Protein AF-D8FDZ6-F1 (afdb_monomer)

pLDDT: mean 91.1, std 9.37, range [28.48, 98.56]

Radius of gyration: 30.11 Å; Cα contacts (8 Å, |Δi|>4): 661; chains: 1; bounding box: 80×62×78 Å

Sequence (519 aa):
MPRVKSLAPHRCTFGYDVIVYVGYALFVHCRSEKDIVSELARKNISISDREVSFLGKKFVTYLAVAHRESRQKIRSAMDQRGGYILHVDGTCEGDSPHLFTGLDGIAEVVLDNIKIPSEQSELLIPFFEKIKGQYGDPIALVHDMGKGILSAIAAVFPGTPDFICHFHFLRDIGKDLMEDEYKKIRNRLKKHKIRGSLRRMAKSLERTAVQDRKVMEQLNAGIKHGDVRTGAEMSIASAFALIQWVFDISAELNGYGFPFDLPHLAFYHRLKTVYTLVEAIWESPHKYEKTHKPLHKLFRLIKPVMADQTLKRSAKALDKKAEIFNALREALRIALPEGKNGLNDDGDDTDMKTIKEKVAAFQEKLKSEETLSKRDEYKKMIQQIDTYWDKLFADPISVHTATGEQLIQPQRTNNILERFFRDLKRKYRKKTGTISLNKTLKTILSDTPLVKNLENKEYLDIILDGCNTLEQRFARVDSKLVLQELDKKRKETGRLPQILKKMIREPAFPRKLGELFGC

Structure (mmCIF, N/CA/C/O backbone):
data_AF-D8FDZ6-F1
#
_entry.id   AF-D8FDZ6-F1
#
loop_
_atom_site.group_PDB
_atom_site.id
_atom_site.type_symbol
_atom_site.label_atom_id
_atom_site.label_alt_id
_atom_site.label_comp_id
_atom_site.label_asym_id
_atom_site.label_entity_id
_atom_site.label_seq_id
_atom_site.pdbx_PDB_ins_code
_atom_site.Cartn_x
_atom_site.Cartn_y
_atom_site.Cartn_z
_atom_site.occupancy
_atom_site.B_iso_or_equiv
_atom_site.auth_seq_id
_atom_site.auth_comp_id
_atom_site.auth_asym_id
_atom_site.auth_atom_id
_atom_site.pdbx_PDB_model_num
ATOM 1 N N . MET A 1 1 ? -41.928 -27.411 19.537 1.00 28.48 1 MET A N 1
ATOM 2 C CA . MET A 1 1 ? -41.815 -26.731 18.226 1.00 28.48 1 MET A CA 1
ATOM 3 C C . MET A 1 1 ? -41.198 -25.351 18.427 1.00 28.48 1 MET A C 1
ATOM 5 O O . MET A 1 1 ? -41.848 -24.521 19.058 1.00 28.48 1 MET A O 1
ATOM 9 N N . PRO A 1 2 ? -39.963 -25.079 17.971 1.00 35.62 2 PRO A N 1
ATOM 10 C CA . PRO A 1 2 ? -39.423 -23.722 17.997 1.00 35.62 2 PRO A CA 1
ATOM 11 C C . PRO A 1 2 ? -40.250 -22.855 17.040 1.00 35.62 2 PRO A C 1
ATOM 13 O O . PRO A 1 2 ? -40.488 -23.235 15.895 1.00 35.62 2 PRO A O 1
ATOM 16 N N . ARG A 1 3 ? -40.763 -21.721 17.526 1.00 41.28 3 ARG A N 1
ATOM 17 C CA . ARG A 1 3 ? -41.602 -20.802 16.743 1.00 41.28 3 ARG A CA 1
ATOM 18 C C . ARG A 1 3 ? -40.829 -20.314 15.510 1.00 41.28 3 ARG A C 1
ATOM 20 O O . ARG A 1 3 ? -39.749 -19.759 15.657 1.00 41.28 3 ARG A O 1
ATOM 27 N N . VAL A 1 4 ? -41.448 -20.389 14.329 1.00 49.19 4 VAL A N 1
ATOM 28 C CA . VAL A 1 4 ? -40.949 -19.916 13.011 1.00 49.19 4 VAL A CA 1
ATOM 29 C C . VAL A 1 4 ? -40.331 -18.498 13.038 1.00 49.19 4 VAL A C 1
ATOM 31 O O . VAL A 1 4 ? -39.484 -18.170 12.212 1.00 49.19 4 VAL A O 1
ATOM 34 N N . LYS A 1 5 ? -40.674 -17.669 14.036 1.00 47.75 5 LYS A N 1
ATOM 35 C CA . LYS A 1 5 ? -40.080 -16.343 14.283 1.00 47.75 5 LYS A CA 1
ATOM 36 C C . LYS A 1 5 ? -38.580 -16.342 14.639 1.00 47.75 5 LYS A C 1
ATOM 38 O O . LYS A 1 5 ? -38.001 -15.266 14.614 1.00 47.75 5 LYS A O 1
ATOM 43 N N . SER A 1 6 ? -37.956 -17.479 14.969 1.00 65.56 6 SER A N 1
ATOM 44 C CA . SER A 1 6 ? -36.516 -17.549 15.291 1.00 65.56 6 SER A CA 1
ATOM 45 C C . SER A 1 6 ? -35.616 -17.947 14.114 1.00 65.56 6 SER A C 1
ATOM 47 O O . SER A 1 6 ? -34.402 -17.982 14.277 1.00 65.56 6 SER A O 1
ATOM 49 N N . LEU A 1 7 ? -36.185 -18.287 12.951 1.00 79.25 7 LEU A N 1
ATOM 50 C CA . LEU A 1 7 ? -35.428 -18.813 11.804 1.00 79.25 7 LEU A CA 1
ATOM 51 C C . LEU A 1 7 ? -35.126 -17.751 10.740 1.00 79.25 7 LEU A C 1
ATOM 53 O O . LEU A 1 7 ? -34.133 -17.864 10.023 1.00 79.25 7 LEU A O 1
ATOM 57 N N . ALA A 1 8 ? -35.955 -16.709 10.654 1.00 83.94 8 ALA A N 1
ATOM 58 C CA . ALA A 1 8 ? -35.796 -15.620 9.700 1.00 83.94 8 ALA A CA 1
ATOM 59 C C . ALA A 1 8 ? -36.036 -14.256 10.365 1.00 83.94 8 ALA A C 1
ATOM 61 O O . ALA A 1 8 ? -36.903 -14.147 11.239 1.00 83.94 8 ALA A O 1
ATOM 62 N N . PRO A 1 9 ? -35.321 -13.199 9.940 1.00 84.31 9 PRO A N 1
ATOM 63 C CA . PRO A 1 9 ? -35.561 -11.859 10.453 1.00 84.31 9 PRO A CA 1
ATOM 64 C C . PRO A 1 9 ? -36.971 -11.336 10.165 1.00 84.31 9 PRO A C 1
ATOM 66 O O . PRO A 1 9 ? -37.651 -11.771 9.231 1.00 84.31 9 PRO A O 1
ATOM 69 N N . HIS A 1 10 ? -37.387 -10.304 10.903 1.00 80.94 10 HIS A N 1
ATOM 70 C CA . HIS A 1 10 ? -38.658 -9.628 10.656 1.00 80.94 10 HIS A CA 1
ATOM 71 C C . HIS A 1 10 ? -38.795 -9.175 9.187 1.00 80.94 10 HIS A C 1
ATOM 73 O O . HIS A 1 10 ? -37.905 -8.520 8.641 1.00 80.94 10 HIS A O 1
ATOM 79 N N . ARG A 1 11 ? -39.932 -9.515 8.555 1.00 80.38 11 ARG A N 1
ATOM 80 C CA . ARG A 1 11 ? -40.265 -9.191 7.150 1.00 80.38 11 ARG A CA 1
ATOM 81 C C . ARG A 1 11 ? -39.213 -9.663 6.132 1.00 80.38 11 ARG A C 1
ATOM 83 O O . ARG A 1 11 ? -38.934 -8.964 5.159 1.00 80.38 11 ARG A O 1
ATOM 90 N N . CYS A 1 12 ? -38.619 -10.833 6.357 1.00 82.56 12 CYS A N 1
ATOM 91 C CA . CYS A 1 12 ? -37.651 -11.433 5.442 1.00 82.56 12 CYS A CA 1
ATOM 92 C C . CYS A 1 12 ? -38.134 -12.782 4.913 1.00 82.56 12 CYS A C 1
ATOM 94 O O . CYS A 1 12 ? -38.680 -13.584 5.662 1.00 82.56 12 CYS A O 1
ATOM 96 N N . THR A 1 13 ? -37.887 -13.025 3.626 1.00 86.25 13 THR A N 1
ATOM 97 C CA . THR A 1 13 ? -38.173 -14.306 2.961 1.00 86.25 13 THR A CA 1
ATOM 98 C C . THR A 1 13 ? -37.101 -15.357 3.251 1.00 86.25 13 THR A C 1
ATOM 100 O O . THR A 1 13 ? -37.393 -16.546 3.264 1.00 86.25 13 THR A O 1
ATOM 103 N N . PHE A 1 14 ? -35.862 -14.921 3.488 1.00 92.62 14 PHE A N 1
ATOM 104 C CA . PHE A 1 14 ? -34.709 -15.794 3.703 1.00 92.62 14 PHE A CA 1
ATOM 105 C C . PHE A 1 14 ? -34.309 -15.841 5.178 1.00 92.62 14 PHE A C 1
ATOM 107 O O . PHE A 1 14 ? -34.330 -14.811 5.863 1.00 92.62 14 PHE A O 1
ATOM 114 N N . GLY A 1 15 ? -33.945 -17.040 5.635 1.00 94.44 15 GLY A N 1
ATOM 115 C CA . GLY A 1 15 ? -33.475 -17.309 6.989 1.00 94.44 15 GLY A CA 1
ATOM 116 C C . GLY A 1 15 ? -32.078 -16.759 7.277 1.00 94.44 15 GLY A C 1
ATOM 117 O O . GLY A 1 15 ? -31.369 -16.282 6.383 1.00 94.44 15 GLY A O 1
ATOM 118 N N . TYR A 1 16 ? -31.685 -16.808 8.549 1.00 95.44 16 TYR A N 1
ATOM 119 C CA . TYR A 1 16 ? -30.354 -16.375 8.989 1.00 95.44 16 TYR A CA 1
ATOM 120 C C . TYR A 1 16 ? -29.225 -17.217 8.382 1.00 95.44 16 TYR A C 1
ATOM 122 O O . TYR A 1 16 ? -28.179 -16.668 8.048 1.00 95.44 16 TYR A O 1
ATOM 130 N N . ASP A 1 17 ? -29.467 -18.507 8.166 1.00 95.12 17 ASP A N 1
ATOM 131 C CA . ASP A 1 17 ? -28.585 -19.444 7.463 1.00 95.12 17 ASP A CA 1
ATOM 132 C C . ASP A 1 17 ? -28.245 -18.971 6.046 1.00 95.12 17 ASP A C 1
ATOM 134 O O . ASP A 1 17 ? -27.076 -18.910 5.665 1.00 95.12 17 ASP A O 1
ATOM 138 N N . VAL A 1 18 ? -29.247 -18.530 5.283 1.00 96.62 18 VAL A N 1
ATOM 139 C CA . VAL A 1 18 ? -29.032 -18.005 3.930 1.00 96.62 18 VAL A CA 1
ATOM 140 C C . VAL A 1 18 ? -28.296 -16.664 3.977 1.00 96.62 18 VAL A C 1
ATOM 142 O O . VAL A 1 18 ? -27.426 -16.413 3.145 1.00 96.62 18 VAL A O 1
ATOM 145 N N . ILE A 1 19 ? -28.597 -15.800 4.955 1.00 97.19 19 ILE A N 1
ATOM 146 C CA . ILE A 1 19 ? -27.896 -14.516 5.132 1.00 97.19 19 ILE A CA 1
ATOM 147 C C . ILE A 1 19 ? -26.410 -14.743 5.427 1.00 97.19 19 ILE A C 1
ATOM 149 O O . ILE A 1 19 ? -25.564 -14.097 4.804 1.00 97.19 19 ILE A O 1
ATOM 153 N N . VAL A 1 20 ? -26.091 -15.651 6.353 1.00 97.56 20 VAL A N 1
ATOM 154 C CA . VAL A 1 20 ? -24.711 -15.990 6.722 1.00 97.56 20 VAL A CA 1
ATOM 155 C C . VAL A 1 20 ? -23.991 -16.651 5.550 1.00 97.56 20 VAL A C 1
ATOM 157 O O . VAL A 1 20 ? -22.898 -16.205 5.195 1.00 97.56 20 VAL A O 1
ATOM 160 N N . TYR A 1 21 ? -24.626 -17.614 4.871 1.00 97.62 21 TYR A N 1
ATOM 161 C CA . TYR A 1 21 ? -24.077 -18.247 3.667 1.00 97.62 21 TYR A CA 1
ATOM 162 C C . TYR A 1 21 ? -23.704 -17.212 2.600 1.00 97.62 21 TYR A C 1
ATOM 164 O O . TYR A 1 21 ? -22.572 -17.189 2.114 1.00 97.62 21 TYR A O 1
ATOM 172 N N . VAL A 1 22 ? -24.638 -16.316 2.259 1.00 97.44 22 VAL A N 1
ATOM 173 C CA . VAL A 1 22 ? -24.407 -15.252 1.273 1.00 97.44 22 VAL A CA 1
ATOM 174 C C . VAL A 1 22 ? -23.291 -14.312 1.733 1.00 97.44 22 VAL A C 1
ATOM 176 O O . VAL A 1 22 ? -22.451 -13.923 0.924 1.00 97.44 22 VAL A O 1
ATOM 179 N N . GLY A 1 23 ? -23.243 -13.970 3.021 1.00 96.75 23 GLY A N 1
ATOM 180 C CA . GLY A 1 23 ? -22.176 -13.163 3.610 1.00 96.75 23 GLY A CA 1
ATOM 181 C C . GLY A 1 23 ? -20.785 -13.755 3.394 1.00 96.75 23 GLY A C 1
ATOM 182 O O . GLY A 1 23 ? -19.930 -13.118 2.771 1.00 96.75 23 GLY A O 1
ATOM 183 N N . TYR A 1 24 ? -20.570 -14.995 3.841 1.00 96.50 24 TYR A N 1
ATOM 184 C CA . TYR A 1 24 ? -19.299 -15.697 3.639 1.00 96.50 24 TYR A CA 1
ATOM 185 C C . TYR A 1 24 ? -18.961 -15.841 2.154 1.00 96.50 24 TYR A C 1
ATOM 187 O O . TYR A 1 24 ? -17.837 -15.538 1.745 1.00 96.50 24 TYR A O 1
ATOM 195 N N . ALA A 1 25 ? -19.930 -16.229 1.321 1.00 95.62 25 ALA A N 1
ATOM 196 C CA . ALA A 1 25 ? -19.704 -16.397 -0.108 1.00 95.62 25 ALA A CA 1
ATOM 197 C C . ALA A 1 25 ? -19.249 -15.090 -0.784 1.00 95.62 25 ALA A C 1
ATOM 199 O O . ALA A 1 25 ? -18.271 -15.099 -1.535 1.00 95.62 25 ALA A O 1
ATOM 200 N N . LEU A 1 26 ? -19.895 -13.957 -0.483 1.00 94.19 26 LEU A N 1
ATOM 201 C CA . LEU A 1 26 ? -19.574 -12.661 -1.092 1.00 94.19 26 LEU A CA 1
ATOM 202 C C . LEU A 1 26 ? -18.235 -12.090 -0.613 1.00 94.19 26 LEU A C 1
ATOM 204 O O . 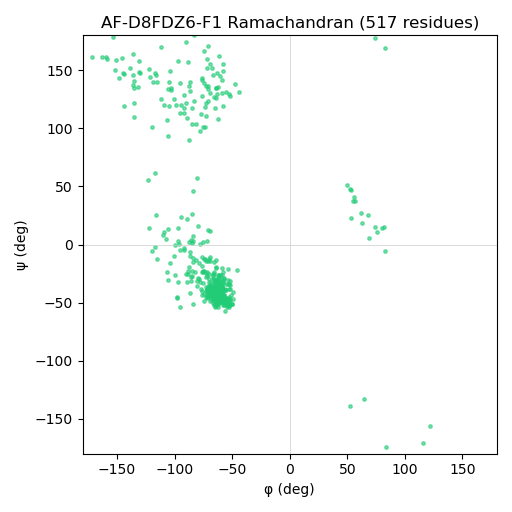LEU A 1 26 ? -17.478 -11.561 -1.428 1.00 94.19 26 LEU A O 1
ATOM 208 N N . PHE A 1 27 ? -17.973 -12.127 0.694 1.00 93.25 27 PHE A N 1
ATOM 209 C CA . PHE A 1 27 ? -16.911 -11.318 1.304 1.00 93.25 27 PHE A CA 1
ATOM 210 C C . PHE A 1 27 ? -15.674 -12.128 1.706 1.00 93.25 27 PHE A C 1
ATOM 212 O O . PHE A 1 27 ? -14.559 -11.607 1.643 1.00 93.25 27 PHE A O 1
ATOM 219 N N . VAL A 1 28 ? -15.845 -13.403 2.066 1.00 91.31 28 VAL A N 1
ATOM 220 C CA . VAL A 1 28 ? -14.738 -14.290 2.460 1.00 91.31 28 VAL A CA 1
ATOM 221 C C . VAL A 1 28 ? -14.273 -15.103 1.253 1.00 91.31 28 VAL A C 1
ATOM 223 O O . VAL A 1 28 ? -13.109 -15.026 0.860 1.00 91.31 28 VAL A O 1
ATOM 226 N N . HIS A 1 29 ? -15.192 -15.798 0.580 1.00 91.94 29 HIS A N 1
ATOM 227 C CA . HIS A 1 29 ? -14.878 -16.673 -0.558 1.00 91.94 29 HIS A CA 1
ATOM 228 C C . HIS A 1 29 ? -14.845 -15.955 -1.915 1.00 91.94 29 HIS A C 1
ATOM 230 O O . HIS A 1 29 ? -14.422 -16.539 -2.915 1.00 91.94 29 HIS A O 1
ATOM 236 N N . CYS A 1 30 ? -15.228 -14.675 -1.949 1.00 90.81 30 CYS A N 1
ATOM 237 C CA . CYS A 1 30 ? -15.154 -13.808 -3.129 1.00 90.81 30 CYS A CA 1
ATOM 238 C C . CYS A 1 30 ? -15.918 -14.356 -4.347 1.00 90.81 30 CYS A C 1
ATOM 240 O O . CYS A 1 30 ? -15.445 -14.239 -5.481 1.00 90.81 30 CYS A O 1
ATOM 242 N N . ARG A 1 31 ? -17.076 -14.982 -4.114 1.00 92.88 31 ARG A N 1
ATOM 243 C CA . ARG A 1 31 ? -17.991 -15.451 -5.160 1.00 92.88 31 ARG A CA 1
ATOM 244 C C . ARG A 1 31 ? -18.773 -14.279 -5.749 1.00 92.88 31 ARG A C 1
ATOM 246 O O . ARG A 1 31 ? -19.141 -13.343 -5.029 1.00 92.88 31 ARG A O 1
ATOM 253 N N . SER A 1 32 ? -19.024 -14.324 -7.057 1.00 92.25 32 SER A N 1
ATOM 254 C CA . SER A 1 32 ? -19.906 -13.351 -7.702 1.00 92.25 32 SER A CA 1
ATOM 255 C C . SER A 1 32 ? -21.364 -13.612 -7.320 1.00 92.25 32 SER A C 1
ATOM 257 O O . SER A 1 32 ? -21.729 -14.718 -6.917 1.00 92.25 32 SER A O 1
ATOM 259 N N . GLU A 1 33 ? -22.225 -12.607 -7.468 1.00 94.00 33 GLU A N 1
ATOM 260 C CA . GLU A 1 33 ? -23.661 -12.758 -7.221 1.00 94.00 33 GLU A CA 1
ATOM 261 C C . GLU A 1 33 ? -24.262 -13.908 -8.053 1.00 94.00 33 GLU A C 1
ATOM 263 O O . GLU A 1 33 ? -25.039 -14.699 -7.523 1.00 94.00 33 GLU A O 1
ATOM 268 N N . LYS A 1 34 ? -23.829 -14.064 -9.311 1.00 93.62 34 LYS A N 1
ATOM 269 C CA . LYS A 1 34 ? -24.286 -15.133 -10.215 1.00 93.62 34 LYS A CA 1
ATOM 270 C C . LYS A 1 34 ? -23.856 -16.528 -9.761 1.00 93.62 34 LYS A C 1
ATOM 272 O O . LYS A 1 34 ? -24.636 -17.477 -9.874 1.00 93.62 34 LYS A O 1
ATOM 277 N N . ASP A 1 35 ? -22.631 -16.653 -9.246 1.00 94.44 35 ASP A N 1
ATOM 278 C CA . ASP A 1 35 ? -22.139 -17.920 -8.693 1.00 94.44 35 ASP A CA 1
ATOM 279 C C . ASP A 1 35 ? -23.010 -18.338 -7.509 1.00 94.44 35 ASP A C 1
ATOM 281 O O . ASP A 1 35 ? -23.469 -19.474 -7.444 1.00 94.44 35 ASP A O 1
ATOM 285 N N . ILE A 1 36 ? -23.313 -17.388 -6.621 1.00 96.50 36 ILE A N 1
ATOM 286 C CA . ILE A 1 36 ? -24.114 -17.622 -5.416 1.00 96.50 36 ILE A CA 1
ATOM 287 C C . ILE A 1 36 ? -25.553 -17.996 -5.768 1.00 96.50 36 ILE A C 1
ATOM 289 O O . ILE A 1 36 ? -26.089 -18.933 -5.182 1.00 96.50 36 ILE A O 1
ATOM 293 N N . VAL A 1 37 ? -26.174 -17.316 -6.739 1.00 97.00 37 VAL A N 1
ATOM 294 C CA . VAL A 1 37 ? -27.501 -17.705 -7.250 1.00 97.00 37 VAL A CA 1
ATOM 295 C C . VAL A 1 37 ? -27.476 -19.151 -7.748 1.00 97.00 37 VAL A C 1
ATOM 297 O O . VAL A 1 37 ? -28.347 -19.941 -7.391 1.00 97.00 37 VAL A O 1
ATOM 300 N N . SER A 1 38 ? -26.453 -19.525 -8.520 1.00 96.50 38 SER A N 1
ATOM 301 C CA . SER A 1 38 ? -26.312 -20.884 -9.057 1.00 96.50 38 SER A CA 1
ATOM 302 C C . SER A 1 38 ? -26.074 -21.927 -7.959 1.00 96.50 38 SER A C 1
ATOM 304 O O . SER A 1 38 ? -26.603 -23.034 -8.020 1.00 96.50 38 SER A O 1
ATOM 306 N N . GLU A 1 39 ? -25.276 -21.601 -6.941 1.00 96.56 39 GLU A N 1
ATOM 307 C CA . GLU A 1 39 ? -25.035 -22.458 -5.776 1.00 96.56 39 GLU A CA 1
ATOM 308 C C . GLU A 1 39 ? -26.299 -22.662 -4.933 1.00 96.56 39 GLU A C 1
ATOM 310 O O . GLU A 1 39 ? -26.605 -23.794 -4.560 1.00 96.56 39 GLU A O 1
ATOM 315 N N . LEU A 1 40 ? -27.060 -21.596 -4.675 1.00 96.81 40 LEU A N 1
ATOM 316 C CA . LEU A 1 40 ? -28.311 -21.659 -3.919 1.00 96.81 40 LEU A CA 1
ATOM 317 C C . LEU A 1 40 ? -29.415 -22.389 -4.695 1.00 96.81 40 LEU A C 1
ATOM 319 O O . LEU A 1 40 ? -30.147 -23.180 -4.100 1.00 96.81 40 LEU A O 1
ATOM 323 N N . ALA A 1 41 ? -29.471 -22.242 -6.022 1.00 96.25 41 ALA A N 1
ATOM 324 C CA . ALA A 1 41 ? -30.397 -22.996 -6.865 1.00 96.25 41 ALA A CA 1
ATOM 325 C C . ALA A 1 41 ? -30.173 -24.517 -6.765 1.00 96.25 41 ALA A C 1
ATOM 327 O O . ALA A 1 41 ? -31.141 -25.267 -6.676 1.00 96.25 41 ALA A O 1
ATOM 328 N N . ARG A 1 42 ? -28.915 -24.984 -6.677 1.00 96.19 42 ARG A N 1
ATOM 329 C CA . ARG A 1 42 ? -28.593 -26.411 -6.435 1.00 96.19 42 ARG A CA 1
ATOM 330 C C . ARG A 1 42 ? -29.075 -26.917 -5.073 1.00 96.19 42 ARG A C 1
ATOM 332 O O . ARG A 1 42 ? -29.208 -28.120 -4.884 1.00 96.19 42 ARG A O 1
ATOM 339 N N . LYS A 1 43 ? -29.333 -26.007 -4.133 1.00 94.44 43 LYS A N 1
ATOM 340 C CA . LYS A 1 43 ? -29.939 -26.288 -2.825 1.00 94.44 43 LYS A CA 1
ATOM 341 C C . LYS A 1 43 ? -31.452 -26.035 -2.811 1.00 94.44 43 LYS A C 1
ATOM 343 O O . LYS A 1 43 ? -32.037 -25.965 -1.737 1.00 94.44 43 LYS A O 1
ATOM 348 N N . ASN A 1 44 ? -32.082 -25.889 -3.981 1.00 94.88 44 ASN A N 1
ATOM 349 C CA . ASN A 1 44 ? -33.503 -25.568 -4.159 1.00 94.88 44 ASN A CA 1
ATOM 350 C C . ASN A 1 44 ? -33.930 -24.207 -3.573 1.00 94.88 44 ASN A C 1
ATOM 352 O O . ASN A 1 44 ? -35.093 -24.009 -3.230 1.00 94.88 44 ASN A O 1
ATOM 356 N N . ILE A 1 45 ? -33.005 -23.247 -3.481 1.00 95.38 45 ILE A N 1
ATOM 357 C CA . ILE A 1 45 ? -33.277 -21.885 -3.009 1.00 95.38 45 ILE A CA 1
ATOM 358 C C . ILE A 1 45 ? -33.249 -20.935 -4.211 1.00 95.38 45 ILE A C 1
ATOM 360 O O . ILE A 1 45 ? -32.188 -20.622 -4.750 1.00 95.38 45 ILE A O 1
ATOM 364 N N . SER A 1 46 ? -34.425 -20.459 -4.628 1.00 95.19 46 SER A N 1
ATOM 365 C CA . SER A 1 46 ? -34.552 -19.484 -5.718 1.00 95.19 46 SER A CA 1
ATOM 366 C C . SER A 1 46 ? -34.330 -18.061 -5.207 1.00 95.19 46 SER A C 1
ATOM 368 O O . SER A 1 46 ? -35.010 -17.603 -4.287 1.00 95.19 46 SER A O 1
ATOM 370 N N . ILE A 1 47 ? -33.369 -17.352 -5.796 1.00 96.38 47 ILE A N 1
ATOM 371 C CA . ILE A 1 47 ? -32.978 -16.001 -5.390 1.00 96.38 47 ILE A CA 1
ATOM 372 C C . ILE A 1 47 ? -32.419 -15.224 -6.588 1.00 96.38 47 ILE A C 1
ATOM 374 O O . ILE A 1 47 ? -31.847 -15.803 -7.507 1.00 96.38 47 ILE A O 1
ATOM 378 N N . SER A 1 48 ? -32.588 -13.900 -6.592 1.00 95.94 48 SER A N 1
ATOM 379 C CA . SER A 1 48 ? -32.051 -13.022 -7.643 1.00 95.94 48 SER A CA 1
ATOM 380 C C . SER A 1 48 ? -30.719 -12.382 -7.241 1.00 95.94 48 SER A C 1
ATOM 382 O O . SER A 1 48 ? -30.474 -12.161 -6.055 1.00 95.94 48 SER A O 1
ATOM 384 N N . ASP A 1 49 ? -29.912 -11.946 -8.215 1.00 93.50 49 ASP A N 1
ATOM 385 C CA . ASP A 1 49 ? -28.665 -11.190 -7.983 1.00 93.50 49 ASP A CA 1
ATOM 386 C C . ASP A 1 49 ? -28.864 -9.970 -7.061 1.00 93.50 49 ASP A C 1
ATOM 388 O O . ASP A 1 49 ? -28.021 -9.638 -6.218 1.00 93.50 49 ASP A O 1
ATOM 392 N N . ARG A 1 50 ? -30.002 -9.276 -7.219 1.00 92.44 50 ARG A N 1
ATOM 393 C CA . ARG A 1 50 ? -30.353 -8.102 -6.404 1.00 92.44 50 ARG A CA 1
ATOM 394 C C . ARG A 1 50 ? -30.608 -8.486 -4.956 1.00 92.44 50 ARG A C 1
ATOM 396 O O . ARG A 1 50 ? -30.196 -7.751 -4.060 1.00 92.44 50 ARG A O 1
ATOM 403 N N . GLU A 1 51 ? -31.274 -9.614 -4.746 1.00 95.38 51 GLU A N 1
ATOM 404 C CA . GLU A 1 51 ? -31.559 -10.120 -3.413 1.00 95.38 51 GLU A CA 1
ATOM 405 C C . GLU A 1 51 ? -30.278 -10.637 -2.751 1.00 95.38 51 GLU A C 1
ATOM 407 O O . GLU A 1 51 ? -30.005 -10.247 -1.624 1.00 95.38 51 GLU A O 1
ATOM 412 N N . VAL A 1 52 ? -29.399 -11.348 -3.472 1.00 96.06 52 VAL A N 1
ATOM 413 C CA . VAL A 1 52 ? -28.050 -11.707 -2.983 1.00 96.06 52 VAL A CA 1
ATOM 414 C C . VAL A 1 52 ? -27.272 -10.461 -2.540 1.00 96.06 52 VAL A C 1
ATOM 416 O O . VAL A 1 52 ? -26.749 -10.404 -1.426 1.00 96.06 52 VAL A O 1
ATOM 419 N N . SER A 1 53 ? -27.257 -9.410 -3.365 1.00 92.50 53 SER A N 1
ATOM 420 C CA . SER A 1 53 ? -26.613 -8.134 -3.017 1.00 92.50 53 SER A CA 1
ATOM 421 C C . SER A 1 53 ? -27.215 -7.486 -1.762 1.00 92.50 53 SER A C 1
ATOM 423 O O . SER A 1 53 ? -26.513 -6.824 -0.992 1.00 92.50 53 SER A O 1
ATOM 425 N N . PHE A 1 54 ? -28.526 -7.627 -1.560 1.00 93.31 54 PHE A N 1
ATOM 426 C CA . PHE A 1 54 ? -29.226 -7.101 -0.393 1.00 93.31 54 PHE A CA 1
ATOM 427 C C . PHE A 1 54 ? -28.955 -7.929 0.868 1.00 93.31 54 PHE A C 1
ATOM 429 O O . PHE A 1 54 ? -28.671 -7.340 1.914 1.00 93.31 54 PHE A O 1
ATOM 436 N N . LEU A 1 55 ? -28.958 -9.260 0.768 1.00 95.75 55 LEU A N 1
ATOM 437 C CA . LEU A 1 55 ? -28.584 -10.162 1.857 1.00 95.75 55 LEU A CA 1
ATOM 438 C C . LEU A 1 55 ? -27.129 -9.940 2.289 1.00 95.75 55 LEU A C 1
ATOM 440 O O . LEU A 1 55 ? -26.863 -9.887 3.484 1.00 95.75 55 LEU A O 1
ATOM 444 N N . GLY A 1 56 ? -26.212 -9.664 1.356 1.00 95.50 56 GLY A N 1
ATOM 445 C CA . GLY A 1 56 ? -24.841 -9.265 1.692 1.00 95.50 56 GLY A CA 1
ATOM 446 C C . GLY A 1 56 ? -24.767 -7.982 2.532 1.00 95.50 56 GLY A C 1
ATOM 447 O O . GLY A 1 56 ? -24.018 -7.904 3.502 1.00 95.50 56 GLY A O 1
ATOM 448 N N . LYS A 1 57 ? -25.592 -6.972 2.225 1.00 94.50 57 LYS A N 1
ATOM 449 C CA . LYS A 1 57 ? -25.683 -5.752 3.052 1.00 94.50 57 LYS A CA 1
ATOM 450 C C . LYS A 1 57 ? -26.288 -6.031 4.424 1.00 94.50 57 LYS A C 1
ATOM 452 O O . LYS A 1 57 ? -25.839 -5.450 5.409 1.00 94.50 57 LYS A O 1
ATOM 457 N N . LYS A 1 58 ? -27.299 -6.902 4.492 1.00 95.12 58 LYS A N 1
ATOM 458 C CA . LYS A 1 58 ? -27.875 -7.366 5.760 1.00 95.12 58 LYS A CA 1
ATOM 459 C C . LYS A 1 58 ? -26.828 -8.061 6.613 1.00 95.12 58 LYS A C 1
ATOM 461 O O . LYS A 1 58 ? -26.696 -7.685 7.767 1.00 95.12 58 LYS A O 1
ATOM 466 N N . PHE A 1 59 ? -26.067 -8.988 6.041 1.00 97.50 59 PHE A N 1
ATOM 467 C CA . PHE A 1 59 ? -24.984 -9.692 6.722 1.00 97.50 59 PHE A CA 1
ATOM 468 C C . PHE A 1 59 ? -23.998 -8.720 7.379 1.00 97.50 59 PHE A C 1
ATOM 470 O O . PHE A 1 59 ? -23.780 -8.797 8.583 1.00 97.50 59 PHE A O 1
ATOM 477 N N . VAL A 1 60 ? -23.481 -7.744 6.623 1.00 97.19 60 VAL A N 1
ATOM 478 C CA . VAL A 1 60 ? -22.557 -6.731 7.166 1.00 97.19 60 VAL A CA 1
ATOM 479 C C . VAL A 1 60 ? -23.209 -5.907 8.279 1.00 97.19 60 VAL A C 1
ATOM 481 O O . VAL A 1 60 ? -22.560 -5.596 9.272 1.00 97.19 60 VAL A O 1
ATOM 484 N N . THR A 1 61 ? -24.489 -5.548 8.156 1.00 96.62 61 THR A N 1
ATOM 485 C CA . THR A 1 61 ? -25.174 -4.792 9.218 1.00 96.62 61 THR A CA 1
ATOM 486 C C . THR A 1 61 ? -25.433 -5.635 10.464 1.00 96.62 61 THR A C 1
ATOM 488 O O . THR A 1 61 ? -25.250 -5.123 11.563 1.00 96.62 61 THR A O 1
ATOM 491 N N . TYR A 1 62 ? -25.803 -6.909 10.319 1.00 97.56 62 TYR A N 1
ATOM 492 C CA . TYR A 1 62 ? -25.910 -7.837 11.446 1.00 97.56 62 TYR A CA 1
ATOM 493 C C . TYR A 1 62 ? -24.574 -7.994 12.162 1.00 97.56 62 TYR A C 1
ATOM 495 O O . TYR A 1 62 ? -24.524 -7.864 13.380 1.00 97.56 62 TYR A O 1
ATOM 503 N N . LEU A 1 63 ? -23.495 -8.196 11.403 1.00 97.75 63 LEU A N 1
ATOM 504 C CA . LEU A 1 63 ? -22.148 -8.290 11.950 1.00 97.75 63 LEU A CA 1
ATOM 505 C C . LEU A 1 63 ? -21.756 -7.012 12.697 1.00 97.75 63 LEU A C 1
ATOM 507 O O . LEU A 1 63 ? -21.265 -7.088 13.817 1.00 97.75 63 LEU A O 1
ATOM 511 N N . ALA A 1 64 ? -22.034 -5.841 12.119 1.00 97.19 64 ALA A N 1
ATOM 512 C CA . ALA A 1 64 ? -21.779 -4.565 12.773 1.00 97.19 64 ALA A CA 1
ATOM 513 C C . ALA A 1 64 ? -22.563 -4.427 14.085 1.00 97.19 64 ALA A C 1
ATOM 515 O O . ALA A 1 64 ? -21.997 -4.011 15.087 1.00 97.19 64 ALA A O 1
ATOM 516 N N . VAL A 1 65 ? -23.847 -4.797 14.121 1.00 97.06 65 VAL A N 1
ATOM 517 C CA . VAL A 1 65 ? -24.631 -4.764 15.367 1.00 97.06 65 VAL A CA 1
ATOM 518 C C . VAL A 1 65 ? -24.076 -5.754 16.393 1.00 97.06 65 VAL A C 1
ATOM 520 O O . VAL A 1 65 ? -23.848 -5.353 17.530 1.00 97.06 65 VAL A O 1
ATOM 523 N N . ALA A 1 66 ? -23.780 -6.993 15.993 1.00 97.69 66 ALA A N 1
ATOM 524 C CA . ALA A 1 66 ? -23.213 -8.003 16.883 1.00 97.69 66 ALA A CA 1
ATOM 525 C C . ALA A 1 66 ? -21.869 -7.554 17.477 1.00 97.69 66 ALA A C 1
ATOM 527 O O . ALA A 1 66 ? -21.671 -7.663 18.683 1.00 97.69 66 ALA A O 1
ATOM 528 N N . HIS A 1 67 ? -20.989 -6.976 16.655 1.00 97.75 67 HIS A N 1
ATOM 529 C CA . HIS A 1 67 ? -19.737 -6.363 17.091 1.00 97.75 67 HIS A CA 1
ATOM 530 C C . HIS A 1 67 ? -19.976 -5.239 18.110 1.00 97.75 67 HIS A C 1
ATOM 532 O O . HIS A 1 67 ? -19.333 -5.208 19.156 1.00 97.75 67 HIS A O 1
ATOM 538 N N . ARG A 1 68 ? -20.941 -4.347 17.843 1.00 96.44 68 ARG A N 1
ATOM 539 C CA . ARG A 1 68 ? -21.283 -3.236 18.742 1.00 96.44 68 ARG A CA 1
ATOM 540 C C . ARG A 1 68 ? -21.838 -3.692 20.089 1.00 96.44 68 ARG A C 1
ATOM 542 O O . ARG A 1 68 ? -21.534 -3.069 21.102 1.00 96.44 68 ARG A O 1
ATOM 549 N N . GLU A 1 69 ? -22.642 -4.748 20.102 1.00 97.12 69 GLU A N 1
ATOM 550 C CA . GLU A 1 69 ? -23.162 -5.361 21.329 1.00 97.12 69 GLU A CA 1
ATOM 551 C C . GLU A 1 69 ? -22.059 -6.083 22.121 1.00 97.12 69 GLU A C 1
ATOM 553 O O . GLU A 1 69 ? -22.072 -6.060 23.348 1.00 97.12 69 GLU A O 1
ATOM 558 N N . SER A 1 70 ? -21.062 -6.653 21.437 1.00 97.31 70 SER A N 1
ATOM 559 C CA . SER A 1 70 ? -19.923 -7.338 22.064 1.00 97.31 70 SER A CA 1
ATOM 560 C C . SER A 1 70 ? -18.760 -6.412 22.450 1.00 97.31 70 SER A C 1
ATOM 562 O O . SER A 1 70 ? -17.748 -6.898 22.950 1.00 97.31 70 SER A O 1
ATOM 564 N N . ARG A 1 71 ? -18.877 -5.087 22.275 1.00 95.81 71 ARG A N 1
ATOM 565 C CA . ARG A 1 71 ? -17.791 -4.115 22.534 1.00 95.81 71 ARG A CA 1
ATOM 566 C C . ARG A 1 71 ? -17.140 -4.245 23.899 1.00 95.81 71 ARG A C 1
ATOM 568 O O . ARG A 1 71 ? -15.923 -4.187 23.980 1.00 95.81 71 ARG A O 1
ATOM 575 N N . GLN A 1 72 ? -17.932 -4.429 24.953 1.00 96.69 72 GLN A N 1
ATOM 576 C CA . GLN A 1 72 ? -17.379 -4.562 26.302 1.00 96.69 72 GLN A CA 1
ATOM 577 C C . GLN A 1 72 ? -16.491 -5.804 26.418 1.00 96.69 72 GLN A C 1
ATOM 579 O O . GLN A 1 72 ? -15.412 -5.723 26.983 1.00 96.69 72 GLN A O 1
ATOM 584 N N . LYS A 1 73 ? -16.882 -6.926 25.799 1.00 97.62 73 LYS A N 1
ATOM 585 C CA . LYS A 1 73 ? -16.059 -8.144 25.760 1.00 97.62 73 LYS A CA 1
ATOM 586 C C . LYS A 1 73 ? -14.805 -7.967 24.906 1.00 97.62 73 LYS A C 1
ATOM 588 O O . LYS A 1 73 ? -13.751 -8.456 25.287 1.00 97.62 73 LYS A O 1
ATOM 593 N N . ILE A 1 74 ? -14.914 -7.247 23.785 1.00 97.56 74 ILE A N 1
ATOM 594 C CA . ILE A 1 74 ? -13.761 -6.882 22.947 1.00 97.56 74 ILE A CA 1
ATOM 595 C C . ILE A 1 74 ? -12.773 -6.043 23.765 1.00 97.56 74 ILE A C 1
ATOM 597 O O . ILE A 1 74 ? -11.595 -6.379 23.816 1.00 97.56 74 ILE A O 1
ATOM 601 N N . ARG A 1 75 ? -13.261 -5.011 24.464 1.00 96.69 75 ARG A N 1
ATOM 602 C CA . ARG A 1 75 ? -12.452 -4.172 25.352 1.00 96.69 75 ARG A CA 1
ATOM 603 C C . ARG A 1 75 ? -11.814 -4.986 26.475 1.00 96.69 75 ARG A C 1
ATOM 605 O O . ARG A 1 75 ? -10.613 -4.893 26.664 1.00 96.69 75 ARG A O 1
ATOM 612 N N . SER A 1 76 ? -12.565 -5.852 27.156 1.00 95.56 76 SER A N 1
ATOM 613 C CA . SER A 1 76 ? -11.993 -6.725 28.190 1.00 95.56 76 SER A CA 1
ATOM 614 C C . SER A 1 76 ? -10.891 -7.637 27.644 1.00 95.56 76 SER A C 1
ATOM 616 O O . SER A 1 76 ? -9.900 -7.869 28.329 1.00 95.56 76 SER A O 1
ATOM 618 N N . ALA A 1 77 ? -11.030 -8.138 26.413 1.00 95.56 77 ALA A N 1
ATOM 619 C CA . ALA A 1 77 ? -9.988 -8.932 25.768 1.00 95.56 77 ALA A CA 1
ATOM 620 C C . ALA A 1 77 ? -8.755 -8.088 25.379 1.00 95.56 77 ALA A C 1
ATOM 622 O O . ALA A 1 77 ? -7.644 -8.610 25.357 1.00 95.56 77 ALA A O 1
ATOM 623 N N . MET A 1 78 ? -8.918 -6.796 25.074 1.00 95.25 78 MET A N 1
ATOM 624 C CA . MET A 1 78 ? -7.794 -5.859 24.909 1.00 95.25 78 MET A CA 1
ATOM 625 C C . MET A 1 78 ? -7.099 -5.593 26.245 1.00 95.25 78 MET A C 1
ATOM 627 O O . MET A 1 78 ? -5.882 -5.708 26.334 1.00 95.25 78 MET A O 1
ATOM 631 N N . ASP A 1 79 ? -7.861 -5.321 27.306 1.00 93.81 79 ASP A N 1
ATOM 632 C CA . ASP A 1 79 ? -7.314 -5.065 28.643 1.00 93.81 79 ASP A CA 1
ATOM 633 C C . ASP A 1 79 ? -6.485 -6.266 29.141 1.00 93.81 79 ASP A C 1
ATOM 635 O O . ASP A 1 79 ? -5.409 -6.096 29.707 1.00 93.81 79 ASP A O 1
ATOM 639 N N . GLN A 1 80 ? -6.922 -7.498 28.851 1.00 93.25 80 GLN A N 1
ATOM 640 C CA . GLN A 1 80 ? -6.167 -8.721 29.165 1.00 93.25 80 GLN A CA 1
ATOM 641 C C . GLN A 1 80 ? -4.813 -8.817 28.440 1.00 93.25 80 GLN A C 1
ATOM 643 O O . GLN A 1 80 ? -3.887 -9.434 28.972 1.00 93.25 80 GLN A O 1
ATOM 648 N N . ARG A 1 81 ? -4.688 -8.194 27.261 1.00 93.25 81 ARG A N 1
ATOM 649 C CA . ARG A 1 81 ? -3.439 -8.057 26.492 1.00 93.25 81 ARG A CA 1
ATOM 650 C C . ARG A 1 81 ? -2.590 -6.857 26.924 1.00 93.25 81 ARG A C 1
ATOM 652 O O . ARG A 1 81 ? -1.537 -6.627 26.340 1.00 93.25 81 ARG A O 1
ATOM 659 N N . GLY A 1 82 ? -3.029 -6.096 27.927 1.00 93.56 82 GLY A N 1
ATOM 660 C CA . GLY A 1 82 ? -2.359 -4.869 28.352 1.00 93.56 82 GLY A CA 1
ATOM 661 C C . GLY A 1 82 ? -2.706 -3.643 27.500 1.00 93.56 82 GLY A C 1
ATOM 662 O O . GLY A 1 82 ? -2.013 -2.634 27.587 1.00 93.56 82 GLY A O 1
ATOM 663 N N . GLY A 1 83 ? -3.770 -3.713 26.690 1.00 95.25 83 GLY A N 1
ATOM 664 C CA . GLY A 1 83 ? -4.274 -2.615 25.864 1.00 95.25 83 GLY A CA 1
ATOM 665 C C . GLY A 1 83 ? -4.314 -2.949 24.372 1.00 95.25 83 GLY A C 1
ATOM 666 O O . GLY A 1 83 ? -4.405 -4.111 23.980 1.00 95.25 83 GLY A O 1
ATOM 667 N N . TYR A 1 84 ? -4.282 -1.910 23.535 1.00 97.19 84 TYR A N 1
ATOM 668 C CA . TYR A 1 84 ? -4.290 -2.024 22.074 1.00 97.19 84 TYR A CA 1
ATOM 669 C C . TYR A 1 84 ? -3.432 -0.937 21.422 1.00 97.19 84 TYR A C 1
ATOM 671 O O . TYR A 1 84 ? -3.352 0.187 21.924 1.00 97.19 84 TYR A O 1
ATOM 679 N N . ILE A 1 85 ? -2.815 -1.264 20.284 1.00 97.69 85 ILE A N 1
ATOM 680 C CA . ILE A 1 85 ? -2.109 -0.293 19.435 1.00 97.69 85 ILE A CA 1
ATOM 681 C C . ILE A 1 85 ? -3.044 0.102 18.299 1.00 97.69 85 ILE A C 1
ATOM 683 O O . ILE A 1 85 ? -3.469 -0.752 17.523 1.00 97.69 85 ILE A O 1
ATOM 687 N N . LEU A 1 86 ? -3.378 1.386 18.195 1.00 98.31 86 LEU A N 1
ATOM 688 C CA . LEU A 1 86 ? -4.317 1.876 17.197 1.00 98.31 86 LEU A CA 1
ATOM 689 C C . LEU A 1 86 ? -3.610 2.140 15.865 1.00 98.31 86 LEU A C 1
ATOM 691 O O . LEU A 1 86 ? -2.958 3.166 15.676 1.00 98.31 86 LEU A O 1
ATOM 695 N N . HIS A 1 87 ? -3.803 1.229 14.919 1.00 98.19 87 HIS A N 1
ATOM 696 C CA . HIS A 1 87 ? -3.438 1.428 13.523 1.00 98.19 87 HIS A CA 1
ATOM 697 C C . HIS A 1 87 ? -4.569 2.126 12.774 1.00 98.19 87 HIS A C 1
ATOM 699 O O . HIS A 1 87 ? -5.725 1.702 12.877 1.00 98.19 87 HIS A O 1
ATOM 705 N N . VAL A 1 88 ? -4.257 3.173 12.003 1.00 97.25 88 VAL A N 1
ATOM 706 C CA . VAL A 1 88 ? -5.261 3.905 11.204 1.00 97.25 88 VAL A CA 1
ATOM 707 C C . VAL A 1 88 ? -4.765 4.211 9.796 1.00 97.25 88 VAL A C 1
ATOM 709 O O . VAL A 1 88 ? -3.610 4.580 9.607 1.00 97.25 88 VAL A O 1
ATOM 712 N N . ASP A 1 89 ? -5.630 4.025 8.800 1.00 95.69 89 ASP A N 1
ATOM 713 C CA . ASP A 1 89 ? -5.332 4.289 7.386 1.00 95.69 89 ASP A CA 1
ATOM 714 C C . ASP A 1 89 ? -6.628 4.388 6.564 1.00 95.69 89 ASP A C 1
ATOM 716 O O . ASP A 1 89 ? -7.697 3.906 6.970 1.00 95.69 89 ASP A O 1
ATOM 720 N N . GLY A 1 90 ? -6.524 4.996 5.384 1.00 93.44 90 GLY A N 1
ATOM 721 C CA . GLY A 1 90 ? -7.610 5.223 4.444 1.00 93.44 90 GLY A CA 1
ATOM 722 C C . GLY A 1 90 ? -7.363 4.609 3.070 1.00 93.44 90 GLY A C 1
ATOM 723 O O . GLY A 1 90 ? -6.246 4.497 2.570 1.00 93.44 90 GLY A O 1
ATOM 724 N N . THR A 1 91 ? -8.440 4.232 2.376 1.00 93.69 91 THR A N 1
ATOM 725 C CA . THR A 1 91 ? -8.336 3.885 0.955 1.00 93.69 91 THR A CA 1
ATOM 726 C C . THR A 1 91 ? -9.440 4.505 0.107 1.00 93.69 91 THR A C 1
ATOM 728 O O . THR A 1 91 ? -10.624 4.452 0.443 1.00 93.69 91 THR A O 1
ATOM 731 N N . CYS A 1 92 ? -9.050 5.069 -1.036 1.00 92.75 92 CYS A N 1
ATOM 732 C CA . CYS A 1 92 ? -9.946 5.642 -2.036 1.00 92.75 92 CYS A CA 1
ATOM 733 C C . CYS A 1 92 ? -9.516 5.231 -3.457 1.00 92.75 92 CYS A C 1
ATOM 735 O O . CYS A 1 92 ? -8.408 4.735 -3.687 1.00 92.75 92 CYS A O 1
ATOM 737 N N . GLU A 1 93 ? -10.409 5.399 -4.432 1.00 91.19 93 GLU A N 1
ATOM 738 C CA . GLU A 1 93 ? -10.080 5.262 -5.849 1.00 91.19 93 GLU A CA 1
ATOM 739 C C . GLU A 1 93 ? -10.873 6.287 -6.667 1.00 91.19 93 GLU A C 1
ATOM 741 O O . GLU A 1 93 ? -12.103 6.244 -6.690 1.00 91.19 93 GLU A O 1
ATOM 746 N N . GLY A 1 94 ? -10.185 7.190 -7.372 1.00 88.38 94 GLY A N 1
ATOM 747 C CA . GLY A 1 94 ? -10.827 8.295 -8.091 1.00 88.38 94 GLY A CA 1
ATOM 748 C C . GLY A 1 94 ? -11.520 9.268 -7.131 1.00 88.38 94 GLY A C 1
ATOM 749 O O . GLY A 1 94 ? -10.950 9.644 -6.119 1.00 88.38 94 GLY A O 1
ATOM 750 N N . ASP A 1 95 ? -12.761 9.643 -7.431 1.00 86.81 95 ASP A N 1
ATOM 751 C CA . ASP A 1 95 ? -13.618 10.511 -6.604 1.00 86.81 95 ASP A CA 1
ATOM 752 C C . ASP A 1 95 ? -14.474 9.731 -5.577 1.00 86.81 95 ASP A C 1
ATOM 754 O O . ASP A 1 95 ? -15.552 10.176 -5.179 1.00 86.81 95 ASP A O 1
ATOM 758 N N . SER A 1 96 ? -14.079 8.510 -5.200 1.00 88.62 96 SER A N 1
ATOM 759 C CA . SER A 1 96 ? -14.773 7.792 -4.126 1.00 88.62 96 SER A CA 1
ATOM 760 C C . SER A 1 96 ? -14.452 8.427 -2.769 1.00 88.62 96 SER A C 1
ATOM 762 O O . SER A 1 96 ? -13.341 8.924 -2.599 1.00 88.62 96 SER A O 1
ATOM 764 N N . PRO A 1 97 ? -15.350 8.340 -1.770 1.00 90.38 97 PRO A N 1
ATOM 765 C CA . PRO A 1 97 ? -14.957 8.659 -0.401 1.00 90.38 97 PRO A CA 1
ATOM 766 C C . PRO A 1 97 ? -13.795 7.759 0.046 1.00 90.38 97 PRO A C 1
ATOM 768 O O . PRO A 1 97 ? -13.636 6.641 -0.462 1.00 90.38 97 PRO A O 1
ATOM 771 N N . HIS A 1 98 ? -13.017 8.246 1.006 1.00 92.38 98 HIS A N 1
ATOM 772 C CA . HIS A 1 98 ? -12.009 7.478 1.720 1.00 92.38 98 HIS A CA 1
ATOM 773 C C . HIS A 1 98 ? -12.730 6.536 2.678 1.00 92.38 98 HIS A C 1
ATOM 775 O O . HIS A 1 98 ? -13.481 6.983 3.545 1.00 92.38 98 HIS A O 1
ATOM 781 N N . LEU A 1 99 ? -12.547 5.231 2.487 1.00 95.38 99 LEU A N 1
ATOM 782 C CA . LEU A 1 99 ? -12.902 4.236 3.489 1.00 95.38 99 LEU A CA 1
ATOM 783 C C . LEU A 1 99 ? -11.752 4.189 4.494 1.00 95.38 99 LEU A C 1
ATOM 785 O O . LEU A 1 99 ? -10.692 3.660 4.168 1.00 95.38 99 LEU A O 1
ATOM 789 N N . PHE A 1 100 ? -11.968 4.794 5.656 1.00 96.62 100 PHE A N 1
ATOM 790 C CA . PHE A 1 100 ? -10.989 4.942 6.725 1.00 96.62 100 PHE A CA 1
ATOM 791 C C . PHE A 1 100 ? -11.279 3.931 7.835 1.00 96.62 100 PHE A C 1
ATOM 793 O O . PHE A 1 100 ? -12.440 3.751 8.221 1.00 96.62 100 PHE A O 1
ATOM 800 N N . THR A 1 101 ? -10.241 3.258 8.323 1.00 97.94 101 THR A N 1
ATOM 801 C CA . THR A 1 101 ? -10.355 2.124 9.246 1.00 97.94 101 THR A CA 1
ATOM 802 C C . THR A 1 101 ? -9.408 2.309 10.423 1.00 97.94 101 THR A C 1
ATOM 804 O O . THR A 1 101 ? -8.248 2.653 10.227 1.00 97.94 101 THR A O 1
ATOM 807 N N . GLY A 1 102 ? -9.912 2.043 11.631 1.00 97.94 102 GLY A N 1
ATOM 808 C CA . GLY A 1 102 ? -9.117 1.868 12.844 1.00 97.94 102 GLY A CA 1
ATOM 809 C C . GLY A 1 102 ? -9.051 0.391 13.223 1.00 97.94 102 GLY A C 1
ATOM 810 O O . GLY A 1 102 ? -10.075 -0.302 13.204 1.00 97.94 102 GLY A O 1
ATOM 811 N N . LEU A 1 103 ? -7.859 -0.096 13.546 1.00 97.81 103 LEU A N 1
ATOM 812 C CA . LEU A 1 103 ? -7.572 -1.499 13.836 1.00 97.81 103 LEU A CA 1
ATOM 813 C C . LEU A 1 103 ? -6.690 -1.611 15.084 1.00 97.81 103 LEU A C 1
ATOM 815 O O . LEU A 1 103 ? -5.778 -0.812 15.272 1.00 97.81 103 LEU A O 1
ATOM 819 N N . ASP A 1 104 ? -6.965 -2.609 15.921 1.00 97.56 104 ASP A N 1
ATOM 820 C CA . ASP A 1 104 ? -6.068 -3.041 16.992 1.00 97.56 104 ASP A CA 1
ATOM 821 C C . ASP A 1 104 ? -4.930 -3.870 16.391 1.00 97.56 104 ASP A C 1
ATOM 823 O O . ASP A 1 104 ? -5.163 -4.965 15.876 1.00 97.56 104 ASP A O 1
ATOM 827 N N . GLY A 1 105 ? -3.711 -3.335 16.446 1.00 95.75 105 GLY A N 1
ATOM 828 C CA . GLY A 1 105 ? -2.503 -3.954 15.907 1.00 95.75 105 GLY A CA 1
ATOM 829 C C . GLY A 1 105 ? -1.981 -5.149 16.704 1.00 95.75 105 GLY A C 1
ATOM 830 O O . GLY A 1 105 ? -1.157 -5.886 16.174 1.00 95.75 105 GLY A O 1
ATOM 831 N N . ILE A 1 106 ? -2.447 -5.363 17.942 1.00 95.19 106 ILE A N 1
ATOM 832 C CA . ILE A 1 106 ? -2.059 -6.525 18.754 1.00 95.19 106 ILE A CA 1
ATOM 833 C C . ILE A 1 106 ? -2.929 -7.728 18.381 1.00 95.19 106 ILE A C 1
ATOM 835 O O . ILE A 1 106 ? -2.413 -8.803 18.090 1.00 95.19 106 ILE A O 1
ATOM 839 N N . ALA A 1 107 ? -4.254 -7.557 18.381 1.00 95.12 107 ALA A N 1
ATOM 840 C CA . ALA A 1 107 ? -5.188 -8.633 18.035 1.00 95.12 107 ALA A CA 1
ATOM 841 C C . ALA A 1 107 ? -5.413 -8.790 16.518 1.00 95.12 107 ALA A C 1
ATOM 843 O O . ALA A 1 107 ? -6.047 -9.755 16.084 1.00 95.12 107 ALA A O 1
ATOM 844 N N . GLU A 1 108 ? -4.948 -7.827 15.719 1.00 95.81 108 GLU A N 1
ATOM 845 C CA . GLU A 1 108 ? -5.242 -7.683 14.289 1.00 95.81 108 GLU A CA 1
ATOM 846 C C . GLU A 1 108 ? -6.751 -7.603 13.985 1.00 95.81 108 GLU A C 1
ATOM 848 O O . GLU A 1 108 ? -7.264 -8.186 13.025 1.00 95.81 108 GLU A O 1
ATOM 853 N N . VAL A 1 109 ? -7.491 -6.874 14.827 1.00 97.00 109 VAL A N 1
ATOM 854 C CA . VAL A 1 109 ? -8.956 -6.763 14.764 1.00 97.00 109 VAL A CA 1
ATOM 855 C C . VAL A 1 109 ? -9.368 -5.350 14.363 1.00 97.00 109 VAL A C 1
ATOM 857 O O . VAL A 1 109 ? -9.037 -4.370 15.023 1.00 97.00 109 VAL A O 1
ATOM 860 N N . VAL A 1 110 ? -10.172 -5.231 13.306 1.00 98.06 110 VAL A N 1
ATOM 861 C CA . VAL A 1 110 ? -10.818 -3.969 12.922 1.00 98.06 110 VAL A CA 1
ATOM 862 C C . VAL A 1 110 ? -11.788 -3.523 14.020 1.00 98.06 110 VAL A C 1
ATOM 864 O O . VAL A 1 110 ? -12.696 -4.276 14.381 1.00 98.06 110 VAL A O 1
ATOM 867 N N . LEU A 1 111 ? -11.635 -2.288 14.500 1.00 98.00 111 LEU A N 1
ATOM 868 C CA . LEU A 1 111 ? -12.413 -1.725 15.607 1.00 98.00 111 LEU A CA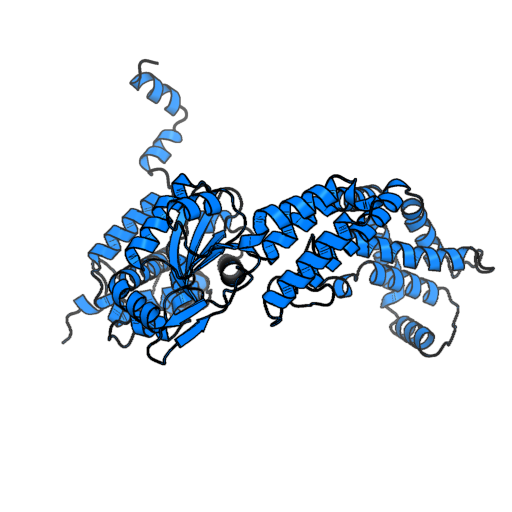 1
ATOM 869 C C . LEU A 1 111 ? -13.577 -0.864 15.138 1.00 98.00 111 LEU A C 1
ATOM 871 O O . LEU A 1 111 ? -14.687 -0.978 15.651 1.00 98.00 111 LEU A O 1
ATOM 875 N N . ASP A 1 112 ? -13.328 0.023 14.179 1.00 97.44 112 ASP A N 1
ATOM 876 C CA . ASP A 1 112 ? -14.351 0.918 13.650 1.00 97.44 112 ASP A CA 1
ATOM 877 C C . ASP A 1 112 ? -13.954 1.420 12.257 1.00 97.44 112 ASP A C 1
ATOM 879 O O . ASP A 1 112 ? -12.790 1.362 11.854 1.00 97.44 112 ASP A O 1
ATOM 883 N N . ASN A 1 113 ? -14.944 1.886 11.496 1.00 96.75 113 ASN A N 1
ATOM 884 C CA . ASN A 1 113 ? -14.759 2.327 10.118 1.00 96.75 113 ASN A CA 1
ATOM 885 C C . ASN A 1 113 ? -15.649 3.523 9.798 1.00 96.75 113 ASN A C 1
ATOM 887 O O . ASN A 1 113 ? -16.804 3.595 10.223 1.00 96.75 113 ASN A O 1
ATOM 891 N N . ILE A 1 114 ? -15.159 4.416 8.947 1.00 94.75 114 ILE A N 1
ATOM 892 C CA . ILE A 1 114 ? -15.925 5.558 8.457 1.00 94.75 114 ILE A CA 1
ATOM 893 C C . ILE A 1 114 ? -15.673 5.779 6.966 1.00 94.75 114 ILE A C 1
ATOM 895 O O . ILE A 1 114 ? -14.628 5.428 6.425 1.00 94.75 114 ILE A O 1
ATOM 899 N N . LYS A 1 115 ? -16.665 6.342 6.270 1.00 92.88 115 LYS A N 1
ATOM 900 C CA . LYS A 1 115 ? -16.463 6.902 4.933 1.00 92.88 115 LYS A CA 1
ATOM 901 C C . LYS A 1 115 ? -16.442 8.415 5.035 1.00 92.88 115 LYS A C 1
ATOM 903 O O . LYS A 1 115 ? -17.458 9.000 5.403 1.00 92.88 115 LYS A O 1
ATOM 908 N N . ILE A 1 116 ? -15.328 9.025 4.657 1.00 90.81 116 ILE A N 1
ATOM 909 C CA . ILE A 1 116 ? -15.145 10.479 4.669 1.00 90.81 116 ILE A CA 1
ATOM 910 C C . ILE A 1 116 ? -14.815 10.985 3.259 1.00 90.81 116 ILE A C 1
ATOM 912 O O . ILE A 1 116 ? -14.152 10.287 2.491 1.00 90.81 116 ILE A O 1
ATOM 916 N N . PRO A 1 117 ? -15.297 12.172 2.855 1.00 87.62 117 PRO A N 1
ATOM 917 C CA . PRO A 1 117 ? -14.963 12.744 1.550 1.00 87.62 117 PRO A CA 1
ATOM 918 C C . PRO A 1 117 ? -13.466 13.064 1.426 1.00 87.62 117 PRO A C 1
ATOM 920 O O . PRO A 1 117 ? -12.896 12.923 0.346 1.00 87.62 117 PRO A O 1
ATOM 923 N N . SER A 1 118 ? -12.824 13.436 2.531 1.00 87.00 118 SER A N 1
ATOM 924 C CA . SER A 1 118 ? -11.408 13.782 2.628 1.00 87.00 118 SER A CA 1
ATOM 925 C C . SER A 1 118 ? -10.880 13.453 4.024 1.00 87.00 118 SER A C 1
ATOM 927 O O . SER A 1 118 ? -11.647 13.377 4.980 1.00 87.00 118 SER A O 1
ATOM 929 N N . GLU A 1 119 ? -9.565 13.298 4.147 1.00 90.12 119 GLU A N 1
ATOM 930 C CA . GLU A 1 119 ? -8.865 13.073 5.421 1.00 90.12 119 GLU A CA 1
ATOM 931 C C . GLU A 1 119 ? -8.580 14.399 6.143 1.00 90.12 119 GLU A C 1
ATOM 933 O O . GLU A 1 119 ? -7.467 14.671 6.580 1.00 90.12 119 GLU A O 1
ATOM 938 N N . GLN A 1 120 ? -9.577 15.284 6.214 1.00 90.56 120 GLN A N 1
ATOM 939 C CA . GLN A 1 120 ? -9.473 16.518 6.992 1.00 90.56 120 GLN A CA 1
ATOM 940 C C . GLN A 1 120 ? -9.631 16.218 8.483 1.00 90.56 120 GLN A C 1
ATOM 942 O O . GLN A 1 120 ? -10.469 15.406 8.870 1.00 90.56 120 GLN A O 1
ATOM 947 N N . SER A 1 121 ? -8.853 16.917 9.314 1.00 93.62 121 SER A N 1
ATOM 948 C CA . SER A 1 121 ? -8.824 16.717 10.771 1.00 93.62 121 SER A CA 1
ATOM 949 C C . SER A 1 121 ? -10.222 16.793 11.401 1.00 93.62 121 SER A C 1
ATOM 951 O O . SER A 1 121 ? -10.625 15.886 12.122 1.00 93.62 121 SER A O 1
ATOM 953 N N . GLU A 1 122 ? -11.027 17.787 11.015 1.00 92.56 122 GLU A N 1
ATOM 954 C CA . GLU A 1 122 ? -12.406 17.989 11.497 1.00 92.56 122 GLU A CA 1
ATOM 955 C C . GLU A 1 122 ? -13.334 16.786 11.256 1.00 92.56 122 GLU A C 1
ATOM 957 O O . GLU A 1 122 ? -14.276 16.559 12.012 1.00 92.56 122 GLU A O 1
ATOM 962 N N . LEU A 1 123 ? -13.069 15.996 10.211 1.00 91.31 123 LEU A N 1
ATOM 963 C CA . LEU A 1 123 ? -13.841 14.797 9.880 1.00 91.31 123 LEU A CA 1
ATOM 964 C C . LEU A 1 123 ? -13.309 13.545 10.592 1.00 91.31 123 LEU A C 1
ATOM 966 O O . LEU A 1 123 ? -14.054 12.579 10.765 1.00 91.31 123 LEU A O 1
ATOM 970 N N . LEU A 1 124 ? -12.035 13.555 10.994 1.00 95.81 124 LEU A N 1
ATOM 971 C CA . LEU A 1 124 ? -11.363 12.451 11.682 1.00 95.81 124 LEU A CA 1
ATOM 972 C C . LEU A 1 124 ? -11.507 12.529 13.206 1.00 95.81 124 LEU A C 1
ATOM 974 O O . LEU A 1 124 ? -11.617 11.486 13.847 1.00 95.81 124 LEU A O 1
ATOM 978 N N . ILE A 1 125 ? -11.574 13.731 13.788 1.00 97.75 125 ILE A N 1
ATOM 979 C CA . ILE A 1 125 ? -11.736 13.927 15.238 1.00 97.75 125 ILE A CA 1
ATOM 980 C C . ILE A 1 125 ? -12.942 13.139 15.788 1.00 97.75 125 ILE A C 1
ATOM 982 O O . ILE A 1 125 ? -12.726 12.309 16.672 1.00 97.75 125 ILE A O 1
ATOM 986 N N . PRO A 1 126 ? -14.170 13.247 15.230 1.00 96.88 126 PRO A N 1
ATOM 987 C CA . PRO A 1 126 ? -15.313 12.492 15.748 1.00 96.88 126 PRO A CA 1
ATOM 988 C C . PRO A 1 126 ? -15.136 10.972 15.642 1.00 96.88 126 PRO A C 1
ATOM 990 O O . PRO A 1 126 ? -15.686 10.212 16.440 1.00 96.88 126 PRO A O 1
ATOM 993 N N . PHE A 1 127 ? -14.382 10.503 14.643 1.00 97.19 127 PHE A N 1
ATOM 994 C CA . PHE A 1 127 ? -14.075 9.085 14.482 1.00 97.19 127 PHE A CA 1
ATOM 995 C C . PHE A 1 127 ? -13.129 8.590 15.583 1.00 97.19 127 PHE A C 1
ATOM 997 O O . PHE A 1 127 ? -13.380 7.543 16.182 1.00 97.19 127 PHE A O 1
ATOM 1004 N N . PHE A 1 128 ? -12.090 9.359 15.902 1.00 98.44 128 PHE A N 1
ATOM 1005 C CA . PHE A 1 128 ? -11.165 9.033 16.984 1.00 98.44 128 PHE A CA 1
ATOM 1006 C C . PHE A 1 128 ? -11.804 9.155 18.367 1.00 98.44 128 PHE A C 1
ATOM 1008 O O . PHE A 1 128 ? -11.637 8.249 19.180 1.00 98.44 128 PHE A O 1
ATOM 1015 N N . GLU A 1 129 ? -12.613 10.188 18.621 1.00 98.44 129 GLU A N 1
ATOM 1016 C CA . GLU A 1 129 ? -13.388 10.316 19.865 1.00 98.44 129 GLU A CA 1
ATOM 1017 C C . GLU A 1 129 ? -14.323 9.120 20.062 1.00 98.44 129 GLU A C 1
ATOM 1019 O O . GLU A 1 129 ? -14.453 8.582 21.162 1.00 98.44 129 GLU A O 1
ATOM 1024 N N . LYS A 1 130 ? -14.943 8.652 18.973 1.00 97.31 130 LYS A N 1
ATOM 1025 C CA . LYS A 1 130 ? -15.792 7.462 18.977 1.00 97.31 130 LYS A CA 1
ATOM 1026 C C . LYS A 1 130 ? -15.007 6.192 19.322 1.00 97.31 130 LYS A C 1
ATOM 1028 O O . LYS A 1 130 ? -15.543 5.366 20.061 1.00 97.31 130 LYS A O 1
ATOM 1033 N N . ILE A 1 131 ? -13.788 6.012 18.806 1.00 97.69 131 ILE A N 1
ATOM 1034 C CA . ILE A 1 131 ? -12.916 4.879 19.170 1.00 97.69 131 ILE A CA 1
ATOM 1035 C C . ILE A 1 131 ? -12.519 4.979 20.645 1.00 97.69 131 ILE A C 1
ATOM 1037 O O . ILE A 1 131 ? -12.757 4.035 21.398 1.00 97.69 131 ILE A O 1
ATOM 1041 N N . LYS A 1 132 ? -12.020 6.143 21.073 1.00 97.75 132 LYS A N 1
ATOM 1042 C CA . LYS A 1 132 ? -11.628 6.426 22.460 1.00 97.75 132 LYS A CA 1
ATOM 1043 C C . LYS A 1 132 ? -12.763 6.151 23.445 1.00 97.75 132 LYS A C 1
ATOM 1045 O O . LYS A 1 132 ? -12.574 5.463 24.441 1.00 97.75 132 LYS A O 1
ATOM 1050 N N . GLY A 1 133 ? -13.974 6.615 23.140 1.00 97.50 133 GLY A N 1
ATOM 1051 C CA . GLY A 1 133 ? -15.151 6.381 23.978 1.00 97.50 133 GLY A CA 1
ATOM 1052 C C . GLY A 1 133 ? -15.594 4.914 24.041 1.00 97.50 133 GLY A C 1
ATOM 1053 O O . GLY A 1 133 ? -16.197 4.502 25.030 1.00 97.50 133 GLY A O 1
ATOM 1054 N N . GLN A 1 134 ? -15.310 4.111 23.010 1.00 96.06 134 GLN A N 1
ATOM 1055 C CA . GLN A 1 134 ? -15.680 2.691 22.969 1.00 96.06 134 GLN A CA 1
ATOM 1056 C C . GLN A 1 134 ? -14.643 1.782 23.635 1.00 96.06 134 GLN A C 1
ATOM 1058 O O . GLN A 1 134 ? -15.029 0.844 24.334 1.00 96.06 134 GLN A O 1
ATOM 1063 N N . TYR A 1 135 ? -13.357 2.049 23.411 1.00 96.94 135 TYR A N 1
ATOM 1064 C CA . TYR A 1 135 ? -12.267 1.126 23.737 1.00 96.94 135 TYR A CA 1
ATOM 1065 C C . TYR A 1 135 ? -11.253 1.695 24.739 1.00 96.94 135 TYR A C 1
ATOM 1067 O O . TYR A 1 135 ? -10.409 0.953 25.222 1.00 96.94 135 TYR A O 1
ATOM 1075 N N . GLY A 1 136 ? -11.370 2.970 25.120 1.00 95.69 136 GLY A N 1
ATOM 1076 C CA . GLY A 1 136 ? -10.387 3.660 25.955 1.00 95.69 136 GLY A CA 1
ATOM 1077 C C . GLY A 1 136 ? -9.213 4.207 25.143 1.00 95.69 136 GLY A C 1
ATOM 1078 O O . GLY A 1 136 ? -9.216 4.162 23.909 1.00 95.69 136 GLY A O 1
ATOM 1079 N N . ASP A 1 137 ? -8.218 4.751 25.839 1.00 96.75 137 ASP A N 1
ATOM 1080 C CA . ASP A 1 137 ? -6.997 5.248 25.207 1.00 96.75 137 ASP A CA 1
ATOM 1081 C C . ASP A 1 137 ? -6.132 4.077 24.701 1.00 96.75 137 ASP A C 1
ATOM 1083 O O . ASP A 1 137 ? -5.942 3.101 25.432 1.00 96.75 137 ASP A O 1
ATOM 1087 N N . PRO A 1 138 ? -5.618 4.140 23.459 1.00 97.56 138 PRO A N 1
ATOM 1088 C CA . PRO A 1 138 ? -4.642 3.170 22.987 1.00 97.56 138 PRO A CA 1
ATOM 1089 C C . PRO A 1 138 ? -3.309 3.352 23.717 1.00 97.56 138 PRO A C 1
ATOM 1091 O O . PRO A 1 138 ? -2.979 4.451 24.164 1.00 97.56 138 PRO A O 1
ATOM 1094 N N . ILE A 1 139 ? -2.507 2.288 23.781 1.00 97.00 139 ILE A N 1
ATOM 1095 C CA . ILE A 1 139 ? -1.150 2.369 24.349 1.00 97.00 139 ILE A CA 1
ATOM 1096 C C . ILE A 1 139 ? -0.163 3.029 23.378 1.00 97.00 139 ILE A C 1
ATOM 1098 O O . ILE A 1 139 ? 0.849 3.576 23.805 1.00 97.00 139 ILE A O 1
ATOM 1102 N N . ALA A 1 140 ? -0.461 2.983 22.076 1.00 97.44 140 ALA A N 1
ATOM 1103 C CA . ALA A 1 140 ? 0.262 3.684 21.021 1.00 97.44 140 ALA A CA 1
ATOM 1104 C C . ALA A 1 140 ? -0.598 3.824 19.759 1.00 97.44 140 ALA A C 1
ATOM 1106 O O . ALA A 1 140 ? -1.552 3.066 19.565 1.00 97.44 140 ALA A O 1
ATOM 1107 N N . LEU A 1 141 ? -0.226 4.747 18.874 1.00 97.62 141 LEU A N 1
ATOM 1108 C CA . LEU A 1 141 ? -0.797 4.902 17.538 1.00 97.62 141 LEU A CA 1
ATOM 1109 C C . LEU A 1 141 ? 0.255 4.635 16.458 1.00 97.62 141 LEU A C 1
ATOM 1111 O O . LEU A 1 141 ? 1.430 4.955 16.636 1.00 97.62 141 LEU A O 1
ATOM 1115 N N . VAL A 1 142 ? -0.175 4.059 15.332 1.00 97.06 142 VAL A N 1
ATOM 1116 C CA . VAL A 1 142 ? 0.662 3.850 14.140 1.00 97.06 142 VAL A CA 1
ATOM 1117 C C . VAL A 1 142 ? -0.117 4.242 12.889 1.00 97.06 142 VAL A C 1
ATOM 1119 O O . VAL A 1 142 ? -1.187 3.698 12.603 1.00 97.06 142 VAL A O 1
ATOM 1122 N N . HIS A 1 143 ? 0.411 5.184 12.113 1.00 96.12 143 HIS A N 1
ATOM 1123 C CA . HIS A 1 143 ? -0.298 5.718 10.947 1.00 96.12 143 HIS A CA 1
ATOM 1124 C C . HIS A 1 143 ? 0.654 6.263 9.864 1.00 96.12 143 HIS A C 1
ATOM 1126 O O . HIS A 1 143 ? 1.875 6.178 9.986 1.00 96.12 143 HIS A O 1
ATOM 1132 N N . ASP A 1 144 ? 0.129 6.757 8.739 1.00 94.38 144 ASP A N 1
ATOM 1133 C CA . ASP A 1 144 ? 0.942 7.439 7.718 1.00 94.38 144 ASP A CA 1
ATOM 1134 C C . ASP A 1 144 ? 1.181 8.926 8.057 1.00 94.38 144 ASP A C 1
ATOM 1136 O O . ASP A 1 144 ? 0.705 9.427 9.061 1.00 94.38 144 ASP A O 1
ATOM 1140 N N . MET A 1 145 ? 1.899 9.700 7.245 1.00 94.38 145 MET A N 1
ATOM 1141 C CA . MET A 1 145 ? 2.161 11.116 7.578 1.00 94.38 145 MET A CA 1
ATOM 1142 C C . MET A 1 145 ? 1.034 12.074 7.138 1.00 94.38 145 MET A C 1
ATOM 1144 O O . MET A 1 145 ? 1.283 13.255 6.871 1.00 94.38 145 MET A O 1
ATOM 1148 N N . GLY A 1 146 ? -0.208 11.596 7.017 1.00 93.69 146 GLY A N 1
ATOM 1149 C CA . GLY A 1 146 ? -1.356 12.414 6.644 1.00 93.69 146 GLY A CA 1
ATOM 1150 C C . GLY A 1 146 ? -1.558 13.584 7.611 1.00 93.69 146 GLY A C 1
ATOM 1151 O O . GLY A 1 146 ? -1.818 13.394 8.797 1.00 93.69 146 GLY A O 1
ATOM 1152 N N . LYS A 1 147 ? -1.484 14.827 7.111 1.00 94.19 147 LYS A N 1
ATOM 1153 C CA . LYS A 1 147 ? -1.589 16.042 7.949 1.00 94.19 147 LYS A CA 1
ATOM 1154 C C . LYS A 1 147 ? -2.872 16.099 8.780 1.00 94.19 147 LYS A C 1
ATOM 1156 O O . LYS A 1 147 ? -2.845 16.555 9.920 1.00 94.19 147 LYS A O 1
ATOM 1161 N N . GLY A 1 148 ? -3.994 15.658 8.209 1.00 94.75 148 GLY A N 1
ATOM 1162 C CA . GLY A 1 148 ? -5.262 15.613 8.932 1.00 94.75 148 GLY A CA 1
ATOM 1163 C C . GLY A 1 148 ? -5.286 14.545 10.022 1.00 94.75 148 GLY A C 1
ATOM 1164 O O . GLY A 1 148 ? -5.843 14.805 11.082 1.00 94.75 148 GLY A O 1
ATOM 1165 N N . ILE A 1 149 ? -4.624 13.404 9.802 1.00 95.94 149 ILE A N 1
ATOM 1166 C CA . ILE A 1 149 ? -4.469 12.346 10.807 1.00 95.94 149 ILE A CA 1
ATOM 1167 C C . ILE A 1 149 ? -3.608 12.854 11.964 1.00 95.94 149 ILE A C 1
ATOM 1169 O O . ILE A 1 149 ? -4.074 12.840 13.098 1.00 95.94 149 ILE A O 1
ATOM 1173 N N . LEU A 1 150 ? -2.420 13.403 11.675 1.00 95.88 150 LEU A N 1
ATOM 1174 C CA . LEU A 1 150 ? -1.522 13.993 12.680 1.00 95.88 150 LEU A CA 1
ATOM 1175 C C . LEU A 1 150 ? -2.243 15.033 13.552 1.00 95.88 150 LEU A C 1
ATOM 1177 O O . LEU A 1 150 ? -2.149 15.006 14.776 1.00 95.88 150 LEU A O 1
ATOM 1181 N N . SER A 1 151 ? -2.997 15.942 12.923 1.00 97.00 151 SER A N 1
ATOM 1182 C CA . SER A 1 151 ? -3.752 16.973 13.641 1.00 97.00 151 SER A CA 1
ATOM 1183 C C . SER A 1 151 ? -4.878 16.393 14.501 1.00 97.00 151 SER A C 1
ATOM 1185 O O . SER A 1 151 ? -5.072 16.856 15.624 1.00 97.00 151 SER A O 1
ATOM 1187 N N . ALA A 1 152 ? -5.616 15.403 14.000 1.00 97.38 152 ALA A N 1
ATOM 1188 C CA . ALA A 1 152 ? -6.729 14.806 14.729 1.00 97.38 152 ALA A CA 1
ATOM 1189 C C . ALA A 1 152 ? -6.250 13.918 15.891 1.00 97.38 152 ALA A C 1
ATOM 1191 O O . ALA A 1 152 ? -6.854 13.945 16.961 1.00 97.38 152 ALA A O 1
ATOM 1192 N N . ILE A 1 153 ? -5.139 13.192 15.724 1.00 96.94 153 ILE A N 1
ATOM 1193 C CA . ILE A 1 153 ? -4.504 12.422 16.804 1.00 96.94 153 ILE A CA 1
ATOM 1194 C C . ILE A 1 153 ? -4.034 13.359 17.915 1.00 96.94 153 ILE A C 1
ATOM 1196 O O . ILE A 1 153 ? -4.385 13.138 19.071 1.00 96.94 153 ILE A O 1
ATOM 1200 N N . ALA A 1 154 ? -3.330 14.444 17.575 1.00 96.12 154 ALA A N 1
ATOM 1201 C CA . ALA A 1 154 ? -2.874 15.424 18.562 1.00 96.12 154 ALA A CA 1
ATOM 1202 C C . ALA A 1 154 ? -4.032 16.045 19.369 1.00 96.12 154 ALA A C 1
ATOM 1204 O O . ALA A 1 154 ? -3.856 16.372 20.541 1.00 96.12 154 ALA A O 1
ATOM 1205 N N . ALA A 1 155 ? -5.214 16.189 18.758 1.00 97.69 155 ALA A N 1
ATOM 1206 C CA . ALA A 1 155 ? -6.405 16.708 19.425 1.00 97.69 155 ALA A CA 1
ATOM 1207 C C . ALA A 1 155 ? -7.079 15.683 20.360 1.00 97.69 155 ALA A C 1
ATOM 1209 O O . ALA A 1 155 ? -7.546 16.057 21.433 1.00 97.69 155 ALA A O 1
ATOM 1210 N N . VAL A 1 156 ? -7.151 14.405 19.967 1.00 98.31 156 VAL A N 1
ATOM 1211 C CA . VAL A 1 156 ? -7.956 13.385 20.674 1.00 98.31 156 VAL A CA 1
ATOM 1212 C C . VAL A 1 156 ? -7.137 12.530 21.651 1.00 98.31 156 VAL A C 1
ATOM 1214 O O . VAL A 1 156 ? -7.645 12.126 22.707 1.00 98.31 156 VAL A O 1
ATOM 1217 N N . PHE A 1 157 ? -5.868 12.278 21.332 1.00 97.56 157 PHE A N 1
ATOM 1218 C CA . PHE A 1 157 ? -4.948 11.428 22.094 1.00 97.56 157 PHE A CA 1
ATOM 1219 C C . PHE A 1 157 ? -3.677 12.190 22.519 1.00 97.56 157 PHE A C 1
ATOM 1221 O O . PHE A 1 157 ? -2.562 11.776 22.193 1.00 97.56 157 PHE A O 1
ATOM 1228 N N . PRO A 1 158 ? -3.802 13.332 23.227 1.00 95.56 158 PRO A N 1
ATOM 1229 C CA . PRO A 1 158 ? -2.633 14.077 23.671 1.00 95.56 158 PRO A CA 1
ATOM 1230 C C . PRO A 1 158 ? -1.796 13.235 24.642 1.00 95.56 158 PRO A C 1
ATOM 1232 O O . PRO A 1 158 ? -2.312 12.701 25.621 1.00 95.56 158 PRO A O 1
ATOM 1235 N N . GLY A 1 159 ? -0.492 13.140 24.379 1.00 92.19 159 GLY A N 1
ATOM 1236 C CA . GLY A 1 159 ? 0.458 12.408 25.223 1.00 92.19 159 GLY A CA 1
ATOM 1237 C C . GLY A 1 159 ? 0.516 10.897 24.983 1.00 92.19 159 GLY A C 1
ATOM 1238 O O . GLY A 1 159 ? 1.386 10.243 25.553 1.00 92.19 159 GLY A O 1
ATOM 1239 N N . THR A 1 160 ? -0.344 10.335 24.129 1.00 95.81 160 THR A N 1
ATOM 1240 C CA . THR A 1 160 ? -0.213 8.936 23.711 1.00 95.81 160 THR A CA 1
ATOM 1241 C C . THR A 1 160 ? 0.972 8.787 22.746 1.00 95.81 160 THR A C 1
ATOM 1243 O O . THR A 1 160 ? 1.108 9.616 21.841 1.00 95.81 160 THR A O 1
ATOM 1246 N N . PRO A 1 161 ? 1.823 7.751 22.896 1.00 95.94 161 PRO A N 1
ATOM 1247 C CA . PRO A 1 161 ? 2.879 7.451 21.932 1.00 95.94 161 PRO A CA 1
ATOM 1248 C C . PRO A 1 161 ? 2.329 7.356 20.505 1.00 95.94 161 PRO A C 1
ATOM 1250 O O . PRO A 1 161 ? 1.368 6.632 20.253 1.00 95.94 161 PRO A O 1
ATOM 1253 N N . ASP A 1 162 ? 2.928 8.098 19.578 1.00 95.94 162 ASP A N 1
ATOM 1254 C CA . ASP A 1 162 ? 2.381 8.309 18.238 1.00 95.94 162 ASP A CA 1
ATOM 1255 C C . ASP A 1 162 ? 3.470 8.161 17.174 1.00 95.94 162 ASP A C 1
ATOM 1257 O O . ASP A 1 162 ? 4.366 9.009 17.073 1.00 95.94 162 ASP A O 1
ATOM 1261 N N . PHE A 1 163 ? 3.387 7.081 16.398 1.00 96.38 163 PHE A N 1
ATOM 1262 C CA . PHE A 1 163 ? 4.429 6.630 15.485 1.00 96.38 163 PHE A CA 1
ATOM 1263 C C . PHE A 1 163 ? 3.978 6.652 14.026 1.00 96.38 163 PHE A C 1
ATOM 1265 O O . PHE A 1 163 ? 2.822 6.386 13.685 1.00 96.38 163 PHE A O 1
ATOM 1272 N N . ILE A 1 164 ? 4.931 6.914 13.133 1.00 96.44 164 ILE A N 1
ATOM 1273 C CA . ILE A 1 164 ? 4.676 6.938 11.692 1.00 96.44 164 ILE A CA 1
ATOM 1274 C C . ILE A 1 164 ? 5.196 5.680 10.997 1.00 96.44 164 ILE A C 1
ATOM 1276 O O . ILE A 1 164 ? 6.217 5.106 11.360 1.00 96.44 164 ILE A O 1
ATOM 1280 N N . CYS A 1 165 ? 4.522 5.278 9.924 1.00 95.38 165 CYS A N 1
ATOM 1281 C CA . CYS A 1 165 ? 4.946 4.171 9.078 1.00 95.38 165 CYS A CA 1
ATOM 1282 C C . CYS A 1 165 ? 6.281 4.485 8.380 1.00 95.38 165 CYS A C 1
ATOM 1284 O O . CYS A 1 165 ? 6.351 5.365 7.514 1.00 95.38 165 CYS A O 1
ATOM 1286 N N . HIS A 1 166 ? 7.325 3.704 8.673 1.00 95.38 166 HIS A N 1
ATOM 1287 C CA . HIS A 1 166 ? 8.656 3.879 8.077 1.00 95.38 166 HIS A CA 1
ATOM 1288 C C . HIS A 1 166 ? 8.647 3.708 6.554 1.00 95.38 166 HIS A C 1
ATOM 1290 O O . HIS A 1 166 ? 9.394 4.379 5.839 1.00 95.38 166 HIS A O 1
ATOM 1296 N N . PHE A 1 167 ? 7.784 2.829 6.036 1.00 93.81 167 PHE A N 1
ATOM 1297 C CA . PHE A 1 167 ? 7.652 2.617 4.598 1.00 93.81 167 PHE A CA 1
ATOM 1298 C C . PHE A 1 167 ? 7.126 3.877 3.896 1.00 93.81 167 PHE A C 1
ATOM 1300 O O . PHE A 1 167 ? 7.672 4.313 2.880 1.00 93.81 167 PHE A O 1
ATOM 1307 N N . HIS A 1 168 ? 6.098 4.508 4.465 1.00 94.94 168 HIS A N 1
ATOM 1308 C CA . HIS A 1 168 ? 5.560 5.769 3.966 1.00 94.94 168 HIS A CA 1
ATOM 1309 C C . HIS A 1 168 ? 6.558 6.916 4.092 1.00 94.94 168 HIS A C 1
ATOM 1311 O O . HIS A 1 168 ? 6.738 7.661 3.129 1.00 94.94 168 HIS A O 1
ATOM 1317 N N . PHE A 1 169 ? 7.257 6.995 5.224 1.00 96.94 169 PHE A N 1
ATOM 1318 C CA . PHE A 1 169 ? 8.333 7.954 5.455 1.00 96.94 169 PHE A CA 1
ATOM 1319 C C . PHE A 1 169 ? 9.413 7.893 4.367 1.00 96.94 169 PHE A C 1
ATOM 1321 O O . PHE A 1 169 ? 9.686 8.887 3.690 1.00 96.94 169 PHE A O 1
ATOM 1328 N N . LEU A 1 170 ? 9.960 6.701 4.113 1.00 97.00 170 LEU A N 1
ATOM 1329 C CA . LEU A 1 170 ? 10.949 6.485 3.058 1.00 97.00 170 LEU A CA 1
ATOM 1330 C C . LEU A 1 170 ? 10.392 6.766 1.663 1.00 97.00 170 LEU A C 1
ATOM 1332 O O . LEU A 1 170 ? 11.092 7.320 0.817 1.00 97.00 170 LEU A O 1
ATOM 1336 N N . ARG A 1 171 ? 9.137 6.394 1.397 1.00 96.31 171 ARG A N 1
ATOM 1337 C CA . ARG A 1 171 ? 8.502 6.652 0.102 1.00 96.31 171 ARG A CA 1
ATOM 1338 C C . ARG A 1 171 ? 8.434 8.147 -0.201 1.00 96.31 171 ARG A C 1
ATOM 1340 O O . ARG A 1 171 ? 8.650 8.528 -1.350 1.00 96.31 171 ARG A O 1
ATOM 1347 N N . ASP A 1 172 ? 8.123 8.974 0.787 1.00 96.75 172 ASP A N 1
ATOM 1348 C CA . ASP A 1 172 ? 8.013 10.417 0.583 1.00 96.75 172 ASP A CA 1
ATOM 1349 C C . ASP A 1 172 ? 9.397 11.069 0.473 1.00 96.75 172 ASP A C 1
ATOM 1351 O O . ASP A 1 172 ? 9.632 11.780 -0.503 1.00 96.75 172 ASP A O 1
ATOM 1355 N N . ILE A 1 173 ? 10.361 10.696 1.330 1.00 97.25 173 ILE A N 1
ATOM 1356 C CA . ILE A 1 173 ? 11.766 11.125 1.180 1.00 97.25 173 ILE A CA 1
ATOM 1357 C C . ILE A 1 173 ? 12.316 10.768 -0.203 1.00 97.25 173 ILE A C 1
ATOM 1359 O O . ILE A 1 173 ? 12.915 11.599 -0.886 1.00 97.25 173 ILE A O 1
ATOM 1363 N N . GLY A 1 174 ? 12.130 9.522 -0.641 1.00 97.56 174 GLY A N 1
ATOM 1364 C CA . GLY A 1 174 ? 12.671 9.059 -1.913 1.00 97.56 174 GLY A CA 1
ATOM 1365 C C . GLY A 1 174 ? 12.029 9.765 -3.110 1.00 97.56 174 GLY A C 1
ATOM 1366 O O . GLY A 1 174 ? 12.714 10.021 -4.100 1.00 97.56 174 GLY A O 1
ATOM 1367 N N . LYS A 1 175 ? 10.739 10.123 -3.033 1.00 97.56 175 LYS A N 1
ATOM 1368 C CA . LYS A 1 175 ? 10.084 10.954 -4.056 1.00 97.56 175 LYS A CA 1
ATOM 1369 C C . LYS A 1 175 ? 10.702 12.345 -4.097 1.00 97.56 175 LYS A C 1
ATOM 1371 O O . LYS A 1 175 ? 11.161 12.750 -5.163 1.00 97.56 175 LYS A O 1
ATOM 1376 N N . ASP A 1 176 ? 10.765 13.027 -2.960 1.00 96.56 176 ASP A N 1
ATOM 1377 C CA . ASP A 1 176 ? 11.300 14.387 -2.872 1.00 96.56 176 ASP A CA 1
ATOM 1378 C C . ASP A 1 176 ? 12.751 14.455 -3.353 1.00 96.56 176 ASP A C 1
ATOM 1380 O O . ASP A 1 176 ? 13.147 15.392 -4.049 1.00 96.56 176 ASP A O 1
ATOM 1384 N N . LEU A 1 177 ? 13.534 13.418 -3.051 1.00 97.25 177 LEU A N 1
ATOM 1385 C CA . LEU A 1 177 ? 14.923 13.333 -3.467 1.00 97.25 177 LEU A CA 1
ATOM 1386 C C . LEU A 1 177 ? 15.071 13.042 -4.969 1.00 97.25 177 LEU A C 1
ATOM 1388 O O . LEU A 1 177 ? 15.910 13.667 -5.620 1.00 97.25 177 LEU A O 1
ATOM 1392 N N . MET A 1 178 ? 14.309 12.095 -5.531 1.00 97.88 178 MET A N 1
ATOM 1393 C CA . MET A 1 178 ? 14.635 11.455 -6.820 1.00 97.88 178 MET A CA 1
ATOM 1394 C C . MET A 1 178 ? 13.649 11.701 -7.971 1.00 97.88 178 MET A C 1
ATOM 1396 O O . MET A 1 178 ? 13.962 11.363 -9.120 1.00 97.88 178 MET A O 1
ATOM 1400 N N . GLU A 1 179 ? 12.453 12.236 -7.713 1.00 97.69 179 GLU A N 1
ATOM 1401 C CA . GLU A 1 179 ? 11.370 12.243 -8.704 1.00 97.69 179 GLU A CA 1
ATOM 1402 C C . GLU A 1 179 ? 11.705 13.061 -9.961 1.00 97.69 179 GLU A C 1
ATOM 1404 O O . GLU A 1 179 ? 11.388 12.635 -11.078 1.00 97.69 179 GLU A O 1
ATOM 1409 N N . ASP A 1 180 ? 12.399 14.187 -9.814 1.00 96.81 180 ASP A N 1
ATOM 1410 C CA . ASP A 1 180 ? 12.766 15.057 -10.931 1.00 96.81 180 ASP A CA 1
ATOM 1411 C C . ASP A 1 180 ? 13.699 14.363 -11.929 1.00 96.81 180 ASP A C 1
ATOM 1413 O O . ASP A 1 180 ? 13.426 14.327 -13.136 1.00 96.81 180 ASP A O 1
ATOM 1417 N N . GLU A 1 181 ? 14.796 13.772 -11.453 1.00 98.00 181 GLU A N 1
ATOM 1418 C CA . GLU A 1 181 ? 15.728 13.011 -12.289 1.00 98.00 181 GLU A CA 1
ATOM 1419 C C . GLU A 1 181 ? 15.043 11.784 -12.891 1.00 98.00 181 GLU A C 1
ATOM 1421 O O . GLU A 1 181 ? 15.198 11.506 -14.086 1.00 98.00 181 GLU A O 1
ATOM 1426 N N . TYR A 1 182 ? 14.227 11.088 -12.100 1.00 98.25 182 TYR A N 1
ATOM 1427 C CA . TYR A 1 182 ? 13.487 9.916 -12.548 1.00 98.25 182 TYR A CA 1
ATOM 1428 C C . TYR A 1 182 ? 12.506 10.247 -13.688 1.00 98.25 182 TYR A C 1
ATOM 1430 O O . TYR A 1 182 ? 12.495 9.576 -14.731 1.00 98.25 182 TYR A O 1
ATOM 1438 N N . LYS A 1 183 ? 11.735 11.338 -13.557 1.00 98.25 183 LYS A N 1
ATOM 1439 C CA . LYS A 1 183 ? 10.849 11.868 -14.609 1.00 98.25 183 LYS A CA 1
ATOM 1440 C C . LYS A 1 183 ? 11.643 12.297 -15.843 1.00 98.25 183 LYS A C 1
ATOM 1442 O O . LYS A 1 183 ? 11.235 11.972 -16.964 1.00 98.25 183 LYS A O 1
ATOM 1447 N N . LYS A 1 184 ? 12.787 12.975 -15.676 1.00 98.38 184 LYS A N 1
ATOM 1448 C CA . LYS A 1 184 ? 13.671 13.366 -16.793 1.00 98.38 184 LYS A CA 1
ATOM 1449 C C . LYS A 1 184 ? 14.129 12.134 -17.578 1.00 98.38 184 LYS A C 1
ATOM 1451 O O . LYS A 1 184 ? 13.922 12.093 -18.792 1.00 98.38 184 LYS A O 1
ATOM 1456 N N . ILE A 1 185 ? 14.650 11.099 -16.914 1.00 98.56 185 ILE A N 1
ATOM 1457 C CA . ILE A 1 185 ? 15.074 9.841 -17.558 1.00 98.56 185 ILE A CA 1
ATOM 1458 C C . ILE A 1 185 ? 13.908 9.206 -18.321 1.00 98.56 185 ILE A C 1
ATOM 1460 O O . ILE A 1 185 ? 14.027 8.918 -19.517 1.00 98.56 185 ILE A O 1
ATOM 1464 N N . ARG A 1 186 ? 12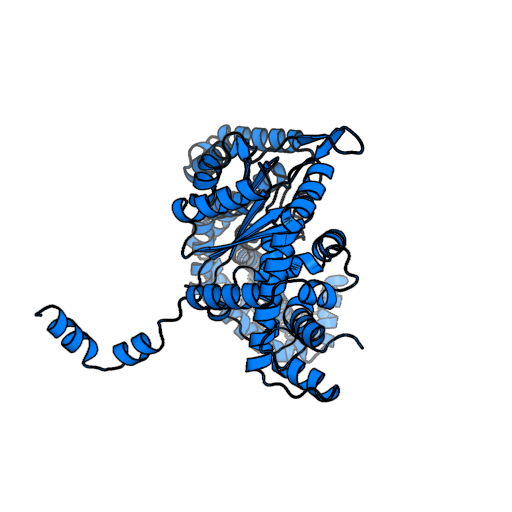.745 9.052 -17.672 1.00 98.31 186 ARG A N 1
ATOM 1465 C CA . ARG A 1 186 ? 11.526 8.509 -18.297 1.00 98.31 186 ARG A CA 1
ATOM 1466 C C . ARG A 1 186 ? 11.167 9.253 -19.582 1.00 98.31 186 ARG A C 1
ATOM 1468 O O . ARG A 1 186 ? 10.927 8.625 -20.618 1.00 98.31 186 ARG A O 1
ATOM 1475 N N . ASN A 1 187 ? 11.139 10.582 -19.520 1.00 98.44 187 ASN A N 1
ATOM 1476 C CA . ASN A 1 187 ? 10.727 11.441 -20.624 1.00 98.44 187 ASN A CA 1
ATOM 1477 C C . ASN A 1 187 ? 11.738 11.423 -21.774 1.00 98.44 187 ASN A C 1
ATOM 1479 O O . ASN A 1 187 ? 11.330 11.337 -22.933 1.00 98.44 187 ASN A O 1
ATOM 1483 N N . ARG A 1 188 ? 13.046 11.424 -21.485 1.00 98.19 188 ARG A N 1
ATOM 1484 C CA . ARG A 1 188 ? 14.091 11.310 -22.518 1.00 98.19 188 ARG A CA 1
ATOM 1485 C C . ARG A 1 188 ? 14.050 9.950 -23.213 1.00 98.19 188 ARG A C 1
ATOM 1487 O O . ARG A 1 188 ? 14.013 9.906 -24.441 1.00 98.19 188 ARG A O 1
ATOM 1494 N N . LEU A 1 189 ? 13.931 8.847 -22.467 1.00 98.12 189 LEU A N 1
ATOM 1495 C CA . LEU A 1 189 ? 13.759 7.507 -23.050 1.00 98.12 189 LEU A CA 1
ATOM 1496 C C . LEU A 1 189 ? 12.503 7.422 -23.938 1.00 98.12 189 LEU A C 1
ATOM 1498 O O . LEU A 1 189 ? 12.535 6.806 -25.007 1.00 98.12 189 LEU A O 1
ATOM 1502 N N . LYS A 1 190 ? 11.397 8.062 -23.526 1.00 97.81 190 LYS A N 1
ATOM 1503 C CA . LYS A 1 190 ? 10.169 8.158 -24.333 1.00 97.81 190 LYS A CA 1
ATOM 1504 C C . LYS A 1 190 ? 10.390 8.987 -25.603 1.00 97.81 190 LYS A C 1
ATOM 1506 O O . LYS A 1 190 ? 9.965 8.550 -26.671 1.00 97.81 190 LYS A O 1
ATOM 1511 N N . LYS A 1 191 ? 11.080 10.130 -25.508 1.00 97.69 191 LYS A N 1
ATOM 1512 C CA . LYS A 1 191 ? 11.409 11.012 -26.643 1.00 97.69 191 LYS A CA 1
ATOM 1513 C C . LYS A 1 191 ? 12.202 10.274 -27.724 1.00 97.69 191 LYS A C 1
ATOM 1515 O O . LYS A 1 191 ? 11.858 10.374 -28.896 1.00 97.69 191 LYS A O 1
ATOM 1520 N N . HIS A 1 192 ? 13.186 9.467 -27.327 1.00 97.88 192 HIS A N 1
ATOM 1521 C CA . HIS A 1 192 ? 13.965 8.625 -28.247 1.00 97.88 192 HIS A CA 1
ATOM 1522 C C . HIS A 1 192 ? 13.176 7.459 -28.853 1.00 97.88 192 HIS A C 1
ATOM 1524 O O . HIS A 1 192 ? 13.658 6.795 -29.766 1.00 97.88 192 HIS A O 1
ATOM 1530 N N . LYS A 1 193 ? 11.978 7.155 -28.332 1.00 97.62 193 LYS A N 1
ATOM 1531 C CA . LYS A 1 193 ? 11.157 5.999 -28.734 1.00 97.62 193 LYS A CA 1
ATOM 1532 C C . LYS A 1 193 ? 11.924 4.664 -28.668 1.00 97.62 193 LYS A C 1
ATOM 1534 O O . LYS A 1 193 ? 11.520 3.695 -29.315 1.00 97.62 193 LYS A O 1
ATOM 1539 N N . ILE A 1 194 ? 12.989 4.587 -27.858 1.00 97.94 194 ILE A N 1
ATOM 1540 C CA . ILE A 1 194 ? 13.948 3.470 -27.867 1.00 97.94 194 ILE A CA 1
ATOM 1541 C C . ILE A 1 194 ? 13.273 2.134 -27.561 1.00 97.94 194 ILE A C 1
ATOM 1543 O O . ILE A 1 194 ? 13.480 1.162 -28.279 1.00 97.94 194 ILE A O 1
ATOM 1547 N N . ARG A 1 195 ? 12.357 2.104 -26.583 1.00 97.56 195 ARG A N 1
ATOM 1548 C CA . ARG A 1 195 ? 11.577 0.899 -26.253 1.00 97.56 195 ARG A CA 1
ATOM 1549 C C . ARG A 1 195 ? 10.789 0.377 -27.458 1.00 97.56 195 ARG A C 1
ATOM 1551 O O . ARG A 1 195 ? 10.781 -0.820 -27.716 1.00 97.56 195 ARG A O 1
ATOM 1558 N N . GLY A 1 196 ? 10.147 1.267 -28.215 1.00 97.31 196 GLY A N 1
ATOM 1559 C CA . GLY A 1 196 ? 9.397 0.889 -29.415 1.00 97.31 196 GLY A CA 1
ATOM 1560 C C . GLY A 1 196 ? 10.306 0.395 -30.541 1.00 97.31 196 GLY A C 1
ATOM 1561 O O . GLY A 1 196 ? 9.986 -0.590 -31.201 1.00 97.31 196 GLY A O 1
ATOM 1562 N N . SER A 1 197 ? 11.454 1.047 -30.737 1.00 97.69 197 SER A N 1
ATOM 1563 C CA . SER A 1 197 ? 12.442 0.649 -31.745 1.00 97.69 197 SER A CA 1
ATOM 1564 C C . SER A 1 197 ? 13.051 -0.723 -31.456 1.00 97.69 197 SER A C 1
ATOM 1566 O O . SER A 1 197 ? 13.088 -1.560 -32.356 1.00 97.69 197 SER A O 1
ATOM 1568 N N . LEU A 1 198 ? 13.441 -0.987 -30.206 1.00 97.75 198 LEU A N 1
ATOM 1569 C CA . LEU A 1 198 ? 13.976 -2.286 -29.798 1.00 97.75 198 LEU A CA 1
ATOM 1570 C C . LEU A 1 198 ? 12.927 -3.396 -29.892 1.00 97.75 198 LEU A C 1
ATOM 1572 O O . LEU A 1 198 ? 13.233 -4.454 -30.423 1.00 97.75 198 LEU A O 1
ATOM 1576 N N . ARG A 1 199 ? 11.671 -3.150 -29.490 1.00 97.06 199 ARG A N 1
ATOM 1577 C CA . ARG A 1 199 ? 10.586 -4.141 -29.649 1.00 97.06 199 ARG A CA 1
ATOM 1578 C C . ARG A 1 199 ? 10.327 -4.504 -31.108 1.00 97.06 199 ARG A C 1
ATOM 1580 O O . ARG A 1 199 ? 10.177 -5.679 -31.426 1.00 97.06 199 ARG A O 1
ATOM 1587 N N . ARG A 1 200 ? 10.299 -3.515 -32.011 1.00 96.56 200 ARG A N 1
ATOM 1588 C CA . ARG A 1 200 ? 10.165 -3.780 -33.456 1.00 96.56 200 ARG A CA 1
ATOM 1589 C C . ARG A 1 200 ? 11.339 -4.596 -33.985 1.00 96.56 200 ARG A C 1
ATOM 1591 O O . ARG A 1 200 ? 11.131 -5.496 -34.792 1.00 96.56 200 ARG A O 1
ATOM 1598 N N . MET A 1 201 ? 12.553 -4.291 -33.529 1.00 95.50 201 MET A N 1
ATOM 1599 C CA . MET A 1 201 ? 13.736 -5.051 -33.907 1.00 95.50 201 MET A CA 1
ATOM 1600 C C . MET A 1 201 ? 13.682 -6.486 -33.375 1.00 95.50 201 MET A C 1
ATOM 1602 O O . MET A 1 201 ? 13.831 -7.402 -34.175 1.00 95.50 201 MET A O 1
ATOM 1606 N N . ALA A 1 202 ? 13.378 -6.692 -32.092 1.00 94.38 202 ALA A N 1
ATOM 1607 C CA . ALA A 1 202 ? 13.211 -8.021 -31.507 1.00 94.38 202 ALA A CA 1
ATOM 1608 C C . ALA A 1 202 ? 12.191 -8.853 -32.290 1.00 94.38 202 ALA A C 1
ATOM 1610 O O . ALA A 1 202 ? 12.527 -9.942 -32.732 1.00 94.38 202 ALA A O 1
ATOM 1611 N N . LYS A 1 203 ? 11.008 -8.295 -32.586 1.00 93.56 203 LYS A N 1
ATOM 1612 C CA . LYS A 1 203 ? 9.974 -8.971 -33.388 1.00 93.56 203 LYS A CA 1
ATOM 1613 C C . LYS A 1 203 ? 10.460 -9.365 -34.789 1.00 93.56 203 LYS A C 1
ATOM 1615 O O . LYS A 1 203 ? 10.064 -10.398 -35.314 1.00 93.56 203 LYS A O 1
ATOM 1620 N N . SER A 1 204 ? 11.311 -8.547 -35.415 1.00 91.88 204 SER A N 1
ATOM 1621 C CA . SER A 1 204 ? 11.887 -8.883 -36.727 1.00 91.88 204 SER A CA 1
ATOM 1622 C C . SER A 1 204 ? 12.947 -9.985 -36.664 1.00 91.88 204 SER A C 1
ATOM 1624 O O . SER A 1 204 ? 13.123 -10.696 -37.646 1.00 91.88 204 SER A O 1
ATOM 1626 N N . LEU A 1 205 ? 13.643 -10.121 -35.531 1.00 90.44 205 LEU A N 1
ATOM 1627 C CA . LEU A 1 205 ? 14.675 -11.139 -35.317 1.00 90.44 205 LEU A CA 1
ATOM 1628 C C . LEU A 1 205 ? 14.090 -12.451 -34.778 1.00 90.44 205 LEU A C 1
ATOM 1630 O O . LEU A 1 205 ? 14.663 -13.506 -35.011 1.00 90.44 205 LEU A O 1
ATOM 1634 N N . GLU A 1 206 ? 12.944 -12.386 -34.097 1.00 87.06 206 GLU A N 1
ATOM 1635 C CA . GLU A 1 206 ? 12.298 -13.49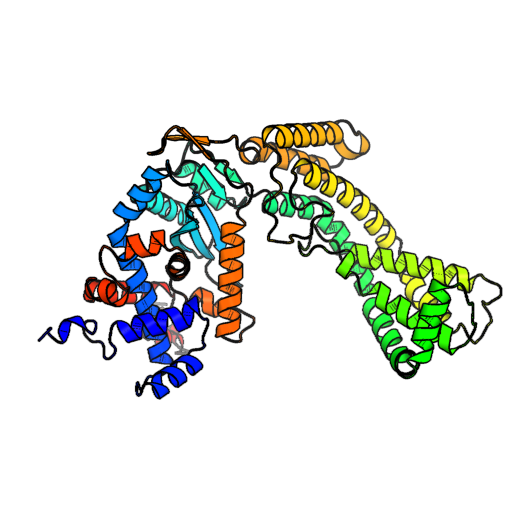6 -33.392 1.00 87.06 206 GLU A CA 1
ATOM 1636 C C . GLU A 1 206 ? 12.102 -14.732 -34.270 1.00 87.06 206 GLU A C 1
ATOM 1638 O O . GLU A 1 206 ? 12.469 -15.823 -33.859 1.00 87.06 206 GLU A O 1
ATOM 1643 N N . ARG A 1 207 ? 11.593 -14.576 -35.501 1.00 76.69 207 ARG A N 1
ATOM 1644 C CA . ARG A 1 207 ? 11.364 -15.724 -36.397 1.00 76.69 207 ARG A CA 1
ATOM 1645 C C . ARG A 1 207 ? 12.647 -16.515 -36.646 1.00 76.69 207 ARG A C 1
ATOM 1647 O O . ARG A 1 207 ? 12.643 -17.725 -36.495 1.00 76.69 207 ARG A O 1
ATOM 1654 N N . THR A 1 208 ? 13.743 -15.833 -36.964 1.00 72.75 208 THR A N 1
ATOM 1655 C CA . THR A 1 208 ? 15.031 -16.480 -37.244 1.00 72.75 208 THR A CA 1
ATOM 1656 C C . THR A 1 208 ? 15.754 -16.924 -35.967 1.00 72.75 208 THR A C 1
ATOM 1658 O O . THR A 1 208 ? 16.435 -17.938 -35.988 1.00 72.75 208 THR A O 1
ATOM 1661 N N . ALA A 1 209 ? 15.592 -16.209 -34.849 1.00 70.06 209 ALA A N 1
ATOM 1662 C CA . ALA A 1 209 ? 16.231 -16.548 -33.574 1.00 70.06 209 ALA A CA 1
ATOM 1663 C C . ALA A 1 209 ? 15.534 -17.693 -32.812 1.00 70.06 209 ALA A C 1
ATOM 1665 O O . ALA A 1 209 ? 16.190 -18.395 -32.052 1.00 70.06 209 ALA A O 1
ATOM 1666 N N . VAL A 1 210 ? 14.213 -17.857 -32.969 1.00 66.31 210 VAL A N 1
ATOM 1667 C CA . VAL A 1 210 ? 13.388 -18.768 -32.149 1.00 66.31 210 VAL A CA 1
ATOM 1668 C C . VAL A 1 210 ? 12.948 -20.0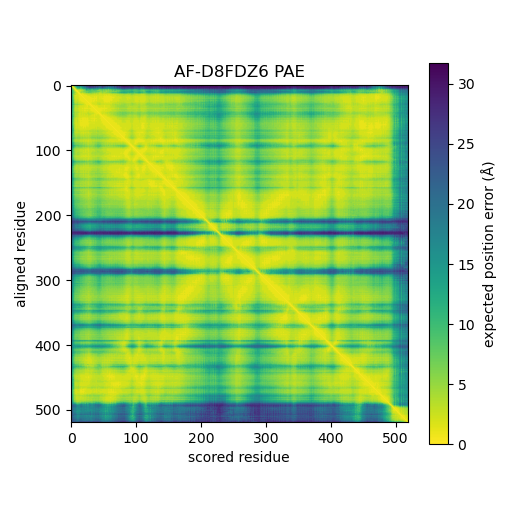24 -32.911 1.00 66.31 210 VAL A C 1
ATOM 1670 O O . VAL A 1 210 ? 12.680 -21.040 -32.276 1.00 66.31 210 VAL A O 1
ATOM 1673 N N . GLN A 1 211 ? 12.885 -20.008 -34.250 1.00 66.50 211 GLN A N 1
ATOM 1674 C CA . GLN A 1 211 ? 12.487 -21.203 -35.015 1.00 66.50 211 GLN A CA 1
ATOM 1675 C C . GLN A 1 211 ? 13.549 -22.307 -35.026 1.00 66.50 211 GLN A C 1
ATOM 1677 O O . GLN A 1 211 ? 13.180 -23.476 -35.114 1.00 66.50 211 GLN A O 1
ATOM 1682 N N . ASP A 1 212 ? 14.833 -21.971 -34.889 1.00 69.19 212 ASP A N 1
ATOM 1683 C CA . ASP A 1 212 ? 15.889 -22.969 -34.744 1.00 69.19 212 ASP A CA 1
ATOM 1684 C C . ASP A 1 212 ? 16.383 -23.027 -33.296 1.00 69.19 212 ASP A C 1
ATOM 1686 O O . ASP A 1 212 ? 17.273 -22.290 -32.867 1.00 69.19 212 ASP A O 1
ATOM 1690 N N . ARG A 1 213 ? 15.794 -23.942 -32.521 1.00 74.69 213 ARG A N 1
ATOM 1691 C CA . ARG A 1 213 ? 16.209 -24.223 -31.141 1.00 74.69 213 ARG A CA 1
ATOM 1692 C C . ARG A 1 213 ? 17.710 -24.532 -31.042 1.00 74.69 213 ARG A C 1
ATOM 1694 O O . ARG A 1 213 ? 18.324 -24.169 -30.039 1.00 74.69 213 ARG A O 1
ATOM 1701 N N . LYS A 1 214 ? 18.316 -25.113 -32.088 1.00 78.69 214 LYS A N 1
ATOM 1702 C CA . LYS A 1 214 ? 19.751 -25.426 -32.111 1.00 78.69 214 LYS A CA 1
ATOM 1703 C C . LYS A 1 214 ? 20.605 -24.165 -32.097 1.00 78.69 214 LYS A C 1
ATOM 1705 O O . LYS A 1 214 ? 21.652 -24.178 -31.466 1.00 78.69 214 LYS A O 1
ATOM 1710 N N . VAL A 1 215 ? 20.165 -23.072 -32.720 1.00 79.94 215 VAL A N 1
ATOM 1711 C CA . VAL A 1 215 ? 20.888 -21.785 -32.729 1.00 79.94 215 VAL A CA 1
ATOM 1712 C C . VAL A 1 215 ? 20.979 -21.214 -31.307 1.00 79.94 215 VAL A C 1
ATOM 1714 O O . VAL A 1 215 ? 22.047 -20.790 -30.872 1.00 79.94 215 VAL A O 1
ATOM 1717 N N . MET A 1 216 ? 19.893 -21.257 -30.532 1.00 81.00 216 MET A N 1
ATOM 1718 C CA . MET A 1 216 ? 19.914 -20.795 -29.135 1.00 81.00 216 MET A CA 1
ATOM 1719 C C . MET A 1 216 ? 20.706 -21.736 -28.215 1.00 81.00 216 MET A C 1
ATOM 1721 O O . MET A 1 216 ? 21.411 -21.269 -27.320 1.00 81.00 216 MET A O 1
ATOM 1725 N N . GLU A 1 217 ? 20.630 -23.050 -28.441 1.00 82.69 217 GLU A N 1
ATOM 1726 C CA . GLU A 1 217 ? 21.438 -24.038 -27.715 1.00 82.69 217 GLU A CA 1
ATOM 1727 C C . GLU A 1 217 ? 22.935 -23.872 -28.011 1.00 82.69 217 GLU A C 1
ATOM 1729 O O . GLU A 1 217 ? 23.743 -23.902 -27.085 1.00 82.69 217 GLU A O 1
ATOM 1734 N N . GLN A 1 218 ? 23.299 -23.606 -29.269 1.00 80.62 218 GLN A N 1
ATOM 1735 C CA . GLN A 1 218 ? 24.666 -23.288 -29.685 1.00 80.62 218 GLN A CA 1
ATOM 1736 C C . GLN A 1 218 ? 25.157 -21.976 -29.074 1.00 80.62 218 GLN A C 1
ATOM 1738 O O . GLN A 1 218 ? 26.272 -21.940 -28.565 1.00 80.62 218 GLN A O 1
ATOM 1743 N N . LEU A 1 219 ? 24.333 -20.922 -29.057 1.00 83.06 219 LEU A N 1
ATOM 1744 C CA . LEU A 1 219 ? 24.679 -19.661 -28.396 1.00 83.06 219 LEU A CA 1
ATOM 1745 C C . LEU A 1 219 ? 24.955 -19.880 -26.901 1.00 83.06 219 LEU A C 1
ATOM 1747 O O . LEU A 1 219 ? 25.957 -19.402 -26.376 1.00 83.06 219 LEU A O 1
ATOM 1751 N N . ASN A 1 220 ? 24.099 -20.640 -26.216 1.00 84.31 220 ASN A N 1
ATOM 1752 C CA . ASN A 1 220 ? 24.281 -20.970 -24.803 1.00 84.31 220 ASN A CA 1
ATOM 1753 C C . ASN A 1 220 ? 25.539 -21.825 -24.562 1.00 84.31 220 ASN A C 1
ATOM 1755 O O . ASN A 1 220 ? 26.277 -21.570 -23.613 1.00 84.31 220 ASN A O 1
ATOM 1759 N N . ALA A 1 221 ? 25.806 -22.814 -25.421 1.00 82.00 221 ALA A N 1
ATOM 1760 C CA . ALA A 1 221 ? 27.020 -23.624 -25.353 1.00 82.00 221 ALA A CA 1
ATOM 1761 C C . ALA A 1 221 ? 28.280 -22.777 -25.588 1.00 82.00 221 ALA A C 1
ATOM 1763 O O . ALA A 1 221 ? 29.236 -22.896 -24.826 1.00 82.00 221 ALA A O 1
ATOM 1764 N N . GLY A 1 222 ? 28.256 -21.868 -26.568 1.00 81.62 222 GLY A N 1
ATOM 1765 C CA . GLY A 1 222 ? 29.345 -20.930 -26.840 1.00 81.62 222 GLY A CA 1
ATOM 1766 C C . GLY A 1 222 ? 29.623 -19.993 -25.662 1.00 81.62 222 GLY A C 1
ATOM 1767 O O . GLY A 1 222 ? 30.776 -19.816 -25.282 1.00 81.62 222 GLY A O 1
ATOM 1768 N N . ILE A 1 223 ? 28.576 -19.472 -25.006 1.00 82.88 223 ILE A N 1
ATOM 1769 C CA . ILE A 1 223 ? 28.712 -18.650 -23.789 1.00 82.88 223 ILE A CA 1
ATOM 1770 C C . ILE A 1 223 ? 29.325 -19.452 -22.628 1.00 82.88 223 ILE A C 1
ATOM 1772 O O . ILE A 1 223 ? 30.146 -18.917 -21.889 1.00 82.88 223 ILE A O 1
ATOM 1776 N N . LYS A 1 224 ? 28.934 -20.722 -22.446 1.00 83.06 224 LYS A N 1
ATOM 1777 C CA . LYS A 1 224 ? 29.388 -21.558 -21.317 1.00 83.06 224 LYS A CA 1
ATOM 1778 C C . LYS A 1 224 ? 30.774 -22.168 -21.502 1.00 83.06 224 LYS A C 1
ATOM 1780 O O . LYS A 1 224 ? 31.487 -22.345 -20.520 1.00 83.06 224 LYS A O 1
ATOM 1785 N N . HIS A 1 225 ? 31.120 -22.541 -22.729 1.00 79.69 225 HIS A N 1
ATOM 1786 C CA . HIS A 1 225 ? 32.301 -23.353 -23.031 1.00 79.69 225 HIS A CA 1
ATOM 1787 C C . HIS A 1 225 ? 33.337 -22.625 -23.895 1.00 79.69 225 HIS A C 1
ATOM 1789 O O . HIS A 1 225 ? 34.390 -23.189 -24.168 1.00 79.69 225 HIS A O 1
ATOM 1795 N N . GLY A 1 226 ? 33.063 -21.386 -24.317 1.00 69.81 226 GLY A N 1
ATOM 1796 C CA . GLY A 1 226 ? 33.989 -20.586 -25.120 1.00 69.81 226 GLY A CA 1
ATOM 1797 C C . GLY A 1 226 ? 34.111 -21.029 -26.582 1.00 69.81 226 GLY A C 1
ATOM 1798 O O . GLY A 1 226 ? 35.046 -20.603 -27.254 1.00 69.81 226 GLY A O 1
ATOM 1799 N N . ASP A 1 227 ? 33.195 -21.863 -27.091 1.00 62.59 227 ASP A N 1
ATOM 1800 C CA . ASP A 1 227 ? 33.176 -22.256 -28.508 1.00 62.59 227 ASP A CA 1
ATOM 1801 C C . ASP A 1 227 ? 32.626 -21.096 -29.360 1.00 62.59 227 ASP A C 1
ATOM 1803 O O . ASP A 1 227 ? 31.421 -20.821 -29.384 1.00 62.59 227 ASP A O 1
ATOM 1807 N N . VAL A 1 228 ? 33.523 -20.358 -30.018 1.00 56.66 228 VAL A N 1
ATOM 1808 C CA . VAL A 1 228 ? 33.181 -19.168 -30.806 1.00 56.66 228 VAL A CA 1
ATOM 1809 C C . VAL A 1 228 ? 32.835 -19.584 -32.232 1.00 56.66 228 VAL A C 1
ATOM 1811 O O . VAL A 1 228 ? 33.684 -19.616 -33.120 1.00 56.66 228 VAL A O 1
ATOM 1814 N N . ARG A 1 229 ? 31.554 -19.862 -32.481 1.00 60.66 229 ARG A N 1
ATOM 1815 C CA . ARG A 1 229 ? 31.042 -20.021 -33.849 1.00 60.66 229 ARG A CA 1
ATOM 1816 C C . ARG A 1 229 ? 30.530 -18.683 -34.367 1.00 60.66 229 ARG A C 1
ATOM 1818 O O . ARG A 1 229 ? 29.540 -18.149 -33.870 1.00 60.66 229 ARG A O 1
ATOM 1825 N N . THR A 1 230 ? 31.199 -18.129 -35.373 1.00 62.50 230 THR A N 1
ATOM 1826 C CA . THR A 1 230 ? 30.801 -16.871 -36.015 1.00 62.50 230 THR A CA 1
ATOM 1827 C C . THR A 1 230 ? 29.895 -17.150 -37.215 1.00 62.50 230 THR A C 1
ATOM 1829 O O . THR A 1 230 ? 30.184 -17.978 -38.075 1.00 62.50 230 THR A O 1
ATOM 1832 N N . GLY A 1 231 ? 28.744 -16.478 -37.269 1.00 73.44 231 GLY A N 1
ATOM 1833 C CA . GLY A 1 231 ? 27.756 -16.670 -38.330 1.00 73.44 231 GLY A CA 1
ATOM 1834 C C . GLY A 1 231 ? 26.622 -15.647 -38.269 1.00 73.44 231 GLY A C 1
ATOM 1835 O O . GLY A 1 231 ? 26.394 -14.997 -37.243 1.00 73.44 231 GLY A O 1
ATOM 1836 N N . ALA A 1 232 ? 25.896 -15.490 -39.379 1.00 77.38 232 ALA A N 1
ATOM 1837 C CA . ALA A 1 232 ? 24.768 -14.557 -39.458 1.00 77.38 232 ALA A CA 1
ATOM 1838 C C . ALA A 1 232 ? 23.647 -14.924 -38.465 1.00 77.38 232 ALA A C 1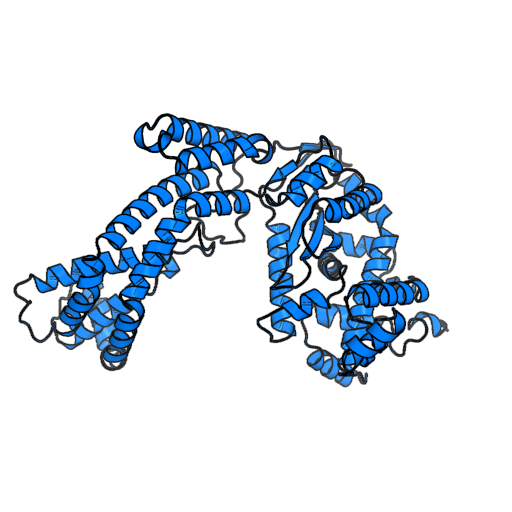
ATOM 1840 O O . ALA A 1 232 ? 23.080 -14.041 -37.822 1.00 77.38 232 ALA A O 1
ATOM 1841 N N . GLU A 1 233 ? 23.378 -16.218 -38.283 1.00 81.06 233 GLU A N 1
ATOM 1842 C CA . GLU A 1 233 ? 22.386 -16.731 -37.329 1.00 81.06 233 GLU A CA 1
ATOM 1843 C C . GLU A 1 233 ? 22.786 -16.444 -35.875 1.00 81.06 233 GLU A C 1
ATOM 1845 O O . GLU A 1 233 ? 21.965 -15.930 -35.115 1.00 81.06 233 GLU A O 1
ATOM 1850 N N . MET A 1 234 ? 24.063 -16.633 -35.509 1.00 83.06 234 MET A N 1
ATOM 1851 C CA . MET A 1 234 ? 24.568 -16.262 -34.176 1.00 83.06 234 MET A CA 1
ATOM 1852 C C . MET A 1 234 ? 24.462 -14.765 -33.903 1.00 83.06 234 MET A C 1
ATOM 1854 O O . MET A 1 234 ? 24.141 -14.361 -32.786 1.00 83.06 234 MET A O 1
ATOM 1858 N N . SER A 1 235 ? 24.670 -13.924 -34.918 1.00 86.31 235 SER A N 1
ATOM 1859 C CA . SER A 1 235 ? 24.509 -12.472 -34.785 1.00 86.31 235 SER A CA 1
ATOM 1860 C C . SER A 1 235 ? 23.048 -12.067 -34.576 1.00 86.31 235 SER A C 1
ATOM 1862 O O . SER A 1 235 ? 22.762 -11.138 -33.818 1.00 86.31 235 SER A O 1
ATOM 1864 N N . ILE A 1 236 ? 22.111 -12.763 -35.230 1.00 88.12 236 ILE A N 1
ATOM 1865 C CA . ILE A 1 236 ? 20.668 -12.571 -35.042 1.00 88.12 236 ILE A CA 1
ATOM 1866 C C . ILE A 1 236 ? 20.253 -13.002 -33.633 1.00 88.12 236 ILE A C 1
ATOM 1868 O O . ILE A 1 236 ? 19.615 -12.214 -32.931 1.00 88.12 236 ILE A O 1
ATOM 1872 N N . ALA A 1 237 ? 20.649 -14.205 -33.212 1.00 87.62 237 ALA A N 1
ATOM 1873 C CA . ALA A 1 237 ? 20.351 -14.745 -31.889 1.00 87.62 237 ALA A CA 1
ATOM 1874 C C . ALA A 1 237 ? 20.948 -13.874 -30.776 1.00 87.62 237 ALA A C 1
ATOM 1876 O O . ALA A 1 237 ? 20.235 -13.499 -29.848 1.00 87.62 237 ALA A O 1
ATOM 1877 N N . SER A 1 238 ? 22.205 -13.443 -30.921 1.00 89.81 238 SER A N 1
ATOM 1878 C CA . SER A 1 238 ? 22.867 -12.522 -29.988 1.00 89.81 238 SER A CA 1
ATOM 1879 C C . SER A 1 238 ? 22.138 -11.183 -29.891 1.00 89.81 238 SER A C 1
ATOM 1881 O O . SER A 1 238 ? 21.813 -10.731 -28.796 1.00 89.81 238 SER A O 1
ATOM 1883 N N . ALA A 1 239 ? 21.819 -10.545 -31.024 1.00 92.44 239 ALA A N 1
ATOM 1884 C CA . ALA A 1 239 ? 21.093 -9.276 -31.015 1.00 92.44 239 ALA A CA 1
ATOM 1885 C C . ALA A 1 239 ? 19.691 -9.420 -30.398 1.00 92.44 239 ALA A C 1
ATOM 1887 O O . ALA A 1 239 ? 19.249 -8.531 -29.669 1.00 92.44 239 ALA A O 1
ATOM 1888 N N . PHE A 1 240 ? 18.997 -10.530 -30.661 1.00 93.25 240 PHE A N 1
ATOM 1889 C CA . PHE A 1 240 ? 17.709 -10.833 -30.044 1.00 93.25 240 PHE A CA 1
ATOM 1890 C C . PHE A 1 240 ? 17.845 -11.016 -28.527 1.00 93.25 240 PHE A C 1
ATOM 1892 O O . PHE A 1 240 ? 17.151 -10.328 -27.779 1.00 93.25 240 PHE A O 1
ATOM 1899 N N . ALA A 1 241 ? 18.777 -11.859 -28.073 1.00 92.38 241 ALA A N 1
ATOM 1900 C CA . ALA A 1 241 ? 19.041 -12.118 -26.660 1.00 92.38 241 ALA A CA 1
ATOM 1901 C C . ALA A 1 241 ? 19.425 -10.839 -25.898 1.00 92.38 241 ALA A C 1
ATOM 1903 O O . ALA A 1 241 ? 18.865 -10.575 -24.837 1.00 92.38 241 ALA A O 1
ATOM 1904 N N . LEU A 1 242 ? 20.287 -9.987 -26.468 1.00 95.38 242 LEU A N 1
ATOM 1905 C CA . LEU A 1 242 ? 20.648 -8.689 -25.885 1.00 95.38 242 LEU A CA 1
ATOM 1906 C C . LEU A 1 242 ? 19.430 -7.770 -25.724 1.00 95.38 242 LEU A C 1
ATOM 1908 O O . LEU A 1 242 ? 19.300 -7.092 -24.707 1.00 95.38 242 LEU A O 1
ATOM 1912 N N . ILE A 1 243 ? 18.514 -7.745 -26.700 1.00 96.44 243 ILE A N 1
ATOM 1913 C CA . ILE A 1 243 ? 17.285 -6.949 -26.583 1.00 96.44 243 ILE A CA 1
ATOM 1914 C C . ILE A 1 243 ? 16.370 -7.512 -25.490 1.00 96.44 243 ILE A C 1
ATOM 1916 O O . ILE A 1 243 ? 15.832 -6.726 -24.709 1.00 96.44 243 ILE A O 1
ATOM 1920 N N . GLN A 1 244 ? 16.197 -8.836 -25.415 1.00 95.06 244 GLN A N 1
ATOM 1921 C CA . GLN A 1 244 ? 15.403 -9.460 -24.348 1.00 95.06 244 GLN A CA 1
ATOM 1922 C C . GLN A 1 244 ? 16.005 -9.158 -22.974 1.00 95.06 244 GLN A C 1
ATOM 1924 O O . GLN A 1 244 ? 15.293 -8.699 -22.083 1.00 95.06 244 GLN A O 1
ATOM 1929 N N . TRP A 1 245 ? 17.327 -9.283 -22.842 1.00 95.56 245 TRP A N 1
ATOM 1930 C CA . TRP A 1 245 ? 18.048 -8.934 -21.624 1.00 95.56 245 TRP A CA 1
ATOM 1931 C C . TRP A 1 245 ? 17.853 -7.463 -21.243 1.00 95.56 245 TRP A C 1
ATOM 1933 O O . TRP A 1 245 ? 17.561 -7.167 -20.095 1.00 95.56 245 TRP A O 1
ATOM 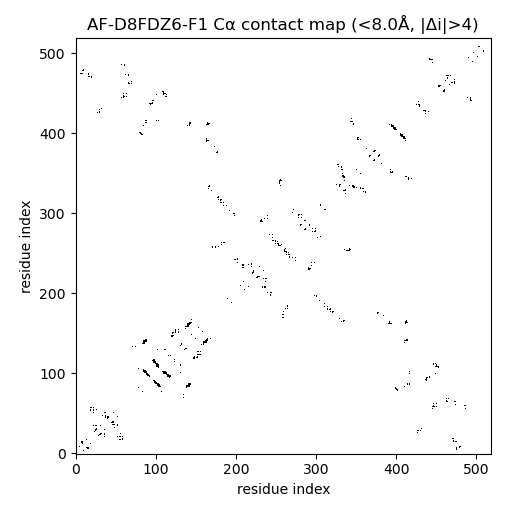1943 N N . VAL A 1 246 ? 17.895 -6.513 -22.181 1.00 96.81 246 VAL A N 1
ATOM 1944 C CA . VAL A 1 246 ? 17.612 -5.095 -21.872 1.00 96.81 246 VAL A CA 1
ATOM 1945 C C . VAL A 1 246 ? 16.210 -4.884 -21.281 1.00 96.81 246 VAL A C 1
ATOM 1947 O O . VAL A 1 246 ? 16.018 -3.974 -20.471 1.00 96.81 246 VAL A O 1
ATOM 1950 N N . PHE A 1 247 ? 15.219 -5.686 -21.680 1.00 95.94 247 PHE A N 1
ATOM 1951 C CA . PHE A 1 247 ? 13.850 -5.570 -21.171 1.00 95.94 247 PHE A CA 1
ATOM 1952 C C . PHE A 1 247 ? 13.600 -6.329 -19.867 1.00 95.94 247 PHE A C 1
ATOM 1954 O O . PHE A 1 247 ? 12.735 -5.894 -19.105 1.00 95.94 247 PHE A O 1
ATOM 1961 N N . ASP A 1 248 ? 14.326 -7.413 -19.601 1.00 94.25 248 ASP A N 1
ATOM 1962 C CA . ASP A 1 248 ? 14.102 -8.279 -18.439 1.00 94.25 248 ASP A CA 1
ATOM 1963 C C . ASP A 1 248 ? 14.716 -7.736 -17.141 1.00 94.25 248 ASP A C 1
ATOM 1965 O O . ASP A 1 248 ? 15.533 -8.370 -16.475 1.00 94.25 248 ASP A O 1
ATOM 1969 N N . ILE A 1 249 ? 14.324 -6.524 -16.762 1.00 92.00 249 ILE A N 1
ATOM 1970 C CA . ILE A 1 249 ? 14.789 -5.868 -15.534 1.00 92.00 249 ILE A CA 1
ATOM 1971 C C . ILE A 1 249 ? 14.210 -6.493 -14.256 1.00 92.00 249 ILE A C 1
ATOM 1973 O O . ILE A 1 249 ? 14.460 -5.976 -13.179 1.00 92.00 249 ILE A O 1
ATOM 1977 N N . SER A 1 250 ? 13.423 -7.569 -14.351 1.00 85.94 250 SER A N 1
ATOM 1978 C CA . SER A 1 250 ? 12.689 -8.153 -13.222 1.00 85.94 250 SER A CA 1
ATOM 1979 C C . SER A 1 250 ? 13.596 -8.535 -12.048 1.00 85.94 250 SER A C 1
ATOM 1981 O O . SER A 1 250 ? 13.248 -8.263 -10.908 1.00 85.94 250 SER A O 1
ATOM 1983 N N . ALA A 1 251 ? 14.787 -9.068 -12.332 1.00 83.00 251 ALA A N 1
ATOM 1984 C CA . ALA A 1 251 ? 15.785 -9.427 -11.324 1.00 83.00 251 ALA A CA 1
ATOM 1985 C C . ALA A 1 251 ? 16.432 -8.222 -10.606 1.00 83.00 251 ALA A C 1
ATOM 1987 O O . ALA A 1 251 ? 17.085 -8.416 -9.587 1.00 83.00 251 ALA A O 1
ATOM 1988 N N . GLU A 1 252 ? 16.277 -7.002 -11.133 1.00 84.38 252 GLU A N 1
ATOM 1989 C CA . GLU A 1 252 ? 16.763 -5.748 -10.526 1.00 84.38 252 GLU A CA 1
ATOM 1990 C C . GLU A 1 252 ? 15.656 -4.980 -9.789 1.00 84.38 252 GLU A C 1
ATOM 1992 O O . GLU A 1 252 ? 15.900 -3.887 -9.278 1.00 84.38 252 GLU A O 1
ATOM 1997 N N . LEU A 1 253 ? 14.426 -5.501 -9.779 1.00 88.69 253 LEU A N 1
ATOM 1998 C CA . LEU A 1 253 ? 13.294 -4.895 -9.087 1.00 88.69 253 LEU A CA 1
ATOM 1999 C C . LEU A 1 253 ? 12.844 -5.818 -7.965 1.00 88.69 253 LEU A C 1
ATOM 2001 O O . LEU A 1 253 ? 12.722 -7.026 -8.152 1.00 88.69 253 LEU A O 1
ATOM 2005 N N . ASN A 1 254 ? 12.502 -5.230 -6.828 1.00 88.75 254 ASN A N 1
ATOM 2006 C CA . ASN A 1 254 ? 12.142 -5.988 -5.634 1.00 88.75 254 ASN A CA 1
ATOM 2007 C C . ASN A 1 254 ? 10.648 -5.882 -5.281 1.00 88.75 254 ASN A C 1
ATOM 2009 O O . ASN A 1 254 ? 10.204 -6.354 -4.237 1.00 88.75 254 ASN A O 1
ATOM 2013 N N . GLY A 1 255 ? 9.844 -5.276 -6.161 1.00 89.31 255 GLY A N 1
ATOM 2014 C CA . GLY A 1 255 ? 8.388 -5.215 -6.017 1.00 89.31 255 GLY A CA 1
ATOM 2015 C C . GLY A 1 255 ? 7.897 -4.133 -5.053 1.00 89.31 255 GLY A C 1
ATOM 2016 O O . GLY A 1 255 ? 6.727 -4.148 -4.668 1.00 89.31 255 GLY A O 1
ATOM 2017 N N . TYR A 1 256 ? 8.762 -3.188 -4.685 1.00 91.50 256 TYR A N 1
ATOM 2018 C CA . TYR A 1 256 ? 8.432 -2.028 -3.855 1.00 91.50 256 TYR A CA 1
ATOM 2019 C C . TYR A 1 256 ? 7.864 -0.863 -4.687 1.00 91.50 256 TYR A C 1
ATOM 2021 O O . TYR A 1 256 ? 7.077 -0.057 -4.193 1.00 91.50 256 TYR A O 1
ATOM 2029 N N . GLY A 1 257 ? 8.233 -0.774 -5.969 1.00 93.50 257 GLY A N 1
ATOM 2030 C CA . GLY A 1 257 ? 7.900 0.355 -6.837 1.00 93.50 257 GLY A CA 1
ATOM 2031 C C . GLY A 1 257 ? 8.721 1.615 -6.533 1.00 93.50 257 GLY A C 1
ATOM 2032 O O . GLY A 1 257 ? 9.551 1.646 -5.631 1.00 93.50 257 GLY A O 1
ATOM 2033 N N . PHE A 1 258 ? 8.512 2.678 -7.313 1.00 95.38 258 PHE A N 1
ATOM 2034 C CA . PHE A 1 258 ? 9.191 3.960 -7.087 1.00 95.38 258 PHE A CA 1
ATOM 2035 C C . PHE A 1 258 ? 8.765 4.566 -5.730 1.00 95.38 258 PHE A C 1
ATOM 2037 O O . PHE A 1 258 ? 7.558 4.600 -5.462 1.00 95.38 258 PHE A O 1
ATOM 2044 N N . PRO A 1 259 ? 9.693 5.080 -4.896 1.00 96.56 259 PRO A N 1
ATOM 2045 C CA . PRO A 1 259 ? 11.106 5.388 -5.180 1.00 96.56 259 PRO A CA 1
ATOM 2046 C C . PRO A 1 259 ? 12.128 4.278 -4.891 1.00 96.56 259 PRO A C 1
ATOM 2048 O O . PRO A 1 259 ? 13.300 4.447 -5.208 1.00 96.56 259 PRO A O 1
ATOM 2051 N N . PHE A 1 260 ? 11.710 3.156 -4.314 1.00 96.00 260 PHE A N 1
ATOM 2052 C CA . PHE A 1 260 ? 12.591 2.045 -3.936 1.00 96.00 260 PHE A CA 1
ATOM 2053 C C . PHE A 1 260 ? 13.145 1.282 -5.143 1.00 96.00 260 PHE A C 1
ATOM 2055 O O . PHE A 1 260 ? 14.316 0.908 -5.156 1.00 96.00 260 PHE A O 1
ATOM 2062 N N . ASP A 1 261 ? 12.302 1.092 -6.160 1.00 95.38 261 ASP A N 1
ATOM 2063 C CA . ASP A 1 261 ? 12.647 0.500 -7.446 1.00 95.38 261 ASP A CA 1
ATOM 2064 C C . ASP A 1 261 ? 12.781 1.594 -8.520 1.00 95.38 261 ASP A C 1
ATOM 2066 O O . ASP A 1 261 ? 11.888 2.432 -8.706 1.00 95.38 261 ASP A O 1
ATOM 2070 N N . LEU A 1 262 ? 13.858 1.542 -9.312 1.00 96.50 262 LEU A N 1
ATOM 2071 C CA . LEU A 1 262 ? 14.168 2.538 -10.346 1.00 96.50 262 LEU A CA 1
ATOM 2072 C C . LEU A 1 262 ? 14.171 1.930 -11.766 1.00 96.50 262 LEU A C 1
ATOM 2074 O O . LEU A 1 262 ? 15.173 2.009 -12.479 1.00 96.50 262 LEU A O 1
ATOM 2078 N N . PRO A 1 263 ? 13.042 1.386 -12.271 1.00 96.31 263 PRO A N 1
ATOM 2079 C CA . PRO A 1 263 ? 13.010 0.601 -13.513 1.00 96.31 263 PRO A CA 1
ATOM 2080 C C . PRO A 1 263 ? 13.447 1.373 -14.765 1.00 96.31 263 PRO A C 1
ATOM 2082 O O . PRO A 1 263 ? 13.897 0.794 -15.752 1.00 96.31 263 PRO A O 1
ATOM 2085 N N . HIS A 1 264 ? 13.292 2.698 -14.777 1.00 97.44 264 HIS A N 1
ATOM 2086 C CA . HIS A 1 264 ? 13.765 3.527 -15.885 1.00 97.44 264 HIS A CA 1
ATOM 2087 C C . HIS A 1 264 ? 15.283 3.718 -15.885 1.00 97.44 264 HIS A C 1
ATOM 2089 O O . HIS A 1 264 ? 15.860 3.799 -16.969 1.00 97.44 264 HIS A O 1
ATOM 2095 N N . LEU A 1 265 ? 15.897 3.762 -14.703 1.00 97.69 265 LEU A N 1
ATOM 2096 C CA . LEU A 1 265 ? 17.343 3.834 -14.528 1.00 97.69 265 LEU A CA 1
ATOM 2097 C C . LEU A 1 265 ? 17.987 2.478 -14.833 1.00 97.69 265 LEU A C 1
ATOM 2099 O O . LEU A 1 265 ? 18.871 2.427 -15.679 1.00 97.69 265 LEU A O 1
ATOM 2103 N N . ALA A 1 266 ? 17.450 1.390 -14.271 1.00 97.06 266 ALA A N 1
ATOM 2104 C CA . ALA A 1 266 ? 17.838 0.009 -14.584 1.00 97.06 266 ALA A CA 1
ATOM 2105 C C . ALA A 1 266 ? 17.849 -0.250 -16.102 1.00 97.06 266 ALA A C 1
ATOM 2107 O O . ALA A 1 266 ? 18.856 -0.637 -16.693 1.00 97.06 266 ALA A O 1
ATOM 2108 N N . PHE A 1 267 ? 16.751 0.100 -16.783 1.00 98.06 267 PHE A N 1
ATOM 2109 C CA . PHE A 1 267 ? 16.663 -0.003 -18.241 1.00 98.06 267 PHE A CA 1
ATOM 2110 C C . PHE A 1 267 ? 17.733 0.829 -18.971 1.00 98.06 267 PHE A C 1
ATOM 2112 O O . PHE A 1 267 ? 18.271 0.390 -19.986 1.00 98.06 267 PHE A O 1
ATOM 2119 N N . TYR A 1 268 ? 18.042 2.037 -18.489 1.00 98.25 268 TYR A N 1
ATOM 2120 C CA . TYR A 1 268 ? 19.101 2.867 -19.067 1.00 98.25 268 TYR A CA 1
ATOM 2121 C C . TYR A 1 268 ? 20.495 2.256 -18.856 1.00 98.25 268 TYR A C 1
ATOM 2123 O O . TYR A 1 268 ? 21.290 2.242 -19.796 1.00 98.25 268 TYR A O 1
ATOM 2131 N N . HIS A 1 269 ? 20.778 1.703 -17.677 1.00 97.62 269 HIS A N 1
ATOM 2132 C CA . HIS A 1 269 ? 22.042 1.021 -17.392 1.00 97.62 269 HIS A CA 1
ATOM 2133 C C . HIS A 1 269 ? 22.230 -0.210 -18.267 1.00 97.62 269 HIS A C 1
ATOM 2135 O O . HIS A 1 269 ? 23.274 -0.341 -18.901 1.00 97.62 269 HIS A O 1
ATOM 2141 N N . ARG A 1 270 ? 21.194 -1.041 -18.437 1.00 97.69 270 ARG A N 1
ATOM 2142 C CA . ARG A 1 270 ? 21.249 -2.167 -19.383 1.00 97.69 270 ARG A CA 1
ATOM 2143 C C . ARG A 1 270 ? 21.489 -1.717 -20.820 1.00 97.69 270 ARG A C 1
ATOM 2145 O O . ARG A 1 270 ? 22.293 -2.324 -21.524 1.00 97.69 270 ARG A O 1
ATOM 2152 N N . LEU A 1 271 ? 20.849 -0.629 -21.262 1.00 97.75 271 LEU A N 1
ATOM 2153 C CA . LEU A 1 271 ? 21.137 -0.044 -22.577 1.00 97.75 271 LEU A CA 1
ATOM 2154 C C . LEU A 1 271 ? 22.600 0.380 -22.709 1.00 97.75 271 LEU A C 1
ATOM 2156 O O . LEU A 1 271 ? 23.190 0.155 -23.762 1.00 97.75 271 LEU A O 1
ATOM 2160 N N . LYS A 1 272 ? 23.170 0.992 -21.668 1.00 97.75 272 LYS A N 1
ATOM 2161 C CA . LYS A 1 272 ? 24.575 1.405 -21.639 1.00 97.75 272 LYS A CA 1
ATOM 2162 C C . LYS A 1 272 ? 25.509 0.194 -21.715 1.00 97.75 272 LYS A C 1
ATOM 2164 O O . LYS A 1 272 ? 26.433 0.217 -22.518 1.00 97.75 272 LYS A O 1
ATOM 2169 N N . THR A 1 273 ? 25.232 -0.875 -20.967 1.00 97.31 273 THR A N 1
ATOM 2170 C CA . THR A 1 273 ? 26.000 -2.132 -21.026 1.00 97.31 273 THR A CA 1
ATOM 2171 C C . THR A 1 273 ? 25.972 -2.742 -22.425 1.00 97.31 273 THR A C 1
ATOM 2173 O O . THR A 1 273 ? 27.023 -3.043 -22.989 1.00 97.31 273 THR A O 1
ATOM 2176 N N . VAL A 1 274 ? 24.783 -2.862 -23.031 1.00 96.81 274 VAL A N 1
ATOM 2177 C CA . VAL A 1 274 ? 24.661 -3.370 -24.405 1.00 96.81 274 VAL A CA 1
ATOM 2178 C C . VAL A 1 274 ? 25.364 -2.453 -25.397 1.00 96.81 274 VAL A C 1
ATOM 2180 O O . VAL A 1 274 ? 26.028 -2.958 -26.294 1.00 96.81 274 VAL A O 1
ATOM 2183 N N . TYR A 1 275 ? 25.249 -1.131 -25.239 1.00 97.25 275 TYR A N 1
ATOM 2184 C CA . TYR A 1 275 ? 25.923 -0.162 -26.100 1.00 97.25 275 TYR A CA 1
ATOM 2185 C C . TYR A 1 275 ? 27.436 -0.362 -26.112 1.00 97.25 275 TYR A C 1
ATOM 2187 O O . TYR A 1 275 ? 27.993 -0.485 -27.196 1.00 97.25 275 TYR A O 1
ATOM 2195 N N . THR A 1 276 ? 28.077 -0.449 -24.942 1.00 95.31 276 THR A N 1
ATOM 2196 C CA . THR A 1 276 ? 29.528 -0.664 -24.837 1.00 95.31 276 THR A CA 1
ATOM 2197 C C . THR A 1 276 ? 29.957 -1.939 -25.562 1.00 95.31 276 THR A C 1
ATOM 2199 O O . THR A 1 276 ? 30.929 -1.926 -26.313 1.00 95.31 276 THR A O 1
ATOM 2202 N N . LEU A 1 277 ? 29.200 -3.029 -25.397 1.00 92.62 277 LEU A N 1
ATOM 2203 C CA . LEU A 1 277 ? 29.479 -4.293 -26.079 1.00 92.62 277 LEU A CA 1
ATOM 2204 C C . LEU A 1 277 ? 29.387 -4.151 -27.606 1.00 92.62 277 LEU A C 1
ATOM 2206 O O . LEU A 1 277 ? 30.306 -4.537 -28.324 1.00 92.62 277 LEU A O 1
ATOM 2210 N N . VAL A 1 278 ? 28.285 -3.598 -28.122 1.00 92.00 278 VAL A N 1
ATOM 2211 C CA . VAL A 1 278 ? 28.090 -3.493 -29.579 1.00 92.00 278 VAL A CA 1
ATOM 2212 C C . VAL A 1 278 ? 28.946 -2.400 -30.221 1.00 92.00 278 VAL A C 1
ATOM 2214 O O . VAL A 1 278 ? 29.222 -2.484 -31.413 1.00 92.00 278 VAL A O 1
ATOM 2217 N N . GLU A 1 279 ? 29.384 -1.400 -29.454 1.00 92.69 279 GLU A N 1
ATOM 2218 C CA . GLU A 1 279 ? 30.384 -0.411 -29.870 1.00 92.69 279 GLU A CA 1
ATOM 2219 C C . GLU A 1 279 ? 31.757 -1.068 -30.040 1.00 92.69 279 GLU A C 1
ATOM 2221 O O . GLU A 1 279 ? 32.384 -0.884 -31.079 1.00 92.69 279 GLU A O 1
ATOM 2226 N N . ALA A 1 280 ? 32.184 -1.911 -29.094 1.00 89.44 280 ALA A N 1
ATOM 2227 C CA . ALA A 1 280 ? 33.433 -2.662 -29.218 1.00 89.44 280 ALA A CA 1
ATOM 2228 C C . ALA A 1 280 ? 33.434 -3.586 -30.450 1.00 89.44 280 ALA A C 1
ATOM 2230 O O . ALA A 1 280 ? 34.414 -3.635 -31.190 1.00 89.44 280 ALA A O 1
ATOM 2231 N N . ILE A 1 281 ? 32.311 -4.262 -30.729 1.00 85.69 281 ILE A N 1
ATOM 2232 C CA . ILE A 1 281 ? 32.147 -5.075 -31.948 1.00 85.69 281 ILE A CA 1
ATOM 2233 C C . ILE A 1 281 ? 32.215 -4.188 -33.199 1.00 85.69 281 ILE A C 1
ATOM 2235 O O . ILE A 1 281 ? 32.882 -4.540 -34.170 1.00 85.69 281 ILE A O 1
ATOM 2239 N N . TRP A 1 282 ? 31.558 -3.027 -33.171 1.00 83.88 282 TRP A N 1
ATOM 2240 C CA . TRP A 1 282 ? 31.545 -2.077 -34.283 1.00 83.88 282 TRP A CA 1
ATOM 2241 C C . TRP A 1 282 ? 32.924 -1.465 -34.578 1.00 83.88 282 TRP A C 1
ATOM 2243 O O . TRP A 1 282 ? 33.191 -1.137 -35.731 1.00 83.88 282 TRP A O 1
ATOM 2253 N N . GLU A 1 283 ? 33.799 -1.305 -33.583 1.00 85.69 283 GLU A N 1
ATOM 2254 C CA . GLU A 1 283 ? 35.173 -0.807 -33.780 1.00 85.69 283 GLU A CA 1
ATOM 2255 C C . GLU A 1 283 ? 36.217 -1.917 -33.994 1.00 85.69 283 GLU A C 1
ATOM 2257 O O . GLU A 1 283 ? 37.377 -1.628 -34.280 1.00 85.69 283 GLU A O 1
ATOM 2262 N N . SER A 1 284 ? 35.818 -3.189 -33.923 1.00 83.06 284 SER A N 1
ATOM 2263 C CA . SER A 1 284 ? 36.683 -4.325 -34.265 1.00 83.06 284 SER A CA 1
ATOM 2264 C C . SER A 1 284 ? 36.886 -4.466 -35.790 1.00 83.06 284 SER A C 1
ATOM 2266 O O . SER A 1 284 ? 36.109 -3.905 -36.573 1.00 83.06 284 SER A O 1
ATOM 2268 N N . PRO A 1 285 ? 37.859 -5.277 -36.260 1.00 75.38 285 PRO A N 1
ATOM 2269 C CA . PRO A 1 285 ? 38.014 -5.596 -37.687 1.00 75.38 285 PRO A CA 1
ATOM 2270 C C . PRO A 1 285 ? 36.737 -6.151 -38.344 1.00 75.38 285 PRO A C 1
ATOM 2272 O O . PRO A 1 285 ? 36.553 -6.036 -39.556 1.00 75.38 285 PRO A O 1
ATOM 2275 N N . HIS A 1 286 ? 35.808 -6.676 -37.540 1.00 69.75 286 HIS A N 1
ATOM 2276 C CA . HIS A 1 286 ? 34.533 -7.227 -37.983 1.00 69.75 286 HIS A CA 1
ATOM 2277 C C . HIS A 1 286 ? 33.476 -6.171 -38.372 1.00 69.75 286 HIS A C 1
ATOM 2279 O O . HIS A 1 286 ? 32.361 -6.521 -38.767 1.00 69.75 286 HIS A O 1
ATOM 2285 N N . LYS A 1 287 ? 33.809 -4.873 -38.317 1.00 67.19 287 LYS A N 1
ATOM 2286 C CA . LYS A 1 287 ? 32.941 -3.731 -38.674 1.00 67.19 287 LYS A CA 1
ATOM 2287 C C . LYS A 1 287 ? 32.284 -3.832 -40.052 1.00 67.19 287 LYS A C 1
ATOM 2289 O O . LYS A 1 287 ? 31.154 -3.377 -40.245 1.00 67.19 287 LYS A O 1
ATOM 2294 N N . TYR A 1 288 ? 32.985 -4.415 -41.024 1.00 72.81 288 TYR A N 1
ATOM 2295 C CA . TYR A 1 288 ? 32.497 -4.565 -42.400 1.00 72.81 288 TYR A CA 1
ATOM 2296 C C . TYR A 1 288 ? 31.869 -5.937 -42.675 1.00 72.81 288 TYR A C 1
ATOM 2298 O O . TYR A 1 288 ? 31.375 -6.183 -43.778 1.00 72.81 288 TYR A O 1
ATOM 2306 N N . GLU A 1 289 ? 31.824 -6.824 -41.679 1.00 75.94 289 GLU A N 1
ATOM 2307 C CA . GLU A 1 289 ? 31.256 -8.152 -41.853 1.00 75.94 289 GLU A CA 1
ATOM 2308 C C . GLU A 1 289 ? 29.733 -8.098 -41.952 1.00 75.94 289 GLU A C 1
ATOM 2310 O O . GLU A 1 289 ? 29.012 -7.642 -41.057 1.00 75.94 289 GLU A O 1
ATOM 2315 N N . LYS A 1 290 ? 29.217 -8.610 -43.074 1.00 74.19 290 LYS A N 1
ATOM 2316 C CA . LYS A 1 290 ? 27.775 -8.659 -43.351 1.00 74.19 290 LYS A CA 1
ATOM 2317 C C . LYS A 1 290 ? 27.018 -9.525 -42.336 1.00 74.19 290 LYS A C 1
ATOM 2319 O O . LYS A 1 290 ? 25.836 -9.272 -42.101 1.00 74.19 290 LYS A O 1
ATOM 2324 N N . THR A 1 291 ? 27.691 -10.498 -41.724 1.00 78.88 291 THR A N 1
ATOM 2325 C CA . THR A 1 291 ? 27.164 -11.385 -40.675 1.00 78.88 291 THR A CA 1
ATOM 2326 C C . THR A 1 291 ? 26.729 -10.604 -39.429 1.00 78.88 291 THR A C 1
ATOM 2328 O O . THR A 1 291 ? 25.656 -10.881 -38.901 1.00 78.88 291 THR A O 1
ATOM 2331 N N . HIS A 1 292 ? 27.441 -9.537 -39.043 1.00 83.06 292 HIS A N 1
ATOM 2332 C CA . HIS A 1 292 ? 27.147 -8.713 -37.856 1.00 83.06 292 HIS A CA 1
ATOM 2333 C C . HIS A 1 292 ? 26.086 -7.619 -38.065 1.00 83.06 292 HIS A C 1
ATOM 2335 O O . HIS A 1 292 ? 25.814 -6.812 -37.169 1.00 83.06 292 HIS A O 1
ATOM 2341 N N . LYS A 1 293 ? 25.415 -7.586 -39.225 1.00 87.00 293 LYS A N 1
ATOM 2342 C CA . LYS A 1 293 ? 24.387 -6.580 -39.555 1.00 87.00 293 LYS A CA 1
ATOM 2343 C C . LYS A 1 293 ? 23.317 -6.373 -38.460 1.00 87.00 293 LYS A C 1
ATOM 2345 O O . LYS A 1 293 ? 22.958 -5.212 -38.230 1.00 87.00 293 LYS A O 1
ATOM 2350 N N . PRO A 1 294 ? 22.792 -7.409 -37.769 1.00 90.25 294 PRO A N 1
ATOM 2351 C CA . PRO A 1 294 ? 21.864 -7.212 -36.654 1.00 90.25 294 PRO A CA 1
ATOM 2352 C C . PRO A 1 294 ? 22.483 -6.417 -35.496 1.00 90.25 294 PRO A C 1
ATOM 2354 O O . PRO A 1 294 ? 21.877 -5.453 -35.036 1.00 90.25 294 PRO A O 1
ATOM 2357 N N . LEU A 1 295 ? 23.704 -6.743 -35.075 1.00 91.00 295 LEU A N 1
ATOM 2358 C CA . LEU A 1 295 ? 24.409 -6.056 -33.985 1.00 91.00 295 LEU A CA 1
ATOM 2359 C C . LEU A 1 295 ? 24.748 -4.604 -34.358 1.00 91.00 295 LEU A C 1
ATOM 2361 O O . LEU A 1 295 ? 24.522 -3.682 -33.576 1.00 91.00 295 LEU A O 1
ATOM 2365 N N . HIS A 1 296 ? 25.145 -4.368 -35.607 1.00 90.31 296 HIS A N 1
ATOM 2366 C CA . HIS A 1 296 ? 25.336 -3.027 -36.166 1.00 90.31 296 HIS A CA 1
ATOM 2367 C C . HIS A 1 296 ? 24.054 -2.182 -36.149 1.00 90.31 296 HIS A C 1
ATOM 2369 O O . HIS A 1 296 ? 24.078 -0.987 -35.842 1.00 90.31 296 HIS A O 1
ATOM 2375 N N . LYS A 1 297 ? 22.906 -2.791 -36.472 1.00 93.25 297 LYS A N 1
ATOM 2376 C CA . LYS A 1 297 ? 21.603 -2.122 -36.375 1.00 93.25 297 LYS A CA 1
ATOM 2377 C C . LYS A 1 297 ? 21.272 -1.783 -34.921 1.00 93.25 297 LYS A C 1
ATOM 2379 O O . LYS A 1 297 ? 20.786 -0.682 -34.670 1.00 93.25 297 LYS A O 1
ATOM 2384 N N . LEU A 1 298 ? 21.566 -2.684 -33.981 1.00 95.69 298 LEU A N 1
ATOM 2385 C CA . LEU A 1 298 ? 21.367 -2.458 -32.548 1.00 95.69 298 LEU A CA 1
ATOM 2386 C C . LEU A 1 298 ? 22.204 -1.270 -32.050 1.00 95.69 298 LEU A C 1
ATOM 2388 O O . LEU A 1 298 ? 21.646 -0.356 -31.442 1.00 95.69 298 LEU A O 1
ATOM 2392 N N . PHE A 1 299 ? 23.494 -1.214 -32.402 1.00 95.25 299 PHE A N 1
ATOM 2393 C CA . PHE A 1 299 ? 24.376 -0.079 -32.102 1.00 95.25 299 PHE A CA 1
ATOM 2394 C C . PHE A 1 299 ? 23.787 1.250 -32.590 1.00 95.25 299 PHE A C 1
ATOM 2396 O O . PHE A 1 299 ? 23.620 2.187 -31.808 1.00 95.25 299 PHE A O 1
ATOM 2403 N N . ARG A 1 300 ? 23.376 1.323 -33.864 1.00 95.38 300 ARG A N 1
ATOM 2404 C CA . ARG A 1 300 ? 22.790 2.545 -34.448 1.00 95.38 300 ARG A CA 1
ATOM 2405 C C . ARG A 1 300 ? 21.494 2.980 -33.763 1.00 95.38 300 ARG A C 1
ATOM 2407 O O . ARG A 1 300 ? 21.222 4.175 -33.711 1.00 95.38 300 ARG A O 1
ATOM 2414 N N . LEU A 1 301 ? 20.696 2.043 -33.246 1.00 97.06 301 LEU A N 1
ATOM 2415 C CA . LEU A 1 301 ? 19.477 2.366 -32.499 1.00 97.06 301 LEU A CA 1
ATOM 2416 C C . LEU A 1 301 ? 19.776 2.948 -31.113 1.00 97.06 301 LEU A C 1
ATOM 2418 O O . LEU A 1 301 ? 19.054 3.840 -30.670 1.00 97.06 301 LEU A O 1
ATOM 2422 N N . ILE A 1 302 ? 20.806 2.445 -30.427 1.00 97.75 302 ILE A N 1
ATOM 2423 C CA . ILE A 1 302 ? 21.133 2.854 -29.054 1.00 97.75 302 ILE A CA 1
ATOM 2424 C C . ILE A 1 302 ? 22.018 4.113 -29.033 1.00 97.75 302 ILE A C 1
ATOM 2426 O O . ILE A 1 302 ? 21.869 4.945 -28.137 1.00 97.75 302 ILE A O 1
ATOM 2430 N N . LYS A 1 303 ? 22.874 4.317 -30.045 1.00 97.56 303 LYS A N 1
ATOM 2431 C CA . LYS A 1 303 ? 23.818 5.447 -30.135 1.00 97.56 303 LYS A CA 1
ATOM 2432 C C . LYS A 1 303 ? 23.187 6.826 -29.872 1.00 97.56 303 LYS A C 1
ATOM 2434 O O . LYS A 1 303 ? 23.739 7.555 -29.051 1.00 97.56 303 LYS A O 1
ATOM 2439 N N . PRO A 1 304 ? 22.030 7.207 -30.455 1.00 97.88 304 PRO A N 1
ATOM 2440 C CA . PRO A 1 304 ? 21.409 8.507 -30.175 1.00 97.88 304 PRO A CA 1
ATOM 2441 C C . PRO A 1 304 ? 20.960 8.671 -28.717 1.00 97.88 304 PRO A C 1
ATOM 2443 O O . PRO A 1 304 ? 20.980 9.778 -28.185 1.00 97.88 304 PRO A O 1
ATOM 2446 N N . VAL A 1 305 ? 20.578 7.571 -28.060 1.00 97.69 305 VAL A N 1
ATOM 2447 C CA . VAL A 1 305 ? 20.201 7.559 -26.639 1.00 97.69 305 VAL A CA 1
ATOM 2448 C C . VAL A 1 305 ? 21.437 7.757 -25.771 1.00 97.69 305 VAL A C 1
ATOM 2450 O O . VAL A 1 305 ? 21.405 8.549 -24.836 1.00 97.69 305 VAL A O 1
ATOM 2453 N N . MET A 1 306 ? 22.542 7.084 -26.103 1.00 97.50 306 MET A N 1
ATOM 2454 C CA . MET A 1 306 ? 23.810 7.245 -25.389 1.00 97.50 306 MET A CA 1
ATOM 2455 C C . MET A 1 306 ? 24.482 8.587 -25.681 1.00 97.50 306 MET A C 1
ATOM 2457 O O . MET A 1 306 ? 25.235 9.078 -24.852 1.00 97.50 306 MET A O 1
ATOM 2461 N N . ALA A 1 307 ? 24.196 9.242 -26.804 1.00 9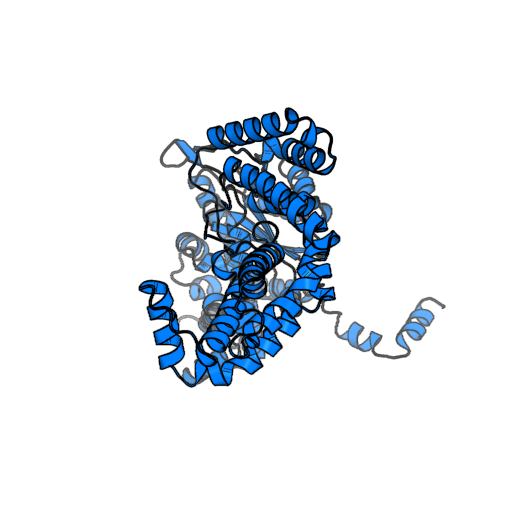7.50 307 ALA A N 1
ATOM 2462 C CA . ALA A 1 307 ? 24.662 10.602 -27.083 1.00 97.50 307 ALA A CA 1
ATOM 2463 C C . ALA A 1 307 ? 23.877 11.690 -26.315 1.00 97.50 307 ALA A C 1
ATOM 2465 O O . ALA A 1 307 ? 24.289 12.848 -26.290 1.00 97.50 307 ALA A O 1
ATOM 2466 N N . ASP A 1 308 ? 22.760 11.345 -25.669 1.00 98.25 308 ASP A N 1
ATOM 2467 C CA . ASP A 1 308 ? 21.907 12.300 -24.966 1.00 98.25 308 ASP A CA 1
ATOM 2468 C C . ASP A 1 308 ? 22.534 12.780 -23.649 1.00 98.25 308 ASP A C 1
ATOM 2470 O O . ASP A 1 308 ? 22.467 12.113 -22.611 1.00 98.25 308 ASP A O 1
ATOM 2474 N N . GLN A 1 309 ? 23.108 13.983 -23.678 1.00 97.94 309 GLN A N 1
ATOM 2475 C CA . GLN A 1 309 ? 23.803 14.542 -22.523 1.00 97.94 309 GLN A CA 1
ATOM 2476 C C . GLN A 1 309 ? 22.874 14.853 -21.344 1.00 97.94 309 GLN A C 1
ATOM 2478 O O . GLN A 1 309 ? 23.294 14.747 -20.191 1.00 97.94 309 GLN A O 1
ATOM 2483 N N . THR A 1 310 ? 21.607 15.194 -21.600 1.00 97.75 310 THR A N 1
ATOM 2484 C CA . THR A 1 310 ? 20.619 15.392 -20.532 1.00 97.75 310 THR A CA 1
ATOM 2485 C C . THR A 1 310 ? 20.336 14.068 -19.833 1.00 97.75 310 THR A C 1
ATOM 2487 O O . THR A 1 310 ? 20.393 14.005 -18.609 1.00 97.75 310 THR A O 1
ATOM 2490 N N . LEU A 1 311 ? 20.092 13.001 -20.599 1.00 98.12 311 LEU A N 1
ATOM 2491 C CA . LEU A 1 311 ? 19.837 11.668 -20.053 1.00 98.12 311 LEU A CA 1
ATOM 2492 C C . LEU A 1 311 ? 21.038 11.145 -19.251 1.00 98.12 311 LEU A C 1
ATOM 2494 O O . LEU A 1 311 ? 20.855 10.692 -18.126 1.00 98.12 311 LEU A O 1
ATOM 2498 N N . LYS A 1 312 ? 22.259 11.287 -19.783 1.00 98.12 312 LYS A N 1
ATOM 2499 C CA . LYS A 1 312 ? 23.507 10.929 -19.088 1.00 98.12 312 LYS A CA 1
ATOM 2500 C C . LYS A 1 312 ? 23.654 11.639 -17.743 1.00 98.12 312 LYS A C 1
ATOM 2502 O O . LYS A 1 312 ? 23.952 10.997 -16.739 1.00 98.12 312 LYS A O 1
ATOM 2507 N N . ARG A 1 313 ? 23.448 12.962 -17.721 1.00 98.25 313 ARG A N 1
ATOM 2508 C CA . ARG A 1 313 ? 23.537 13.771 -16.495 1.00 98.25 313 ARG A CA 1
ATOM 2509 C C . ARG A 1 313 ? 22.464 13.370 -15.484 1.00 98.25 313 ARG A C 1
ATOM 2511 O O . ARG A 1 313 ? 22.795 13.195 -14.318 1.00 98.25 313 ARG A O 1
ATOM 2518 N N . SER A 1 314 ? 21.216 13.182 -15.922 1.00 98.25 314 SER A N 1
ATOM 2519 C CA . SER A 1 314 ? 20.118 12.765 -15.041 1.00 98.25 314 SER A CA 1
ATOM 2520 C C . SER A 1 314 ? 20.311 11.358 -14.480 1.00 98.25 314 SER A C 1
ATOM 2522 O O . SER A 1 314 ? 20.054 11.164 -13.302 1.00 98.25 314 SER A O 1
ATOM 2524 N N . ALA A 1 315 ? 20.803 10.403 -15.276 1.00 98.38 315 ALA A N 1
ATOM 2525 C CA . ALA A 1 315 ? 21.118 9.058 -14.793 1.00 98.38 315 ALA A CA 1
ATOM 2526 C C . ALA A 1 315 ? 22.200 9.092 -13.707 1.00 98.38 315 ALA A C 1
ATOM 2528 O O . ALA A 1 315 ? 21.959 8.615 -12.608 1.00 98.38 315 ALA A O 1
ATOM 2529 N N . LYS A 1 316 ? 23.324 9.779 -13.962 1.00 98.19 316 LYS A N 1
ATOM 2530 C CA . LYS A 1 316 ? 24.407 9.931 -12.976 1.00 98.19 316 LYS A CA 1
ATOM 2531 C C . LYS A 1 316 ? 23.953 10.645 -11.698 1.00 98.19 316 LYS A C 1
ATOM 2533 O O . LYS A 1 316 ? 24.442 10.338 -10.618 1.00 98.19 316 LYS A O 1
ATOM 2538 N N . ALA A 1 317 ? 23.075 11.640 -11.816 1.00 97.38 317 ALA A N 1
ATOM 2539 C CA . ALA A 1 317 ? 22.515 12.324 -10.655 1.00 97.38 317 ALA A CA 1
ATOM 2540 C C . ALA A 1 317 ? 21.584 11.401 -9.855 1.00 97.38 317 ALA A C 1
ATOM 2542 O O . ALA A 1 317 ? 21.665 11.383 -8.631 1.00 97.38 317 ALA A O 1
ATOM 2543 N N . LEU A 1 318 ? 20.746 10.617 -10.541 1.00 98.19 318 LEU A N 1
ATOM 2544 C CA . LEU A 1 318 ? 19.847 9.667 -9.897 1.00 98.19 318 LEU A CA 1
ATOM 2545 C C . LEU A 1 318 ? 20.602 8.518 -9.221 1.00 98.19 318 LEU A C 1
ATOM 2547 O O . LEU A 1 318 ? 20.210 8.150 -8.125 1.00 98.19 318 LEU A O 1
ATOM 2551 N N . ASP A 1 319 ? 21.683 8.005 -9.817 1.00 98.19 319 ASP A N 1
ATOM 2552 C CA . ASP A 1 319 ? 22.545 6.987 -9.193 1.00 98.19 319 ASP A CA 1
ATOM 2553 C C . ASP A 1 319 ? 23.032 7.455 -7.815 1.00 98.19 319 ASP A C 1
ATOM 2555 O O . ASP A 1 319 ? 22.793 6.798 -6.807 1.00 98.19 319 ASP A O 1
ATOM 2559 N N . LYS A 1 320 ? 23.611 8.662 -7.753 1.00 96.62 320 LYS A N 1
ATOM 2560 C CA . LYS A 1 320 ? 24.091 9.257 -6.495 1.00 96.62 320 LYS A CA 1
ATOM 2561 C C . LYS A 1 320 ? 22.979 9.439 -5.467 1.00 96.62 320 LYS A C 1
ATOM 2563 O O . LYS A 1 320 ? 23.168 9.190 -4.284 1.00 96.62 320 LYS A O 1
ATOM 2568 N N . LYS A 1 321 ? 21.809 9.899 -5.911 1.00 97.50 321 LYS A N 1
ATOM 2569 C CA . LYS A 1 321 ? 20.650 10.083 -5.031 1.00 97.50 321 LYS A CA 1
ATOM 2570 C C . LYS A 1 321 ? 20.120 8.741 -4.512 1.00 97.50 321 LYS A C 1
ATOM 2572 O O . LYS A 1 321 ? 19.749 8.651 -3.346 1.00 97.50 321 LYS A O 1
ATOM 2577 N N . ALA A 1 322 ? 20.129 7.704 -5.348 1.00 97.38 322 ALA A N 1
ATOM 2578 C CA . ALA A 1 322 ? 19.729 6.354 -4.974 1.00 97.38 322 ALA A CA 1
ATOM 2579 C C . ALA A 1 322 ? 20.686 5.735 -3.947 1.00 97.38 322 ALA A C 1
ATOM 2581 O O . ALA A 1 322 ? 20.219 5.078 -3.026 1.00 97.38 322 ALA A O 1
ATOM 2582 N N . GLU A 1 323 ? 21.995 5.988 -4.050 1.00 96.94 323 GLU A N 1
ATOM 2583 C CA . GLU A 1 323 ? 22.982 5.570 -3.041 1.00 96.94 323 GLU A CA 1
ATOM 2584 C C . GLU A 1 323 ? 22.672 6.174 -1.663 1.00 96.94 323 GLU A C 1
ATOM 2586 O O . GLU A 1 323 ? 22.591 5.446 -0.676 1.00 96.94 323 GLU A O 1
ATOM 2591 N N . ILE A 1 324 ? 22.415 7.486 -1.594 1.00 97.44 324 ILE A N 1
ATOM 2592 C CA . ILE A 1 324 ? 22.049 8.157 -0.334 1.00 97.44 324 ILE A CA 1
ATOM 2593 C C . ILE A 1 324 ? 20.710 7.641 0.209 1.00 97.44 324 ILE A C 1
ATOM 2595 O O . ILE A 1 324 ? 20.574 7.402 1.408 1.00 97.44 324 ILE A O 1
ATOM 2599 N N . PHE A 1 325 ? 19.726 7.425 -0.666 1.00 97.94 325 PHE A N 1
ATOM 2600 C CA . PHE A 1 325 ? 18.438 6.858 -0.274 1.00 97.94 325 PHE A CA 1
ATOM 2601 C C . PHE A 1 325 ? 18.570 5.426 0.265 1.00 97.94 325 PHE A C 1
ATOM 2603 O O . PHE A 1 325 ? 17.955 5.086 1.275 1.00 97.94 325 PHE A O 1
ATOM 2610 N N . ASN A 1 326 ? 19.397 4.595 -0.372 1.00 97.56 326 ASN A N 1
ATOM 2611 C CA . ASN A 1 326 ? 19.682 3.233 0.072 1.00 97.56 326 ASN A CA 1
ATOM 2612 C C . ASN A 1 326 ? 20.417 3.210 1.413 1.00 97.56 326 ASN A C 1
ATOM 2614 O O . ASN A 1 326 ? 20.037 2.426 2.274 1.00 97.56 326 ASN A O 1
ATOM 2618 N N . ALA A 1 327 ? 21.358 4.126 1.646 1.00 97.88 327 ALA A N 1
ATOM 2619 C CA . ALA A 1 327 ? 22.002 4.264 2.950 1.00 97.88 327 ALA A CA 1
ATOM 2620 C C . ALA A 1 327 ? 20.994 4.605 4.068 1.00 97.88 327 ALA A C 1
ATOM 2622 O O . ALA A 1 327 ? 21.105 4.080 5.174 1.00 97.88 327 ALA A O 1
ATOM 2623 N N . LEU A 1 328 ? 19.966 5.421 3.788 1.00 97.88 328 LEU A N 1
ATOM 2624 C CA . LEU A 1 328 ? 18.885 5.651 4.755 1.00 97.88 328 LEU A CA 1
ATOM 2625 C C . LEU A 1 328 ? 18.022 4.394 4.963 1.00 97.88 328 LEU A C 1
ATOM 2627 O O . LEU A 1 328 ? 17.667 4.092 6.100 1.00 97.88 328 LEU A O 1
ATOM 2631 N N . ARG A 1 329 ? 17.693 3.646 3.900 1.00 96.38 329 ARG A N 1
ATOM 2632 C CA . ARG A 1 329 ? 16.956 2.363 3.995 1.00 96.38 329 ARG A CA 1
ATOM 2633 C C . ARG A 1 329 ? 17.711 1.345 4.852 1.00 96.38 329 ARG A C 1
ATOM 2635 O O . ARG A 1 329 ? 17.111 0.677 5.690 1.00 96.38 329 ARG A O 1
ATOM 2642 N N . GLU A 1 330 ? 19.025 1.264 4.673 1.00 97.19 330 GLU A N 1
ATOM 2643 C CA . GLU A 1 330 ? 19.929 0.429 5.466 1.00 97.19 330 GLU A CA 1
ATOM 2644 C C . GLU A 1 330 ? 20.002 0.886 6.925 1.00 97.19 330 GLU A C 1
ATOM 2646 O O . GLU A 1 330 ? 19.946 0.049 7.823 1.00 97.19 330 GLU A O 1
ATOM 2651 N N . ALA A 1 331 ? 20.077 2.195 7.182 1.00 97.25 331 ALA A N 1
ATOM 2652 C CA . ALA A 1 331 ? 20.068 2.733 8.541 1.00 97.25 331 ALA A CA 1
ATOM 2653 C C . ALA A 1 331 ? 18.739 2.446 9.253 1.00 97.25 331 ALA A C 1
ATOM 2655 O O . ALA A 1 331 ? 18.739 1.978 10.388 1.00 97.25 331 ALA A O 1
ATOM 2656 N N . LEU A 1 332 ? 17.616 2.653 8.556 1.00 96.00 332 LEU A N 1
ATOM 2657 C CA . LEU A 1 332 ? 16.280 2.362 9.066 1.00 96.00 332 LEU A CA 1
ATOM 2658 C C . LEU A 1 332 ? 15.966 0.870 9.119 1.00 96.00 332 LEU A C 1
ATOM 2660 O O . LEU A 1 332 ? 14.964 0.538 9.733 1.00 96.00 332 LEU A O 1
ATOM 2664 N N . ARG A 1 333 ? 16.764 -0.007 8.492 1.00 95.06 333 ARG A N 1
ATOM 2665 C CA . ARG A 1 333 ? 16.556 -1.465 8.404 1.00 95.06 333 ARG A CA 1
ATOM 2666 C C . ARG A 1 333 ? 15.167 -1.864 7.901 1.00 95.06 333 ARG A C 1
ATOM 2668 O O . ARG A 1 333 ? 14.471 -2.674 8.516 1.00 95.06 333 ARG A O 1
ATOM 2675 N N . ILE A 1 334 ? 14.721 -1.243 6.814 1.00 93.62 334 ILE A N 1
ATOM 2676 C CA . ILE A 1 334 ? 13.429 -1.535 6.178 1.00 93.62 334 ILE A CA 1
ATOM 2677 C C . ILE A 1 334 ? 13.515 -1.318 4.674 1.00 93.62 334 ILE A C 1
ATOM 2679 O O . ILE A 1 334 ? 14.188 -0.392 4.213 1.00 93.62 334 ILE A O 1
ATOM 2683 N N . ALA A 1 335 ? 12.816 -2.170 3.916 1.00 93.19 335 ALA A N 1
ATOM 2684 C CA . ALA A 1 335 ? 12.882 -2.179 2.462 1.00 93.19 335 ALA A CA 1
ATOM 2685 C C . ALA A 1 335 ? 14.343 -2.198 2.008 1.00 93.19 335 ALA A C 1
ATOM 2687 O O . ALA A 1 335 ? 14.749 -1.330 1.248 1.00 93.19 335 ALA A O 1
ATOM 2688 N N . LEU A 1 336 ? 15.168 -3.117 2.513 1.00 93.44 336 LEU A N 1
ATOM 2689 C CA . LEU A 1 336 ? 16.603 -3.132 2.203 1.00 93.44 336 LEU A CA 1
ATOM 2690 C C . LEU A 1 336 ? 16.847 -3.249 0.681 1.00 93.44 336 LEU A C 1
ATOM 2692 O O . LEU A 1 336 ? 16.009 -3.823 -0.022 1.00 93.44 336 LEU A O 1
ATOM 2696 N N . PRO A 1 337 ? 17.943 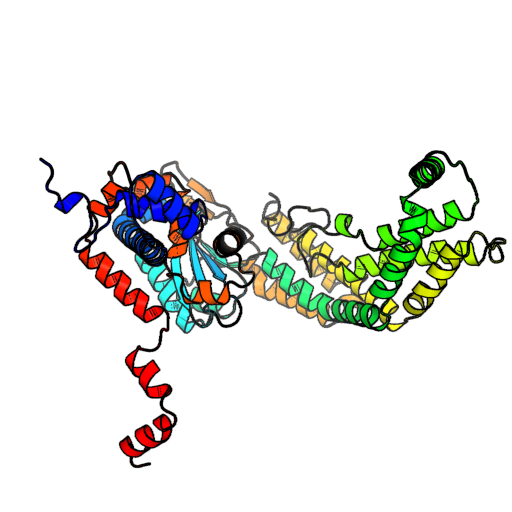-2.693 0.130 1.00 89.81 337 PRO A N 1
ATOM 2697 C CA . PRO A 1 337 ? 18.249 -2.790 -1.303 1.00 89.81 337 PRO A CA 1
ATOM 2698 C C . PRO A 1 337 ? 18.274 -4.231 -1.843 1.00 89.81 337 PRO A C 1
ATOM 2700 O O . PRO A 1 337 ? 17.854 -4.478 -2.972 1.00 89.81 337 PRO A O 1
ATOM 2703 N N . GLU A 1 338 ? 18.716 -5.179 -1.023 1.00 88.19 338 GLU A N 1
ATOM 2704 C CA . GLU A 1 338 ? 18.749 -6.622 -1.274 1.00 88.19 338 GLU A CA 1
ATOM 2705 C C . GLU A 1 338 ? 17.444 -7.352 -0.904 1.00 88.19 338 GLU A C 1
ATOM 2707 O O . GLU A 1 338 ? 17.277 -8.534 -1.222 1.00 88.19 338 GLU A O 1
ATOM 2712 N N . GLY A 1 339 ? 16.522 -6.662 -0.228 1.00 86.56 339 GLY A N 1
ATOM 2713 C CA . GLY A 1 339 ? 15.249 -7.204 0.231 1.00 86.56 339 GLY A CA 1
ATOM 2714 C C . GLY A 1 339 ? 14.320 -7.559 -0.928 1.00 86.56 339 GLY A C 1
ATOM 2715 O O . GLY A 1 339 ? 14.305 -6.889 -1.955 1.00 86.56 339 GLY A O 1
ATOM 2716 N N . LYS A 1 340 ? 13.518 -8.618 -0.763 1.00 86.69 340 LYS A N 1
ATOM 2717 C CA . LYS A 1 340 ? 12.569 -9.117 -1.784 1.00 86.69 340 LYS A CA 1
ATOM 2718 C C . LYS A 1 340 ? 11.120 -9.156 -1.299 1.00 86.69 340 LYS A C 1
ATOM 2720 O O . LYS A 1 340 ? 10.267 -9.782 -1.924 1.00 86.69 340 LYS A O 1
ATOM 2725 N N . ASN A 1 341 ? 10.845 -8.491 -0.180 1.00 86.38 341 ASN A N 1
ATOM 2726 C CA . ASN A 1 341 ? 9.541 -8.531 0.480 1.00 86.38 341 ASN A CA 1
ATOM 2727 C C . ASN A 1 341 ? 8.526 -7.579 -0.173 1.00 86.38 341 ASN A C 1
ATOM 2729 O O . ASN A 1 341 ? 7.322 -7.690 0.069 1.00 86.38 341 ASN A O 1
ATOM 2733 N N . GLY A 1 342 ? 8.988 -6.668 -1.038 1.00 89.12 342 GLY A N 1
ATOM 2734 C CA . GLY A 1 342 ? 8.145 -5.692 -1.715 1.00 89.12 342 GLY A CA 1
ATOM 2735 C C . GLY A 1 342 ? 7.280 -4.915 -0.722 1.00 89.12 342 GLY A C 1
ATOM 2736 O O . GLY A 1 342 ? 7.691 -4.582 0.383 1.00 89.12 342 GLY A O 1
ATOM 2737 N N . LEU A 1 343 ? 6.023 -4.672 -1.076 1.00 86.00 343 LEU A N 1
ATOM 2738 C CA . LEU A 1 343 ? 5.081 -3.941 -0.217 1.00 86.00 343 LEU A CA 1
ATOM 2739 C C . LEU A 1 343 ? 4.613 -4.719 1.039 1.00 86.00 343 LEU A C 1
ATOM 2741 O O . LEU A 1 343 ? 3.637 -4.315 1.662 1.00 86.00 343 LEU A O 1
ATOM 2745 N N . ASN A 1 344 ? 5.266 -5.837 1.378 1.00 85.81 344 ASN A N 1
ATOM 2746 C CA . ASN A 1 344 ? 5.056 -6.620 2.599 1.00 85.81 344 ASN A CA 1
ATOM 2747 C C . ASN A 1 344 ? 6.309 -6.629 3.499 1.00 85.81 344 ASN A C 1
ATOM 2749 O O . ASN A 1 344 ? 6.554 -7.590 4.224 1.00 85.81 344 ASN A O 1
ATOM 2753 N N . ASP A 1 345 ? 7.155 -5.611 3.401 1.00 87.88 345 ASP A N 1
ATOM 2754 C CA . ASP A 1 345 ? 8.362 -5.498 4.216 1.00 87.88 345 ASP A CA 1
ATOM 2755 C C . ASP A 1 345 ? 8.061 -4.754 5.518 1.00 87.88 345 ASP A C 1
ATOM 2757 O O . ASP A 1 345 ? 7.802 -3.549 5.496 1.00 87.88 345 ASP A O 1
ATOM 2761 N N . ASP A 1 346 ? 8.072 -5.478 6.636 1.00 87.31 346 ASP A N 1
ATOM 2762 C CA . ASP A 1 346 ? 7.802 -4.931 7.972 1.00 87.31 346 ASP A CA 1
ATOM 2763 C C . ASP A 1 346 ? 9.065 -4.374 8.660 1.00 87.31 346 ASP A C 1
ATOM 2765 O O . ASP A 1 346 ? 8.987 -3.863 9.778 1.00 87.31 346 ASP A O 1
ATOM 2769 N N . GLY A 1 347 ? 10.213 -4.404 7.973 1.00 87.00 347 GLY A N 1
ATOM 2770 C CA . GLY A 1 347 ? 11.530 -4.228 8.574 1.00 87.00 347 GLY A CA 1
ATOM 2771 C C . GLY A 1 347 ? 12.063 -5.530 9.175 1.00 87.00 347 GLY A C 1
ATOM 2772 O O . GLY A 1 347 ? 11.349 -6.526 9.261 1.00 87.00 347 GLY A O 1
ATOM 2773 N N . ASP A 1 348 ? 13.342 -5.535 9.546 1.00 85.50 348 ASP A N 1
ATOM 2774 C CA . ASP A 1 348 ? 13.932 -6.656 10.288 1.00 85.50 348 ASP A CA 1
ATOM 2775 C C . ASP A 1 348 ? 13.830 -6.488 11.815 1.00 85.50 348 ASP A C 1
ATOM 2777 O O . ASP A 1 348 ? 13.424 -5.435 12.316 1.00 85.50 348 ASP A O 1
ATOM 2781 N N . ASP A 1 349 ? 14.246 -7.526 12.543 1.00 84.81 349 ASP A N 1
ATOM 2782 C CA . ASP A 1 349 ? 14.173 -7.609 14.008 1.00 84.81 349 ASP A CA 1
ATOM 2783 C C . ASP A 1 349 ? 15.300 -6.839 14.732 1.00 84.81 349 ASP A C 1
ATOM 2785 O O . ASP A 1 349 ? 15.563 -7.082 15.911 1.00 84.81 349 ASP A O 1
ATOM 2789 N N . THR A 1 350 ? 16.011 -5.931 14.048 1.00 87.50 350 THR A N 1
ATOM 2790 C CA . THR A 1 350 ? 17.024 -5.086 14.703 1.00 87.50 350 THR A CA 1
ATOM 2791 C C . THR A 1 350 ? 16.355 -4.212 15.764 1.00 87.50 350 THR A C 1
ATOM 2793 O O . THR A 1 350 ? 15.325 -3.588 15.502 1.00 87.50 350 THR A O 1
ATOM 2796 N N . ASP A 1 351 ? 16.962 -4.116 16.947 1.00 89.94 351 ASP A N 1
ATOM 2797 C CA . ASP A 1 351 ? 16.420 -3.312 18.037 1.00 89.94 351 ASP A CA 1
ATOM 2798 C C . ASP A 1 351 ? 16.362 -1.814 17.682 1.00 89.94 351 ASP A C 1
ATOM 2800 O O . ASP A 1 351 ? 17.204 -1.273 16.953 1.00 89.94 351 ASP A O 1
ATOM 2804 N N . MET A 1 352 ? 15.351 -1.124 18.217 1.00 92.06 352 MET A N 1
ATOM 2805 C CA . MET A 1 352 ? 15.069 0.262 17.844 1.00 92.06 352 MET A CA 1
ATOM 2806 C C . MET A 1 352 ? 16.194 1.229 18.224 1.00 92.06 352 MET A C 1
ATOM 2808 O O . MET A 1 352 ? 16.442 2.202 17.508 1.00 92.06 352 MET A O 1
ATOM 2812 N N . LYS A 1 353 ? 16.913 0.956 19.317 1.00 92.56 353 LYS A N 1
ATOM 2813 C CA . LYS A 1 353 ? 18.032 1.789 19.760 1.00 92.56 353 LYS A CA 1
ATOM 2814 C C . LYS A 1 353 ? 19.169 1.746 18.740 1.00 92.56 353 LYS A C 1
ATOM 2816 O O . LYS A 1 353 ? 19.633 2.801 18.309 1.00 92.56 353 LYS A O 1
ATOM 2821 N N . THR A 1 354 ? 19.541 0.558 18.271 1.00 94.56 354 THR A N 1
ATOM 2822 C CA . THR A 1 354 ? 20.531 0.386 17.199 1.00 94.56 354 THR A CA 1
ATOM 2823 C C . THR A 1 354 ? 20.094 1.082 15.907 1.00 94.56 354 THR A C 1
ATOM 2825 O O . THR A 1 354 ? 20.911 1.719 15.238 1.00 94.56 354 THR A O 1
ATOM 2828 N N . ILE A 1 355 ? 18.812 0.991 15.534 1.00 95.31 355 ILE A N 1
ATOM 2829 C CA . ILE A 1 355 ? 18.281 1.693 14.353 1.00 95.31 355 ILE A CA 1
ATOM 2830 C C . ILE A 1 355 ? 18.417 3.213 14.530 1.00 95.31 355 ILE A C 1
ATOM 2832 O O . ILE A 1 355 ? 18.939 3.891 13.643 1.00 95.31 355 ILE A O 1
ATOM 2836 N N . LYS A 1 356 ? 18.016 3.752 15.685 1.00 96.69 356 LYS A N 1
ATOM 2837 C CA . LYS A 1 356 ? 18.128 5.179 16.019 1.00 96.69 356 LYS A CA 1
ATOM 2838 C C . LYS A 1 356 ? 19.571 5.677 15.935 1.00 96.69 356 LYS A C 1
ATOM 2840 O O . LYS A 1 356 ? 19.829 6.706 15.313 1.00 96.69 356 LYS A O 1
ATOM 2845 N N . GLU A 1 357 ? 20.520 4.925 16.491 1.00 97.06 357 GLU A N 1
ATOM 2846 C CA . GLU A 1 357 ? 21.954 5.232 16.421 1.00 97.06 357 GLU A CA 1
ATOM 2847 C C . GLU A 1 357 ? 22.469 5.245 14.973 1.00 97.06 357 GLU A C 1
ATOM 2849 O O . GLU A 1 357 ? 23.182 6.168 14.571 1.00 97.06 357 GLU A O 1
ATOM 2854 N N . LYS A 1 358 ? 22.060 4.273 14.147 1.00 97.81 358 LYS A N 1
ATOM 2855 C CA . LYS A 1 358 ? 22.429 4.224 12.723 1.00 97.81 358 LYS A CA 1
ATOM 2856 C C . LYS A 1 358 ? 21.858 5.395 11.928 1.00 97.81 358 LYS A C 1
ATOM 2858 O O . LYS A 1 358 ? 22.559 5.942 11.076 1.00 97.81 358 LYS A O 1
ATOM 2863 N N . VAL A 1 359 ? 20.615 5.801 12.191 1.00 97.69 359 VAL A N 1
ATOM 2864 C CA . VAL A 1 359 ? 20.007 6.963 11.520 1.00 97.69 359 VAL A CA 1
ATOM 2865 C C . VAL A 1 359 ? 20.672 8.268 11.971 1.00 97.69 359 VAL A C 1
ATOM 2867 O O . VAL A 1 359 ? 20.942 9.122 11.126 1.00 97.69 359 VAL A O 1
ATOM 2870 N N . ALA A 1 360 ? 21.026 8.403 13.253 1.00 97.69 360 ALA A N 1
ATOM 2871 C CA . ALA A 1 360 ? 21.805 9.542 13.746 1.00 97.69 360 ALA A CA 1
ATOM 2872 C C . ALA A 1 360 ? 23.171 9.627 13.044 1.00 97.69 360 ALA A C 1
ATOM 2874 O O . ALA A 1 360 ? 23.541 10.672 12.510 1.00 97.69 360 ALA A O 1
ATOM 2875 N N . ALA A 1 361 ? 23.892 8.504 12.954 1.00 97.81 361 ALA A N 1
ATOM 2876 C CA . ALA A 1 361 ? 25.169 8.436 12.247 1.00 97.81 361 ALA A CA 1
ATOM 2877 C C . ALA A 1 361 ? 25.026 8.777 10.752 1.00 97.81 361 ALA A C 1
ATOM 2879 O O . ALA A 1 361 ? 25.870 9.478 10.188 1.00 97.81 361 ALA A O 1
ATOM 2880 N N . PHE A 1 362 ? 23.943 8.327 10.108 1.00 97.62 362 PHE A N 1
ATOM 2881 C CA . PHE A 1 362 ? 23.613 8.701 8.733 1.00 97.62 362 PHE A CA 1
ATOM 2882 C C . PHE A 1 362 ? 23.423 10.221 8.583 1.00 97.62 362 PHE A C 1
ATOM 2884 O O . PHE A 1 362 ? 23.996 10.816 7.667 1.00 97.62 362 PHE A O 1
ATOM 2891 N N . GLN A 1 363 ? 22.668 10.863 9.481 1.00 95.94 363 GLN A N 1
ATOM 2892 C CA . GLN A 1 363 ? 22.466 12.314 9.449 1.00 95.94 363 GLN A CA 1
ATOM 2893 C C . GLN A 1 363 ? 23.778 13.080 9.637 1.00 95.94 363 GLN A C 1
ATOM 2895 O O . GLN A 1 363 ? 24.056 14.002 8.871 1.00 95.94 363 GLN A O 1
ATOM 2900 N N . GLU A 1 364 ? 24.599 12.697 10.614 1.00 95.06 364 GLU A N 1
ATOM 2901 C CA . GLU A 1 364 ? 25.879 13.363 10.882 1.00 95.06 364 GLU A CA 1
ATOM 2902 C C . GLU A 1 364 ? 26.856 13.218 9.709 1.00 95.06 364 GLU A C 1
ATOM 2904 O O . GLU A 1 364 ? 27.515 14.183 9.304 1.00 95.06 364 GLU A O 1
ATOM 2909 N N . LYS A 1 365 ? 26.880 12.049 9.062 1.00 94.38 365 LYS A N 1
ATOM 2910 C CA . LYS A 1 365 ? 27.619 11.857 7.809 1.00 94.38 365 LYS A CA 1
ATOM 2911 C C . LYS A 1 365 ? 27.121 12.801 6.707 1.00 94.38 365 LYS A C 1
ATOM 2913 O O . LYS A 1 365 ? 27.926 13.436 6.033 1.00 94.38 365 LYS A O 1
ATOM 2918 N N . LEU A 1 366 ? 25.805 12.933 6.538 1.00 93.62 366 LEU A N 1
ATOM 2919 C CA . LEU A 1 366 ? 25.225 13.789 5.499 1.00 93.62 366 LEU A CA 1
ATOM 2920 C C . LEU A 1 366 ? 25.461 15.290 5.766 1.00 93.62 366 LEU A C 1
ATOM 2922 O O . LEU A 1 366 ? 25.640 16.061 4.823 1.00 93.62 366 LEU A O 1
ATOM 2926 N N . LYS A 1 367 ? 25.495 15.706 7.040 1.00 92.12 367 LYS A N 1
ATOM 2927 C CA . LYS A 1 367 ? 25.801 17.086 7.460 1.00 92.12 367 LYS A CA 1
ATOM 2928 C C . LYS A 1 367 ? 27.283 17.435 7.296 1.00 92.12 367 LYS A C 1
ATOM 2930 O O . LYS A 1 367 ? 27.596 18.550 6.880 1.00 92.12 367 LYS A O 1
ATOM 2935 N N . SER A 1 368 ? 28.179 16.499 7.608 1.00 90.94 368 SER A N 1
ATOM 2936 C CA . SER A 1 368 ? 29.633 16.708 7.528 1.00 90.94 368 SER A CA 1
ATOM 2937 C C . SER A 1 368 ? 30.165 16.746 6.091 1.00 90.94 368 SER A C 1
ATOM 2939 O O . SER A 1 368 ? 31.183 17.385 5.826 1.00 90.94 368 SER A O 1
ATOM 2941 N N . GLU A 1 369 ? 29.466 16.133 5.133 1.00 91.69 369 GLU A N 1
ATOM 2942 C CA . GLU A 1 369 ? 29.860 16.176 3.726 1.00 91.69 369 GLU A CA 1
ATOM 2943 C C . GLU A 1 369 ? 29.483 17.516 3.066 1.00 91.69 369 GLU A C 1
ATOM 2945 O O . GLU A 1 369 ? 28.361 17.712 2.594 1.00 91.69 369 GLU A O 1
ATOM 2950 N N . GLU A 1 370 ? 30.448 18.438 2.972 1.00 85.75 370 GLU A N 1
ATOM 2951 C CA . GLU A 1 370 ? 30.249 19.818 2.490 1.00 85.75 370 GLU A CA 1
ATOM 2952 C C . GLU A 1 370 ? 29.548 19.911 1.118 1.00 85.75 370 GLU A C 1
ATOM 2954 O O . GLU A 1 370 ? 28.772 20.835 0.852 1.00 85.75 370 GLU A O 1
ATOM 2959 N N . THR A 1 371 ? 29.794 18.944 0.228 1.00 87.00 371 THR A N 1
ATOM 2960 C CA . THR A 1 371 ? 29.211 18.942 -1.124 1.00 87.00 371 THR A CA 1
ATOM 2961 C C . THR A 1 371 ? 27.732 18.548 -1.160 1.00 87.00 371 THR A C 1
ATOM 2963 O O . THR A 1 371 ? 27.031 18.902 -2.121 1.00 87.00 371 THR A O 1
ATOM 2966 N N . LEU A 1 372 ? 27.257 17.832 -0.135 1.00 86.62 372 LEU A N 1
ATOM 2967 C CA . LEU A 1 372 ? 25.871 17.395 0.019 1.00 86.62 372 LEU A CA 1
ATOM 2968 C C . LEU A 1 372 ? 25.107 18.348 0.940 1.00 86.62 372 LEU A C 1
ATOM 2970 O O . LEU A 1 372 ? 24.028 18.805 0.566 1.00 86.62 372 LEU A O 1
ATOM 2974 N N . SER A 1 373 ? 25.693 18.731 2.076 1.00 84.94 373 SER A N 1
ATOM 2975 C CA . SER A 1 373 ? 25.040 19.549 3.107 1.00 84.94 373 SER A CA 1
ATOM 2976 C C . SER A 1 373 ? 24.591 20.930 2.615 1.00 84.94 373 SER A C 1
ATOM 2978 O O . SER A 1 373 ? 23.599 21.481 3.096 1.00 84.94 373 SER A O 1
ATOM 2980 N N . LYS A 1 374 ? 25.257 21.489 1.596 1.00 88.19 374 LYS A N 1
ATOM 2981 C CA . LYS A 1 374 ? 24.863 22.768 0.981 1.00 88.19 374 LYS A CA 1
ATOM 2982 C C . LYS A 1 374 ? 23.649 22.667 0.054 1.00 88.19 374 LYS A C 1
ATOM 2984 O O . LYS A 1 374 ? 23.041 23.701 -0.225 1.00 88.19 374 LYS A O 1
ATOM 2989 N N . ARG A 1 375 ? 23.277 21.474 -0.419 1.00 91.88 375 ARG A N 1
ATOM 2990 C CA . ARG A 1 375 ? 22.198 21.297 -1.403 1.00 91.88 375 ARG A CA 1
ATOM 2991 C C . ARG A 1 375 ? 20.838 21.168 -0.731 1.00 91.88 375 ARG A C 1
ATOM 2993 O O . ARG A 1 375 ? 20.664 20.399 0.211 1.00 91.88 375 ARG A O 1
ATOM 3000 N N . ASP A 1 376 ? 19.851 21.856 -1.289 1.00 91.62 376 ASP A N 1
ATOM 3001 C CA . ASP A 1 376 ? 18.514 21.950 -0.696 1.00 91.62 376 ASP A CA 1
ATOM 3002 C C . ASP A 1 376 ? 17.788 20.603 -0.602 1.00 91.62 376 ASP A C 1
ATOM 3004 O O . ASP A 1 376 ? 17.049 20.370 0.347 1.00 91.62 376 ASP A O 1
ATOM 3008 N N . GLU A 1 377 ? 18.023 19.692 -1.546 1.00 92.62 377 GLU A N 1
ATOM 3009 C CA . GLU A 1 377 ? 17.454 18.338 -1.539 1.00 92.62 377 GLU A CA 1
ATOM 3010 C C . GLU A 1 377 ? 17.861 17.518 -0.301 1.00 92.62 377 GLU A C 1
ATOM 3012 O O . GLU A 1 377 ? 17.011 16.887 0.325 1.00 92.62 377 GLU A O 1
ATOM 3017 N N . TYR A 1 378 ? 19.129 17.590 0.116 1.00 94.94 378 TYR A N 1
ATOM 3018 C CA . TYR A 1 378 ? 19.613 16.880 1.305 1.00 94.94 378 TYR A CA 1
ATOM 3019 C C . TYR A 1 378 ? 19.261 17.616 2.600 1.00 94.94 378 TYR A C 1
ATOM 3021 O O . TYR A 1 378 ? 18.961 16.970 3.600 1.00 94.94 378 TYR A O 1
ATOM 3029 N N . LYS A 1 379 ? 19.196 18.956 2.580 1.00 93.88 379 LYS A N 1
ATOM 3030 C CA . LYS A 1 379 ? 18.657 19.732 3.711 1.00 93.88 379 LYS A CA 1
ATOM 3031 C C . LYS A 1 379 ? 17.203 19.367 4.001 1.00 93.88 379 LYS A C 1
ATOM 3033 O O . LYS A 1 379 ? 16.859 19.162 5.157 1.00 93.88 379 LYS A O 1
ATOM 3038 N N . LYS A 1 380 ? 16.368 19.238 2.962 1.00 94.75 380 LYS A N 1
ATOM 3039 C CA . LYS A 1 380 ? 14.969 18.798 3.096 1.00 94.75 380 LYS A CA 1
ATOM 3040 C C . LYS A 1 380 ? 14.868 17.383 3.657 1.00 94.75 380 LYS A C 1
ATOM 3042 O O . LYS A 1 380 ? 14.057 17.151 4.543 1.00 94.75 380 LYS A O 1
ATOM 3047 N N . MET A 1 381 ? 15.719 16.466 3.191 1.00 96.38 381 MET A N 1
ATOM 3048 C CA . MET A 1 381 ? 15.792 15.104 3.727 1.00 96.38 381 MET A CA 1
ATOM 3049 C C . MET A 1 381 ? 16.121 15.101 5.227 1.00 96.38 381 MET A C 1
ATOM 3051 O O . MET A 1 381 ? 15.424 14.444 5.995 1.00 96.38 381 MET A O 1
ATOM 3055 N N . ILE A 1 382 ? 17.135 15.863 5.655 1.00 96.06 382 ILE A N 1
ATOM 3056 C CA . ILE A 1 382 ? 17.496 16.002 7.076 1.00 96.06 382 ILE A CA 1
ATOM 3057 C C . ILE A 1 382 ? 16.339 16.619 7.862 1.00 96.06 382 ILE A C 1
ATOM 3059 O O . ILE A 1 382 ? 15.911 16.037 8.851 1.00 96.06 382 ILE A O 1
ATOM 3063 N N . GLN A 1 383 ? 15.774 17.727 7.375 1.00 95.75 383 GLN A N 1
ATOM 3064 C CA . GLN A 1 383 ? 14.645 18.402 8.012 1.00 95.75 383 GLN A CA 1
ATOM 3065 C C . GLN A 1 383 ? 13.444 17.467 8.193 1.00 95.75 383 GLN A C 1
ATOM 3067 O O . GLN A 1 383 ? 12.766 17.531 9.215 1.00 95.75 383 GLN A O 1
ATOM 3072 N N . GLN A 1 384 ? 13.164 16.600 7.220 1.00 96.06 384 GLN A N 1
ATOM 3073 C CA . GLN A 1 384 ? 12.074 15.636 7.317 1.00 96.06 384 GLN A CA 1
ATOM 3074 C C . GLN A 1 384 ? 12.365 14.549 8.357 1.00 96.06 384 GLN A C 1
ATOM 3076 O O . GLN A 1 384 ? 11.461 14.198 9.112 1.00 96.06 384 GLN A O 1
ATOM 3081 N N . ILE A 1 385 ? 13.606 14.053 8.438 1.00 97.19 385 ILE A N 1
ATOM 3082 C CA . ILE A 1 385 ? 14.025 13.134 9.508 1.00 97.19 385 ILE A CA 1
ATOM 3083 C C . ILE A 1 385 ? 13.872 13.809 10.877 1.00 97.19 385 ILE A C 1
ATOM 3085 O O . ILE A 1 385 ? 13.269 13.218 11.765 1.00 97.19 385 ILE A O 1
ATOM 3089 N N . ASP A 1 386 ? 14.325 15.055 11.023 1.00 96.56 386 ASP A N 1
ATOM 3090 C CA . ASP A 1 386 ? 14.222 15.810 12.278 1.00 96.56 386 ASP A CA 1
ATOM 3091 C C . ASP A 1 386 ? 12.758 16.053 12.675 1.00 96.56 386 ASP A C 1
ATOM 3093 O O . ASP A 1 386 ? 12.381 15.874 13.829 1.00 96.56 386 ASP A O 1
ATOM 3097 N N . THR A 1 387 ? 11.904 16.401 11.705 1.00 95.81 387 THR A N 1
ATOM 3098 C CA . THR A 1 387 ? 10.468 16.662 11.927 1.00 95.81 387 THR A CA 1
ATOM 3099 C C . THR A 1 387 ? 9.747 15.455 12.523 1.00 95.81 387 THR A C 1
ATOM 3101 O O . THR A 1 387 ? 8.824 15.619 13.318 1.00 95.81 387 THR A O 1
ATOM 3104 N N . TYR A 1 388 ? 10.146 14.247 12.126 1.00 95.94 388 TYR A N 1
ATOM 3105 C CA . TYR A 1 388 ? 9.507 13.006 12.554 1.00 95.94 388 TYR A CA 1
ATOM 3106 C C . TYR A 1 388 ? 10.367 12.179 13.512 1.00 95.94 388 TYR A C 1
ATOM 3108 O O . TYR A 1 388 ? 10.006 11.040 13.797 1.00 95.94 388 TYR A O 1
ATOM 3116 N N . TRP A 1 389 ? 11.466 12.731 14.031 1.00 96.19 389 TRP A N 1
ATOM 3117 C CA . TRP A 1 389 ? 12.448 11.997 14.832 1.00 96.19 389 TRP A CA 1
ATOM 3118 C C . TRP A 1 389 ? 11.805 11.220 15.984 1.00 96.19 389 TRP A C 1
ATOM 3120 O O . TRP A 1 389 ? 11.969 10.005 16.089 1.00 96.19 389 TRP A O 1
ATOM 3130 N N . ASP A 1 390 ? 10.977 11.897 16.779 1.00 93.31 390 ASP A N 1
ATOM 3131 C CA . ASP A 1 390 ? 10.308 11.303 17.942 1.00 93.31 390 ASP A CA 1
ATOM 3132 C C . ASP A 1 390 ? 9.203 10.299 17.566 1.00 93.31 390 ASP A C 1
ATOM 3134 O O . ASP A 1 390 ? 8.752 9.528 18.407 1.00 93.31 390 ASP A O 1
ATOM 3138 N N . LYS A 1 391 ? 8.776 10.280 16.296 1.00 95.44 391 LYS A N 1
ATOM 3139 C CA . LYS A 1 391 ? 7.746 9.371 15.761 1.00 95.44 391 LYS A CA 1
ATOM 3140 C C . LYS A 1 391 ? 8.323 8.178 14.996 1.00 95.44 391 LYS A C 1
ATOM 3142 O O . LYS A 1 391 ? 7.569 7.283 14.620 1.00 95.44 391 LYS A O 1
ATOM 3147 N N . LEU A 1 392 ? 9.630 8.177 14.723 1.00 95.06 392 LEU A N 1
ATOM 3148 C CA . LEU A 1 392 ? 10.337 7.102 14.016 1.00 95.06 392 LEU A CA 1
ATOM 3149 C C . LEU A 1 392 ? 10.874 6.028 14.966 1.00 95.06 392 LEU A C 1
ATOM 3151 O O . LEU A 1 392 ? 11.093 4.892 14.562 1.00 95.06 392 LEU A O 1
ATOM 3155 N N . PHE A 1 393 ? 11.133 6.367 16.225 1.00 93.62 393 PHE A N 1
ATOM 3156 C CA . PHE A 1 393 ? 11.815 5.453 17.135 1.00 93.62 393 PHE A CA 1
ATOM 3157 C C . PHE A 1 393 ? 10.928 5.140 18.333 1.00 93.62 393 PHE A C 1
ATOM 3159 O O . PHE A 1 393 ? 10.813 5.936 19.259 1.00 93.62 393 PHE A O 1
ATOM 3166 N N . ALA A 1 394 ? 10.300 3.967 18.282 1.00 86.94 394 ALA A N 1
ATOM 3167 C CA . ALA A 1 394 ? 9.462 3.434 19.345 1.00 86.94 394 ALA A CA 1
ATOM 3168 C C . ALA A 1 394 ? 10.259 2.488 20.250 1.00 86.94 394 ALA A C 1
ATOM 3170 O O . ALA A 1 394 ? 10.641 1.397 19.813 1.00 86.94 394 ALA A O 1
ATOM 3171 N N . ASP A 1 395 ? 10.470 2.877 21.505 1.00 86.38 395 ASP A N 1
ATOM 3172 C CA . ASP A 1 395 ? 10.937 1.944 22.531 1.00 86.38 395 ASP A CA 1
ATOM 3173 C C . ASP A 1 395 ? 9.843 0.898 22.838 1.00 86.38 395 ASP A C 1
ATOM 3175 O O . ASP A 1 395 ? 8.650 1.195 22.685 1.00 86.38 395 ASP A O 1
ATOM 3179 N N . PRO A 1 396 ? 10.209 -0.327 23.267 1.00 91.12 396 PRO A N 1
ATOM 3180 C CA . PRO A 1 396 ? 9.235 -1.302 23.738 1.00 91.12 396 PRO A CA 1
ATOM 3181 C C . PRO A 1 396 ? 8.380 -0.728 24.874 1.00 91.12 396 PRO A C 1
ATOM 3183 O O . PRO A 1 396 ? 8.899 -0.176 25.845 1.00 91.12 396 PRO A O 1
ATOM 3186 N N . ILE A 1 397 ? 7.065 -0.884 24.765 1.00 92.38 397 ILE A N 1
ATOM 3187 C CA . ILE A 1 397 ? 6.098 -0.381 25.740 1.00 92.38 397 ILE A CA 1
ATOM 3188 C C . ILE A 1 397 ? 5.872 -1.461 26.791 1.00 92.38 397 ILE A C 1
ATOM 3190 O O . ILE A 1 397 ? 5.458 -2.570 26.450 1.00 92.38 397 ILE A O 1
ATOM 3194 N N . SER A 1 398 ? 6.127 -1.143 28.062 1.00 93.19 398 SER A N 1
ATOM 3195 C CA . SER A 1 398 ? 5.776 -2.041 29.164 1.00 93.19 398 SER A CA 1
ATOM 3196 C C . SER A 1 398 ? 4.278 -1.998 29.439 1.00 93.19 398 SER A C 1
ATOM 3198 O O . SER A 1 398 ? 3.694 -0.926 29.609 1.00 93.19 398 SER A O 1
ATOM 3200 N N . VAL A 1 399 ? 3.660 -3.176 29.471 1.00 92.81 399 VAL A N 1
ATOM 3201 C CA . VAL A 1 399 ? 2.244 -3.362 29.771 1.00 92.81 399 VAL A CA 1
ATOM 3202 C C . VAL A 1 399 ? 2.054 -4.437 30.836 1.00 92.81 399 VAL A C 1
ATOM 3204 O O . VAL A 1 399 ? 2.785 -5.427 30.900 1.00 92.81 399 VAL A O 1
ATOM 3207 N N . HIS A 1 400 ? 1.025 -4.274 31.662 1.00 88.81 400 HIS A N 1
ATOM 3208 C CA . HIS A 1 400 ? 0.628 -5.284 32.636 1.00 88.81 400 HIS A CA 1
ATOM 3209 C C . HIS A 1 400 ? -0.467 -6.174 32.051 1.00 88.81 400 HIS A C 1
ATOM 3211 O O . HIS A 1 400 ? -1.552 -5.704 31.717 1.00 88.81 400 HIS A O 1
ATOM 3217 N N . THR A 1 401 ? -0.185 -7.470 31.954 1.00 89.25 401 THR A N 1
ATOM 3218 C CA . THR A 1 401 ? -1.138 -8.490 31.501 1.00 89.25 401 THR A CA 1
ATOM 3219 C C . THR A 1 401 ? -1.519 -9.416 32.653 1.00 89.25 401 THR A C 1
ATOM 3221 O O . THR A 1 401 ? -0.863 -9.439 33.697 1.00 89.25 401 THR A O 1
ATOM 3224 N N . ALA A 1 402 ? -2.528 -10.267 32.444 1.00 81.44 402 ALA A N 1
ATOM 3225 C CA . ALA A 1 402 ? -2.880 -11.318 33.405 1.00 81.44 402 ALA A CA 1
ATOM 3226 C C . ALA A 1 402 ? -1.725 -12.305 33.687 1.00 81.44 402 ALA A C 1
ATOM 3228 O O . ALA A 1 402 ? -1.729 -12.983 34.711 1.00 81.44 402 ALA A O 1
ATOM 3229 N N . THR A 1 403 ? -0.736 -12.382 32.790 1.00 85.12 403 THR A N 1
ATOM 3230 C CA . THR A 1 403 ? 0.444 -13.254 32.916 1.00 85.12 403 THR A CA 1
ATOM 3231 C C . THR A 1 403 ? 1.684 -12.545 33.474 1.00 85.12 403 THR A C 1
ATOM 3233 O O . THR A 1 403 ? 2.734 -13.171 33.585 1.00 85.12 403 THR A O 1
ATOM 3236 N N . GLY A 1 404 ? 1.569 -11.264 33.840 1.00 89.94 404 GLY A N 1
ATOM 3237 C CA . GLY A 1 404 ? 2.669 -10.434 34.332 1.00 89.94 404 GLY A CA 1
ATOM 3238 C C . GLY A 1 404 ? 3.002 -9.260 33.409 1.00 89.94 404 GLY A C 1
ATOM 3239 O O . GLY A 1 404 ? 2.266 -8.954 32.466 1.00 89.94 404 GLY A O 1
ATOM 3240 N N . GLU A 1 405 ? 4.107 -8.583 33.713 1.00 92.38 405 GLU A N 1
ATOM 3241 C CA . GLU A 1 405 ? 4.650 -7.495 32.897 1.00 92.38 405 GLU A CA 1
ATOM 3242 C C . GLU A 1 405 ? 5.193 -8.045 31.568 1.00 92.38 405 GLU A C 1
ATOM 3244 O O . GLU A 1 405 ? 5.934 -9.029 31.547 1.00 92.38 405 GLU A O 1
ATOM 3249 N N . GLN A 1 406 ? 4.794 -7.430 30.457 1.00 92.44 406 GLN A N 1
ATOM 3250 C CA . GLN A 1 406 ? 5.225 -7.783 29.108 1.00 92.44 406 GLN A CA 1
ATOM 3251 C C . GLN A 1 406 ? 5.669 -6.529 28.359 1.00 92.44 406 GLN A C 1
ATOM 3253 O O . GLN A 1 406 ? 5.132 -5.446 28.573 1.00 92.44 406 GLN A O 1
ATOM 3258 N N . LEU A 1 407 ? 6.630 -6.684 27.450 1.00 92.62 407 LEU A N 1
ATOM 3259 C CA . LEU A 1 407 ? 7.059 -5.616 26.553 1.00 92.62 407 LEU A CA 1
ATOM 3260 C C . LEU A 1 407 ? 6.418 -5.816 25.181 1.00 92.62 407 LEU A C 1
ATOM 3262 O O . LEU A 1 407 ? 6.581 -6.870 24.567 1.00 92.62 407 LEU A O 1
ATOM 3266 N N . ILE A 1 408 ? 5.727 -4.793 24.688 1.00 91.56 408 ILE A N 1
ATOM 3267 C CA . ILE A 1 408 ? 5.140 -4.773 23.349 1.00 91.56 408 ILE A CA 1
ATOM 3268 C C . ILE A 1 408 ? 5.927 -3.790 22.495 1.00 91.56 408 ILE A C 1
ATOM 3270 O O . ILE A 1 408 ? 5.980 -2.601 22.793 1.00 91.56 408 ILE A O 1
ATOM 3274 N N . GLN A 1 409 ? 6.521 -4.282 21.410 1.00 91.69 409 GLN A N 1
ATOM 3275 C CA . GLN A 1 409 ? 7.164 -3.441 20.406 1.00 91.69 409 GLN A CA 1
ATOM 3276 C C . GLN A 1 409 ? 6.107 -2.958 19.399 1.00 91.69 409 GLN A C 1
ATOM 3278 O O . GLN A 1 409 ? 5.529 -3.793 18.697 1.00 91.69 409 GLN A O 1
ATOM 3283 N N . PRO A 1 410 ? 5.854 -1.641 19.274 1.00 91.62 410 PRO A N 1
ATOM 3284 C CA . PRO A 1 410 ? 4.986 -1.128 18.223 1.00 91.62 410 PRO A CA 1
ATOM 3285 C C . PRO A 1 410 ? 5.508 -1.497 16.835 1.00 91.62 410 PRO A C 1
ATOM 3287 O O . PRO A 1 410 ? 6.718 -1.465 16.582 1.00 91.62 410 PRO A O 1
ATOM 3290 N N . GLN A 1 411 ? 4.590 -1.830 15.925 1.00 90.31 411 GLN A N 1
ATOM 3291 C CA . GLN A 1 411 ? 4.947 -2.125 14.542 1.00 90.31 411 GLN A CA 1
ATOM 3292 C C . GLN A 1 411 ? 5.531 -0.876 13.875 1.00 90.31 411 GLN A C 1
ATOM 3294 O O . GLN A 1 411 ? 4.978 0.218 13.949 1.00 90.31 411 GLN A O 1
ATOM 3299 N N . ARG A 1 412 ? 6.634 -1.062 13.152 1.00 90.62 412 ARG A N 1
ATOM 3300 C CA . ARG A 1 412 ? 7.357 0.013 12.445 1.00 90.62 412 ARG A CA 1
ATOM 3301 C C . ARG A 1 412 ? 6.655 0.485 11.175 1.00 90.62 412 ARG A C 1
ATOM 3303 O O . ARG A 1 412 ? 7.029 1.485 10.559 1.00 90.62 412 ARG A O 1
ATOM 3310 N N . THR A 1 413 ? 5.666 -0.276 10.729 1.00 91.00 413 THR A N 1
ATOM 3311 C CA . THR A 1 413 ? 4.916 -0.011 9.509 1.00 91.00 413 THR A CA 1
ATOM 3312 C C . THR A 1 413 ? 3.433 -0.092 9.793 1.00 91.00 413 THR A C 1
ATOM 3314 O O . THR A 1 413 ? 2.989 -0.772 10.712 1.00 91.00 413 THR A O 1
ATOM 3317 N N . ASN A 1 414 ? 2.656 0.560 8.938 1.00 91.81 414 ASN A N 1
ATOM 3318 C CA . ASN A 1 414 ? 1.214 0.388 8.907 1.00 91.81 414 ASN A CA 1
ATOM 3319 C C . ASN A 1 414 ? 0.793 -0.665 7.864 1.00 91.81 414 ASN A C 1
ATOM 3321 O O . ASN A 1 414 ? -0.333 -0.654 7.360 1.00 91.81 414 ASN A O 1
ATOM 3325 N N . ASN A 1 415 ? 1.705 -1.586 7.522 1.00 90.25 415 ASN A N 1
ATOM 3326 C CA . ASN A 1 415 ? 1.483 -2.579 6.476 1.00 90.25 415 ASN A CA 1
ATOM 3327 C C . ASN A 1 415 ? 0.293 -3.485 6.780 1.00 90.25 415 ASN A C 1
ATOM 3329 O O . ASN A 1 415 ? -0.323 -3.990 5.846 1.00 90.25 415 ASN A O 1
ATOM 3333 N N . ILE A 1 416 ? -0.059 -3.688 8.051 1.00 91.81 416 ILE A N 1
ATOM 3334 C CA . ILE A 1 416 ? -1.253 -4.440 8.440 1.00 91.81 416 ILE A CA 1
ATOM 3335 C C . ILE A 1 416 ? -2.520 -3.881 7.768 1.00 91.81 416 ILE A C 1
ATOM 3337 O O . ILE A 1 416 ? -3.266 -4.633 7.131 1.00 91.81 416 ILE A O 1
ATOM 3341 N N . LEU A 1 417 ? -2.712 -2.557 7.788 1.00 93.06 417 LEU A N 1
ATOM 3342 C CA . LEU A 1 417 ? -3.839 -1.899 7.127 1.00 93.06 417 LEU A CA 1
ATOM 3343 C C . LEU A 1 417 ? -3.650 -1.789 5.614 1.00 93.06 417 LEU A C 1
ATOM 3345 O O . LEU A 1 417 ? -4.594 -2.024 4.854 1.00 93.06 417 LEU A O 1
ATOM 3349 N N . GLU A 1 418 ? -2.431 -1.529 5.141 1.00 91.31 418 GLU A N 1
ATOM 3350 C CA . GLU A 1 418 ? -2.168 -1.481 3.700 1.00 91.31 418 GLU A CA 1
ATOM 3351 C C . GLU A 1 418 ? -2.432 -2.836 3.020 1.00 91.31 418 GLU A C 1
ATOM 3353 O O . GLU A 1 418 ? -3.048 -2.901 1.948 1.00 91.31 418 GLU A O 1
ATOM 3358 N N . ARG A 1 419 ? -1.986 -3.940 3.637 1.00 91.69 419 ARG A N 1
ATOM 3359 C CA . ARG A 1 419 ? -2.256 -5.322 3.208 1.00 91.69 419 ARG A CA 1
ATOM 3360 C C . ARG A 1 419 ? -3.742 -5.604 3.264 1.00 91.69 419 ARG A C 1
ATOM 3362 O O . ARG A 1 419 ? -4.293 -6.078 2.269 1.00 91.69 419 ARG A O 1
ATOM 3369 N N . PHE A 1 420 ? -4.397 -5.239 4.364 1.00 93.19 420 PHE A N 1
ATOM 3370 C CA . PHE A 1 420 ? -5.842 -5.356 4.511 1.00 93.19 420 PHE A CA 1
ATOM 3371 C C . PHE A 1 420 ? -6.590 -4.674 3.351 1.00 93.19 420 PHE A C 1
ATOM 3373 O O . PHE A 1 420 ? -7.393 -5.317 2.667 1.00 93.19 420 PHE A O 1
ATOM 3380 N N . PHE A 1 421 ? -6.288 -3.410 3.040 1.00 94.25 421 PHE A N 1
ATOM 3381 C CA . PHE A 1 421 ? -6.942 -2.693 1.944 1.00 94.25 421 PHE A CA 1
ATOM 3382 C C . PHE A 1 421 ? -6.564 -3.235 0.566 1.00 94.25 421 PHE A C 1
ATOM 3384 O O . PHE A 1 421 ? -7.397 -3.257 -0.346 1.00 94.25 421 PHE A O 1
ATOM 3391 N N . ARG A 1 422 ? -5.321 -3.681 0.366 1.00 92.56 422 ARG A N 1
ATOM 3392 C CA . ARG A 1 422 ? -4.886 -4.324 -0.882 1.00 92.56 422 ARG A CA 1
ATOM 3393 C C . ARG A 1 422 ? -5.650 -5.619 -1.124 1.00 92.56 422 ARG A C 1
ATOM 3395 O O . ARG A 1 422 ? -6.130 -5.834 -2.240 1.00 92.56 422 ARG A O 1
ATOM 3402 N N . ASP A 1 423 ? -5.818 -6.427 -0.086 1.00 91.50 423 ASP A N 1
ATOM 3403 C CA . ASP A 1 423 ? -6.607 -7.649 -0.124 1.00 91.50 423 ASP A CA 1
ATOM 3404 C C . ASP A 1 423 ? -8.078 -7.360 -0.367 1.00 91.50 423 ASP A C 1
ATOM 3406 O O . ASP A 1 423 ? -8.655 -7.952 -1.280 1.00 91.50 423 ASP A O 1
ATOM 3410 N N . LEU A 1 424 ? -8.666 -6.400 0.351 1.00 91.81 424 LEU A N 1
ATOM 3411 C CA . LEU A 1 424 ? -10.034 -5.940 0.123 1.00 91.81 424 LEU A CA 1
ATOM 3412 C C . LEU A 1 424 ? -10.228 -5.564 -1.353 1.00 91.81 424 LEU A C 1
ATOM 3414 O O . LEU A 1 424 ? -11.092 -6.112 -2.041 1.00 91.81 424 LEU A O 1
ATOM 3418 N N . LYS A 1 425 ? -9.363 -4.694 -1.885 1.00 92.44 425 LYS A N 1
ATOM 3419 C CA . LYS A 1 425 ? -9.423 -4.251 -3.282 1.00 92.44 425 LYS A CA 1
ATOM 3420 C C . LYS A 1 425 ? -9.260 -5.420 -4.258 1.00 92.44 425 LYS A C 1
ATOM 3422 O O . LYS A 1 425 ? -10.030 -5.534 -5.211 1.00 92.44 425 LYS A O 1
ATOM 3427 N N . ARG A 1 426 ? -8.300 -6.320 -4.031 1.00 91.56 426 ARG A N 1
ATOM 3428 C CA . ARG A 1 426 ? -8.085 -7.516 -4.864 1.00 91.56 426 ARG A CA 1
ATOM 3429 C C . ARG A 1 426 ? -9.316 -8.428 -4.873 1.00 91.56 426 ARG A C 1
ATOM 3431 O O . ARG A 1 426 ? -9.764 -8.817 -5.953 1.00 91.56 426 ARG A O 1
ATOM 3438 N N . LYS A 1 427 ? -9.880 -8.726 -3.698 1.00 90.12 427 LYS A N 1
ATOM 3439 C CA . LYS A 1 427 ? -11.092 -9.543 -3.527 1.00 90.12 427 LYS A CA 1
ATOM 3440 C C . LYS A 1 427 ? -12.270 -8.932 -4.296 1.00 90.12 427 LYS A C 1
ATOM 3442 O O . LYS A 1 427 ? -12.930 -9.632 -5.063 1.00 90.12 427 LYS A O 1
ATOM 3447 N N . TYR A 1 428 ? -12.471 -7.616 -4.196 1.00 89.69 428 TYR A N 1
ATOM 3448 C CA . TYR A 1 428 ? -13.531 -6.931 -4.939 1.00 89.69 428 TYR A CA 1
ATOM 3449 C C . TYR A 1 428 ? -13.322 -6.933 -6.454 1.00 89.69 428 TYR A C 1
ATOM 3451 O O . TYR A 1 428 ? -14.284 -7.196 -7.168 1.00 89.69 428 TYR A O 1
ATOM 3459 N N . ARG A 1 429 ? -12.101 -6.710 -6.962 1.00 90.69 429 ARG A N 1
ATOM 3460 C CA . ARG A 1 429 ? -11.831 -6.790 -8.413 1.00 90.69 429 ARG A CA 1
ATOM 3461 C C . ARG A 1 429 ? -12.090 -8.190 -8.959 1.00 90.69 429 ARG A C 1
ATOM 3463 O O . ARG A 1 429 ? -12.681 -8.324 -10.025 1.00 90.69 429 ARG A O 1
ATOM 3470 N N . LYS A 1 430 ? -11.698 -9.230 -8.212 1.00 88.12 430 LYS A N 1
ATOM 3471 C CA . LYS A 1 430 ? -11.994 -10.628 -8.559 1.00 88.12 430 LYS A CA 1
ATOM 3472 C C . LYS A 1 430 ? -13.502 -10.871 -8.628 1.00 88.12 430 LYS A C 1
ATOM 3474 O O . LYS A 1 430 ? -13.974 -11.478 -9.580 1.00 88.12 430 LYS A O 1
ATOM 3479 N N . LYS A 1 431 ? -14.245 -10.365 -7.642 1.00 85.00 431 LYS A N 1
ATOM 3480 C CA . LYS A 1 431 ? -15.699 -10.519 -7.554 1.00 85.00 431 LYS A CA 1
ATOM 3481 C C . LYS A 1 431 ? -16.446 -9.784 -8.674 1.00 85.00 431 LYS A C 1
ATOM 3483 O O . LYS A 1 431 ? -17.374 -10.339 -9.251 1.00 85.00 431 LYS A O 1
ATOM 3488 N N . THR A 1 432 ? -16.091 -8.528 -8.955 1.00 83.62 432 THR A N 1
ATOM 3489 C CA . THR A 1 432 ? -16.823 -7.682 -9.917 1.00 83.62 432 THR A CA 1
ATOM 3490 C C . THR A 1 432 ? -16.339 -7.837 -11.355 1.00 83.62 432 THR A C 1
ATOM 3492 O O . THR A 1 432 ? -17.038 -7.417 -12.274 1.00 83.62 432 THR A O 1
ATOM 3495 N N . GLY A 1 433 ? -15.127 -8.363 -11.558 1.00 84.25 433 GLY A N 1
ATOM 3496 C CA . GLY A 1 433 ? -14.447 -8.381 -12.854 1.00 84.25 433 GLY A CA 1
ATOM 3497 C C . GLY A 1 433 ? -14.015 -6.994 -13.348 1.00 84.25 433 GLY A C 1
ATOM 3498 O O . GLY A 1 433 ? -13.534 -6.866 -14.471 1.00 84.25 433 GLY A O 1
ATOM 3499 N N . THR A 1 434 ? -14.186 -5.938 -12.542 1.00 85.44 434 THR A N 1
ATOM 3500 C CA . THR A 1 434 ? -13.841 -4.564 -12.927 1.00 85.44 434 THR A CA 1
ATOM 3501 C C . THR A 1 434 ? -12.447 -4.191 -12.444 1.00 85.44 434 THR A C 1
ATOM 3503 O O . THR A 1 434 ? -12.070 -4.474 -11.310 1.00 85.44 434 THR A O 1
ATOM 3506 N N . ILE A 1 435 ? -11.686 -3.489 -13.289 1.00 87.50 435 ILE A N 1
ATOM 3507 C CA . ILE A 1 435 ? -10.379 -2.936 -12.899 1.00 87.50 435 ILE A CA 1
ATOM 3508 C C . ILE A 1 435 ? -10.569 -1.817 -11.869 1.00 87.50 435 ILE A C 1
ATOM 3510 O O . ILE A 1 435 ? -9.849 -1.767 -10.873 1.00 87.50 435 ILE A O 1
ATOM 3514 N N . SER A 1 436 ? -11.555 -0.942 -12.092 1.00 90.44 436 SER A N 1
ATOM 3515 C CA . SER A 1 436 ? -11.849 0.152 -11.171 1.00 90.44 436 SER A CA 1
ATOM 3516 C C . SER A 1 436 ? -12.799 -0.271 -10.049 1.00 90.44 436 SER A C 1
ATOM 3518 O O . SER A 1 436 ? -13.783 -0.980 -10.286 1.00 90.44 436 SER A O 1
ATOM 3520 N N . LEU A 1 437 ? -12.520 0.212 -8.838 1.00 90.69 437 LEU A N 1
ATOM 3521 C CA . LEU A 1 437 ? -13.335 0.043 -7.634 1.00 90.69 437 LEU A CA 1
ATOM 3522 C C . LEU A 1 437 ? -14.056 1.319 -7.197 1.00 90.69 437 LEU A C 1
ATOM 3524 O O . LEU A 1 437 ? -14.748 1.291 -6.181 1.00 90.69 437 LEU A O 1
ATOM 3528 N N . ASN A 1 438 ? -13.974 2.413 -7.957 1.00 90.00 438 ASN A N 1
ATOM 3529 C CA . ASN A 1 438 ? -14.605 3.689 -7.606 1.00 90.00 438 ASN A CA 1
ATOM 3530 C C . ASN A 1 438 ? -16.095 3.539 -7.222 1.00 90.00 438 ASN A C 1
ATOM 3532 O O . ASN A 1 438 ? -16.534 3.953 -6.148 1.00 90.00 438 ASN A O 1
ATOM 3536 N N . LYS A 1 439 ? -16.879 2.860 -8.071 1.00 88.00 439 LYS A N 1
ATOM 3537 C CA . LYS A 1 439 ? -18.306 2.592 -7.819 1.00 88.00 439 LYS A CA 1
ATOM 3538 C C . LYS A 1 439 ? -18.522 1.676 -6.610 1.00 88.00 439 LYS A C 1
ATOM 3540 O O . LYS A 1 439 ? -19.498 1.840 -5.873 1.00 88.00 439 LYS A O 1
ATOM 3545 N N . THR A 1 440 ? -17.624 0.715 -6.409 1.00 89.44 440 THR A N 1
ATOM 3546 C CA . THR A 1 440 ? -17.654 -0.200 -5.266 1.00 89.44 440 THR A CA 1
ATOM 3547 C C . THR A 1 440 ? -17.457 0.578 -3.969 1.00 89.44 440 THR A C 1
ATOM 3549 O O . THR A 1 440 ? -18.330 0.518 -3.112 1.00 89.44 440 THR A O 1
ATOM 3552 N N . LEU A 1 441 ? -16.408 1.396 -3.858 1.00 90.25 441 LEU A N 1
ATOM 3553 C CA . LEU A 1 441 ? -16.115 2.198 -2.662 1.00 90.25 441 LEU A CA 1
ATOM 3554 C C . LEU A 1 441 ? -17.203 3.240 -2.350 1.00 90.25 441 LEU A C 1
ATOM 3556 O O . LEU A 1 441 ? -17.506 3.502 -1.189 1.00 90.25 441 LEU A O 1
ATOM 3560 N N . LYS A 1 442 ? -17.895 3.772 -3.365 1.00 88.50 442 LYS A N 1
ATOM 3561 C CA . LYS A 1 442 ? -19.076 4.629 -3.147 1.00 88.50 442 LYS A CA 1
ATOM 3562 C C . LYS A 1 442 ? -20.248 3.875 -2.503 1.00 88.50 442 LYS A C 1
ATOM 3564 O O . LYS A 1 442 ? -20.989 4.433 -1.694 1.00 88.50 442 LYS A O 1
ATOM 3569 N N . THR A 1 443 ? -20.440 2.605 -2.862 1.00 87.00 443 THR A N 1
ATOM 3570 C CA . THR A 1 443 ? -21.647 1.832 -2.510 1.00 87.00 443 THR A CA 1
ATOM 3571 C C . THR A 1 443 ? -21.460 0.813 -1.390 1.00 87.00 443 THR A C 1
ATOM 3573 O O . THR A 1 443 ? -22.464 0.357 -0.833 1.00 87.00 443 THR A O 1
ATOM 3576 N N . ILE A 1 444 ? -20.215 0.470 -1.058 1.00 89.81 444 ILE A N 1
ATOM 3577 C CA . ILE A 1 444 ? -19.854 -0.393 0.065 1.00 89.81 444 ILE A CA 1
ATOM 3578 C C . ILE A 1 444 ? -20.336 0.236 1.379 1.00 89.81 444 ILE A C 1
ATOM 3580 O O . ILE A 1 444 ? -20.382 1.466 1.524 1.00 89.81 444 ILE A O 1
ATOM 3584 N N . LEU A 1 445 ? -20.748 -0.609 2.323 1.00 92.50 445 LEU A N 1
ATOM 3585 C CA . LEU A 1 445 ? -21.059 -0.159 3.678 1.00 92.50 445 LEU A CA 1
ATOM 3586 C C . LEU A 1 445 ? -19.741 0.125 4.403 1.00 92.50 445 LEU A C 1
ATOM 3588 O O . LEU A 1 445 ? -18.808 -0.663 4.248 1.00 92.50 445 LEU A O 1
ATOM 3592 N N . SER A 1 446 ? -19.673 1.204 5.186 1.00 93.38 446 SER A N 1
ATOM 3593 C CA . SER A 1 446 ? -18.471 1.554 5.961 1.00 93.38 446 SER A CA 1
ATOM 3594 C C . SER A 1 446 ? -17.993 0.390 6.823 1.00 93.38 446 SER A C 1
ATOM 3596 O O . SER A 1 446 ? -16.806 0.139 6.859 1.00 93.38 446 SER A O 1
ATOM 3598 N N . ASP A 1 447 ? -18.917 -0.379 7.404 1.00 95.94 447 ASP A N 1
ATOM 3599 C CA . ASP A 1 447 ? -18.625 -1.511 8.297 1.00 95.94 447 ASP A CA 1
ATOM 3600 C C . ASP A 1 447 ? -18.184 -2.800 7.585 1.00 95.94 447 ASP A C 1
ATOM 3602 O O . ASP A 1 447 ? -17.951 -3.819 8.228 1.00 95.94 447 ASP A O 1
ATOM 3606 N N . THR A 1 448 ? -18.083 -2.804 6.254 1.00 95.56 448 THR A N 1
ATOM 3607 C CA . THR A 1 448 ? -17.661 -4.008 5.512 1.00 95.56 448 THR A CA 1
ATOM 3608 C C . THR A 1 448 ? -16.275 -4.542 5.919 1.00 95.56 448 THR A C 1
ATOM 3610 O O . THR A 1 448 ? -16.114 -5.762 5.924 1.00 95.56 448 THR A O 1
ATOM 3613 N N . PRO A 1 449 ? -15.287 -3.709 6.308 1.00 96.75 449 PRO A N 1
ATOM 3614 C CA . PRO A 1 449 ? -14.028 -4.170 6.889 1.00 96.75 449 PRO A CA 1
ATOM 3615 C C . PRO A 1 449 ? -14.157 -5.124 8.080 1.00 96.75 449 PRO A C 1
ATOM 3617 O O . PRO A 1 449 ? -13.335 -6.028 8.189 1.00 96.75 449 PRO A O 1
ATOM 3620 N N . LEU A 1 450 ? -15.211 -5.019 8.906 1.00 97.31 450 LEU A N 1
ATOM 3621 C CA . LEU A 1 450 ? -15.427 -5.925 10.049 1.00 97.31 450 LEU A CA 1
ATOM 3622 C C . LEU A 1 450 ? -15.520 -7.397 9.635 1.00 97.31 450 LEU A C 1
ATOM 3624 O O . LEU A 1 450 ? -15.250 -8.282 10.439 1.00 97.31 450 LEU A O 1
ATOM 3628 N N . VAL A 1 451 ? -15.876 -7.682 8.378 1.00 96.50 451 VAL A N 1
ATOM 3629 C CA . VAL A 1 451 ? -15.947 -9.059 7.874 1.00 96.50 451 VAL A CA 1
ATOM 3630 C C . VAL A 1 451 ? -14.588 -9.759 7.933 1.00 96.50 451 VAL A C 1
ATOM 3632 O O . VAL A 1 451 ? -14.544 -10.973 8.111 1.00 96.50 451 VAL A O 1
ATOM 3635 N N . LYS A 1 452 ? -13.479 -9.016 7.832 1.00 94.94 452 LYS A N 1
ATOM 3636 C CA . LYS A 1 452 ? -12.131 -9.585 7.950 1.00 94.94 452 LYS A CA 1
ATOM 3637 C C . LYS A 1 452 ? -11.886 -10.196 9.328 1.00 94.94 452 LYS A C 1
ATOM 3639 O O . LYS A 1 452 ? -11.234 -11.231 9.406 1.00 94.94 452 LYS A O 1
ATOM 3644 N N . ASN A 1 453 ? -12.474 -9.626 10.377 1.00 97.00 453 ASN A N 1
ATOM 3645 C CA . ASN A 1 453 ? -12.309 -10.125 11.739 1.00 97.00 453 ASN A CA 1
ATOM 3646 C C . ASN A 1 453 ? -12.880 -11.539 11.925 1.00 97.00 453 ASN A C 1
ATOM 3648 O O . ASN A 1 453 ? -12.487 -12.226 12.857 1.00 97.00 453 ASN A O 1
ATOM 3652 N N . LEU A 1 454 ? -13.767 -12.011 11.037 1.00 96.06 454 LEU A N 1
ATOM 3653 C CA . LEU A 1 454 ? -14.282 -13.386 11.079 1.00 96.06 454 LEU A CA 1
ATOM 3654 C C . LEU A 1 454 ? -13.207 -14.449 10.805 1.00 96.06 454 LEU A C 1
ATOM 3656 O O . LEU A 1 454 ? -13.446 -15.626 11.058 1.00 96.06 454 LEU A O 1
ATOM 3660 N N . GLU A 1 455 ? -12.052 -14.053 10.264 1.00 93.69 455 GLU A N 1
ATOM 3661 C CA . GLU A 1 455 ? -10.884 -14.926 10.109 1.00 93.69 455 GLU A CA 1
ATOM 3662 C C . GLU A 1 455 ? -10.107 -15.081 11.440 1.00 93.69 455 GLU A C 1
ATOM 3664 O O . GLU A 1 455 ? -9.327 -16.020 11.578 1.00 93.69 455 GLU A O 1
ATOM 3669 N N . ASN A 1 456 ? -10.350 -14.214 12.438 1.00 96.31 456 ASN A N 1
ATOM 3670 C CA . ASN A 1 456 ? -9.785 -14.309 13.785 1.00 96.31 456 ASN A CA 1
ATOM 3671 C C . ASN A 1 456 ? -10.733 -15.110 14.699 1.00 96.31 456 ASN A C 1
ATOM 3673 O O . ASN A 1 456 ? -11.870 -14.706 14.959 1.00 96.31 456 ASN A O 1
ATOM 3677 N N . LYS A 1 457 ? -10.252 -16.256 15.196 1.00 96.19 457 LYS A N 1
ATOM 3678 C CA . LYS A 1 457 ? -11.044 -17.184 16.015 1.00 96.19 457 LYS A CA 1
ATOM 3679 C C . LYS A 1 457 ? -11.472 -16.577 17.354 1.00 96.19 457 LYS A C 1
ATOM 3681 O O . LYS A 1 457 ? -12.628 -16.718 17.730 1.00 96.19 457 LYS A O 1
ATOM 3686 N N . GLU A 1 458 ? -10.574 -15.876 18.039 1.00 96.44 458 GLU A N 1
ATOM 3687 C CA . GLU A 1 458 ? -10.875 -15.248 19.329 1.00 96.44 458 GLU A CA 1
ATOM 3688 C C . GLU A 1 458 ? -11.937 -14.153 19.171 1.00 96.44 458 GLU A C 1
ATOM 3690 O O . GLU A 1 458 ? -12.912 -14.106 19.919 1.00 96.44 458 GLU A O 1
ATOM 3695 N N . TYR A 1 459 ? -11.808 -13.316 18.135 1.00 97.75 459 TYR A N 1
ATOM 3696 C CA . TYR A 1 459 ? -12.838 -12.335 17.804 1.00 97.75 459 TYR A CA 1
ATOM 3697 C C . TYR A 1 459 ? -14.179 -13.005 17.502 1.00 97.75 459 TYR A C 1
ATOM 3699 O O . TYR A 1 459 ? -15.213 -12.543 17.988 1.00 97.75 459 TYR A O 1
ATOM 3707 N N . LEU A 1 460 ? -14.173 -14.083 16.706 1.00 97.44 460 LEU A N 1
ATOM 3708 C CA . LEU A 1 460 ? -15.381 -14.832 16.377 1.00 97.44 460 LEU A CA 1
ATOM 3709 C C . LEU A 1 460 ? -16.067 -15.347 17.650 1.00 97.44 460 LEU A C 1
ATOM 3711 O O . LEU A 1 460 ? -17.263 -15.117 17.823 1.00 97.44 460 LEU A O 1
ATOM 3715 N N . ASP A 1 461 ? -15.310 -15.950 18.566 1.00 97.88 461 ASP A N 1
ATOM 3716 C CA . ASP A 1 461 ? -15.817 -16.448 19.848 1.00 97.88 461 ASP A CA 1
ATOM 3717 C C . ASP A 1 461 ? -16.429 -15.311 20.696 1.00 97.88 461 ASP A C 1
ATOM 3719 O O . ASP A 1 461 ? -17.518 -15.460 21.263 1.00 97.88 461 ASP A O 1
ATOM 3723 N N . ILE A 1 462 ? -15.797 -14.130 20.711 1.00 97.69 462 ILE A N 1
ATOM 3724 C CA . ILE A 1 462 ? -16.307 -12.936 21.404 1.00 97.69 462 ILE A CA 1
ATOM 3725 C C . ILE A 1 462 ? -17.636 -12.450 20.804 1.00 97.69 462 ILE A C 1
ATOM 3727 O O . ILE A 1 462 ? -18.586 -12.158 21.544 1.00 97.69 462 ILE A O 1
ATOM 3731 N N . ILE A 1 463 ? -17.735 -12.336 19.474 1.00 97.38 463 ILE A N 1
ATOM 3732 C CA . ILE A 1 463 ? -18.955 -11.820 18.831 1.00 97.38 463 ILE A CA 1
ATOM 3733 C C . ILE A 1 463 ? -20.098 -12.832 18.819 1.00 97.38 463 ILE A C 1
ATOM 3735 O O . ILE A 1 463 ? -21.256 -12.419 18.739 1.00 97.38 463 ILE A O 1
ATOM 3739 N N . LEU A 1 464 ? -19.794 -14.132 18.901 1.00 97.62 464 LEU A N 1
ATOM 3740 C CA . LEU A 1 464 ? -20.788 -15.195 19.019 1.00 97.62 464 LEU A CA 1
ATOM 3741 C C . LEU A 1 464 ? -21.548 -15.123 20.341 1.00 97.62 464 LEU A C 1
ATOM 3743 O O . LEU A 1 464 ? -22.699 -15.554 20.391 1.00 97.62 464 LEU A O 1
ATOM 3747 N N . ASP A 1 465 ? -20.952 -14.538 21.384 1.00 94.88 465 ASP A N 1
ATOM 3748 C CA . ASP A 1 465 ? -21.652 -14.186 22.621 1.00 94.88 465 ASP A CA 1
ATOM 3749 C C . ASP A 1 465 ? -22.406 -15.390 23.235 1.00 94.88 465 ASP A C 1
ATOM 3751 O O . ASP A 1 465 ? -23.597 -15.345 23.556 1.00 94.88 465 ASP A O 1
ATOM 3755 N N . GLY A 1 466 ? -21.704 -16.526 23.317 1.00 94.06 466 GLY A N 1
ATOM 3756 C CA . GLY A 1 466 ? -22.242 -17.796 23.817 1.00 94.06 466 GLY A CA 1
ATOM 3757 C C . GLY A 1 466 ? -23.174 -18.536 22.847 1.00 94.06 466 GLY A C 1
ATOM 3758 O O . GLY A 1 466 ? -23.857 -19.473 23.257 1.00 94.06 466 GLY A O 1
ATOM 3759 N N . CYS A 1 467 ? -23.256 -18.117 21.583 1.00 95.75 467 CYS A N 1
ATOM 3760 C CA . CYS A 1 467 ? -23.864 -18.898 20.503 1.00 95.75 467 CYS A CA 1
ATOM 3761 C C . CYS A 1 467 ? -22.826 -19.823 19.857 1.00 95.75 467 CYS A C 1
ATOM 3763 O O . CYS A 1 467 ? -21.638 -19.523 19.865 1.00 95.75 467 CYS A O 1
ATOM 3765 N N . ASN A 1 468 ? -23.274 -20.903 19.216 1.00 95.00 468 ASN A N 1
ATOM 3766 C CA . ASN A 1 468 ? -22.367 -21.806 18.498 1.00 95.00 468 ASN A CA 1
ATOM 3767 C C . ASN A 1 468 ? -22.069 -21.324 17.072 1.00 95.00 468 ASN A C 1
ATOM 3769 O O . ASN A 1 468 ? -21.079 -21.733 16.475 1.00 95.00 468 ASN A O 1
ATOM 3773 N N . THR A 1 469 ? -22.952 -20.500 16.497 1.00 96.38 469 THR A N 1
ATOM 3774 C CA . THR A 1 469 ? -22.850 -20.053 15.102 1.00 96.38 469 THR A CA 1
ATOM 3775 C C . THR A 1 469 ? -23.355 -18.621 14.910 1.00 96.38 469 THR A C 1
ATOM 3777 O O . THR A 1 469 ? -24.122 -18.096 15.728 1.00 96.38 469 THR A O 1
ATOM 3780 N N . LEU A 1 470 ? -22.947 -17.974 13.810 1.00 96.69 470 LEU A N 1
ATOM 3781 C CA . LEU A 1 470 ? -23.389 -16.613 13.486 1.00 96.69 470 LEU A CA 1
ATOM 3782 C C . LEU A 1 470 ? -24.890 -16.544 13.206 1.00 96.69 470 LEU A C 1
ATOM 3784 O O . LEU A 1 470 ? -25.509 -15.531 13.505 1.00 96.69 470 LEU A O 1
ATOM 3788 N N . GLU A 1 471 ? -25.497 -17.605 12.679 1.00 96.19 471 GLU A N 1
ATOM 3789 C CA . GLU A 1 471 ? -26.941 -17.684 12.460 1.00 96.19 471 GLU A CA 1
ATOM 3790 C C . GLU A 1 471 ? -27.690 -17.555 13.787 1.00 96.19 471 GLU A C 1
ATOM 3792 O O . GLU A 1 471 ? -28.623 -16.760 13.907 1.00 96.19 471 GLU A O 1
ATOM 3797 N N . GLN A 1 472 ? -27.243 -18.303 14.802 1.00 95.75 472 GLN A N 1
ATOM 3798 C CA . GLN A 1 472 ? -27.800 -18.237 16.151 1.00 95.75 472 GLN A CA 1
ATOM 3799 C C . GLN A 1 472 ? -27.575 -16.858 16.772 1.00 95.75 472 GLN A C 1
ATOM 3801 O O . GLN A 1 472 ? -28.497 -16.296 17.367 1.00 95.75 472 GLN A O 1
ATOM 3806 N N . ARG A 1 473 ? -26.381 -16.281 16.590 1.00 96.00 473 ARG A N 1
ATOM 3807 C CA . ARG A 1 473 ? -26.084 -14.926 17.064 1.00 96.00 473 ARG A CA 1
ATOM 3808 C C . ARG A 1 473 ? -26.981 -13.887 16.394 1.00 96.00 473 ARG A C 1
ATOM 3810 O O . ARG A 1 473 ? -27.576 -13.060 17.077 1.00 96.00 473 ARG A O 1
ATOM 3817 N N . PHE A 1 474 ? -27.152 -13.943 15.076 1.00 96.00 474 PHE A N 1
ATOM 3818 C CA . PHE A 1 474 ? -27.992 -13.004 14.329 1.00 96.00 474 PHE A CA 1
ATOM 3819 C C . PHE A 1 474 ? -29.478 -13.149 14.675 1.00 96.00 474 PHE A C 1
ATOM 3821 O O . PHE A 1 474 ? -30.207 -12.156 14.637 1.00 96.00 474 PHE A O 1
ATOM 3828 N N . ALA A 1 475 ? -29.922 -14.347 15.064 1.00 94.38 475 ALA A N 1
ATOM 3829 C CA . ALA A 1 475 ? -31.268 -14.572 15.584 1.00 94.38 475 ALA A CA 1
ATOM 3830 C C . ALA A 1 475 ? -31.517 -13.897 16.946 1.00 94.38 475 ALA A C 1
ATOM 3832 O O . ALA A 1 475 ? -32.666 -13.580 17.253 1.00 94.38 475 ALA A O 1
ATOM 3833 N N . ARG A 1 476 ? -30.468 -13.647 17.747 1.00 94.00 476 ARG A N 1
ATOM 3834 C CA . ARG A 1 476 ? -30.561 -12.895 19.015 1.00 94.00 476 ARG A CA 1
ATOM 3835 C C . ARG A 1 476 ? -30.541 -11.377 18.826 1.00 94.00 476 ARG A C 1
ATOM 3837 O O . ARG A 1 476 ? -31.058 -10.663 19.679 1.00 94.00 476 ARG A O 1
ATOM 3844 N N . VAL A 1 477 ? -29.980 -10.887 17.721 1.00 93.31 477 VAL A N 1
ATOM 3845 C CA . VAL A 1 477 ? -29.947 -9.454 17.395 1.00 93.31 477 VAL A CA 1
ATOM 3846 C C . VAL A 1 477 ? -31.344 -8.957 17.010 1.00 93.31 477 VAL A C 1
ATOM 3848 O O . VAL A 1 477 ? -32.034 -9.578 16.194 1.00 93.31 477 VAL A O 1
ATOM 3851 N N . ASP A 1 478 ? -31.747 -7.787 17.521 1.00 91.31 478 ASP A N 1
ATOM 3852 C CA . ASP A 1 478 ? -33.021 -7.175 17.135 1.00 91.31 478 ASP A CA 1
ATOM 3853 C C . ASP A 1 478 ? -33.047 -6.836 15.634 1.00 91.31 478 ASP A C 1
ATOM 3855 O O . ASP A 1 478 ? -32.431 -5.887 15.140 1.00 91.31 478 ASP A O 1
ATOM 3859 N N . SER A 1 479 ? -33.830 -7.612 14.885 1.00 88.88 479 SER A N 1
ATOM 3860 C CA . SER A 1 479 ? -34.024 -7.410 13.449 1.00 88.88 479 SER A CA 1
ATOM 3861 C C . SER A 1 479 ? -34.591 -6.030 13.081 1.00 88.88 479 SER A C 1
ATOM 3863 O O . SER A 1 479 ? -34.321 -5.549 11.979 1.00 88.88 479 SER A O 1
ATOM 3865 N N . LYS A 1 480 ? -35.339 -5.355 13.972 1.00 89.44 480 LYS A N 1
ATOM 3866 C CA . LYS A 1 480 ? -35.830 -3.988 13.721 1.00 89.44 480 LYS A CA 1
ATOM 3867 C C . LYS A 1 480 ? -34.691 -2.976 13.754 1.00 89.44 480 LYS A C 1
ATOM 3869 O O . LYS A 1 480 ? -34.622 -2.132 12.860 1.00 89.44 480 LYS A O 1
ATOM 3874 N N . LEU A 1 481 ? -33.781 -3.096 14.722 1.00 91.50 481 LEU A N 1
ATOM 3875 C CA . LEU A 1 481 ? -32.566 -2.285 14.788 1.00 91.50 481 LEU A CA 1
ATOM 3876 C C . LEU A 1 481 ? -31.734 -2.451 13.510 1.00 91.50 481 LEU A C 1
ATOM 3878 O O . LEU A 1 481 ? -31.315 -1.467 12.907 1.00 91.50 481 LEU A O 1
ATOM 3882 N N . VAL A 1 482 ? -31.567 -3.684 13.026 1.00 91.75 482 VAL A N 1
ATOM 3883 C CA . VAL A 1 482 ? -30.822 -3.951 11.784 1.00 91.75 482 VAL A CA 1
ATOM 3884 C C . VAL A 1 482 ? -31.468 -3.292 10.564 1.00 91.75 482 VAL A C 1
ATOM 3886 O O . VAL A 1 482 ? -30.760 -2.750 9.714 1.00 91.75 482 VAL A O 1
ATOM 3889 N N . LEU A 1 483 ? -32.801 -3.290 10.469 1.00 88.25 483 LEU A N 1
ATOM 3890 C CA . LEU A 1 483 ? -33.510 -2.581 9.399 1.00 88.25 483 LEU A CA 1
ATOM 3891 C C . LEU A 1 483 ? -33.298 -1.063 9.479 1.00 88.25 483 LEU A C 1
ATOM 3893 O O . LEU A 1 483 ? -32.998 -0.443 8.459 1.00 88.25 483 LEU A O 1
ATOM 3897 N N . GLN A 1 484 ? -33.382 -0.477 10.676 1.00 89.75 484 GLN A N 1
ATOM 3898 C CA . GLN A 1 484 ? -33.118 0.951 10.881 1.00 89.75 484 GLN A CA 1
ATOM 3899 C C . GLN A 1 484 ? -31.685 1.324 10.479 1.00 89.75 484 GLN A C 1
ATOM 3901 O O . GLN A 1 484 ? -31.468 2.316 9.784 1.00 89.75 484 GLN A O 1
ATOM 3906 N N . GLU A 1 485 ? -30.708 0.506 10.864 1.00 90.12 485 GLU A N 1
ATOM 3907 C CA . GLU A 1 485 ? -29.298 0.700 10.522 1.00 90.12 485 GLU A CA 1
ATOM 3908 C C . GLU A 1 485 ? -29.043 0.557 9.014 1.00 90.12 485 GLU A C 1
ATOM 3910 O O . GLU A 1 485 ? -28.299 1.345 8.427 1.00 90.12 485 GLU A O 1
ATOM 3915 N N . LEU A 1 486 ? -29.706 -0.391 8.345 1.00 88.31 486 LEU A N 1
ATOM 3916 C CA . LEU A 1 486 ? -29.658 -0.512 6.884 1.00 88.31 486 LEU A CA 1
ATOM 3917 C C . LEU A 1 486 ? -30.221 0.724 6.179 1.00 88.31 486 LEU A C 1
ATOM 3919 O O . LEU A 1 486 ? -29.663 1.152 5.164 1.00 88.31 486 LEU A O 1
ATOM 3923 N N . ASP A 1 487 ? -31.304 1.299 6.698 1.00 85.12 487 ASP A N 1
ATOM 3924 C CA . ASP A 1 487 ? -31.918 2.496 6.125 1.00 85.12 487 ASP A CA 1
ATOM 3925 C C . ASP A 1 487 ? -31.071 3.754 6.356 1.00 85.12 487 ASP A C 1
ATOM 3927 O O . ASP A 1 487 ? -30.928 4.558 5.429 1.00 85.12 487 ASP A O 1
ATOM 3931 N N . LYS A 1 488 ? -30.431 3.899 7.526 1.00 84.12 488 LYS A N 1
ATOM 3932 C CA . LYS A 1 488 ? -29.428 4.955 7.772 1.00 84.12 488 LYS A CA 1
ATOM 3933 C C . LYS A 1 488 ? -28.278 4.859 6.767 1.00 84.12 488 LYS A C 1
ATOM 3935 O O . LYS A 1 488 ? -28.029 5.801 6.015 1.00 84.12 488 LYS A O 1
ATOM 3940 N N . LYS A 1 489 ? -27.679 3.674 6.631 1.00 80.00 489 LYS A N 1
ATOM 3941 C CA . LYS A 1 489 ? -26.571 3.431 5.695 1.00 80.00 489 LYS A CA 1
ATOM 3942 C C . LYS A 1 489 ? -26.956 3.627 4.227 1.00 80.00 489 LYS A C 1
ATOM 3944 O O . LYS A 1 489 ? -26.127 4.014 3.404 1.00 80.00 489 LYS A O 1
ATOM 3949 N N . ARG A 1 490 ? -28.217 3.382 3.848 1.00 72.31 490 ARG A N 1
ATOM 3950 C CA . ARG A 1 490 ? -28.709 3.700 2.494 1.00 72.31 490 ARG A CA 1
ATOM 3951 C C . ARG A 1 490 ? -28.649 5.201 2.212 1.00 72.31 490 ARG A C 1
ATOM 3953 O O . ARG A 1 490 ? -28.251 5.564 1.103 1.00 72.31 490 ARG A O 1
ATOM 3960 N N . LYS A 1 491 ? -28.996 6.044 3.190 1.00 66.62 491 LYS A N 1
ATOM 3961 C CA . LYS A 1 491 ? -28.918 7.510 3.073 1.00 66.62 491 LYS A CA 1
ATOM 3962 C C . LYS A 1 491 ? -27.463 7.989 2.956 1.00 66.62 491 LYS A C 1
ATOM 3964 O O . LYS A 1 491 ? -27.182 8.839 2.119 1.00 66.62 491 LYS A O 1
ATOM 3969 N N . GLU A 1 492 ? -26.532 7.357 3.671 1.00 60.81 492 GLU A N 1
ATOM 3970 C CA . GLU A 1 492 ? -25.087 7.659 3.620 1.00 60.81 492 GLU A CA 1
ATOM 3971 C C . GLU A 1 492 ? -24.413 7.344 2.273 1.00 60.81 492 GLU A C 1
ATOM 3973 O O . GLU A 1 492 ? -23.392 7.935 1.937 1.00 60.81 492 GLU A O 1
ATOM 3978 N N . THR A 1 493 ? -24.958 6.440 1.446 1.00 58.59 493 THR A N 1
ATOM 3979 C CA . THR A 1 493 ? -24.369 6.124 0.120 1.00 58.59 493 THR A CA 1
ATOM 3980 C C . THR A 1 493 ? -24.476 7.256 -0.918 1.00 58.59 493 THR A C 1
ATOM 3982 O O . THR A 1 493 ? -24.241 7.017 -2.105 1.00 58.59 493 THR A O 1
ATOM 3985 N N . GLY A 1 494 ? -24.856 8.473 -0.506 1.00 54.28 494 GLY A N 1
ATOM 3986 C CA . GLY A 1 494 ? -24.877 9.668 -1.356 1.00 54.28 494 GLY A CA 1
ATOM 3987 C C . GLY A 1 494 ? -25.842 9.562 -2.538 1.00 54.28 494 GLY A C 1
ATOM 3988 O O . GLY A 1 494 ? -25.721 10.278 -3.532 1.00 54.28 494 GLY A O 1
ATOM 3989 N N . ARG A 1 495 ? -26.801 8.630 -2.489 1.00 58.69 495 ARG A N 1
ATOM 3990 C CA . ARG A 1 495 ? -27.810 8.517 -3.538 1.00 58.69 495 ARG A CA 1
ATOM 3991 C C . ARG A 1 495 ? -28.769 9.688 -3.386 1.00 58.69 495 ARG A C 1
ATOM 3993 O O . ARG A 1 495 ? -29.573 9.687 -2.461 1.00 58.69 495 ARG A O 1
ATOM 4000 N N . LEU A 1 496 ? -28.718 10.624 -4.339 1.00 61.44 496 LEU A N 1
ATOM 4001 C CA . LEU A 1 496 ? -29.749 11.654 -4.491 1.00 61.44 496 LEU A CA 1
ATOM 4002 C C . LEU A 1 496 ? -31.136 11.002 -4.344 1.00 61.44 496 LEU A C 1
ATOM 4004 O O . LEU A 1 496 ? -31.364 9.963 -4.992 1.00 61.44 496 LEU A O 1
ATOM 4008 N N . PRO A 1 497 ? -32.037 11.577 -3.525 1.00 66.50 497 PRO A N 1
ATOM 4009 C CA . PRO A 1 497 ? -33.402 11.094 -3.394 1.00 66.50 497 PRO A CA 1
ATOM 4010 C C . PRO A 1 497 ? -34.014 10.863 -4.773 1.00 66.50 497 PRO A C 1
ATOM 4012 O O . PRO A 1 497 ? -33.811 11.658 -5.691 1.00 66.50 497 PRO A O 1
ATOM 4015 N N . GLN A 1 498 ? -34.756 9.767 -4.945 1.00 67.62 498 GLN A N 1
ATOM 4016 C CA . GLN A 1 498 ? -35.300 9.415 -6.261 1.00 67.62 498 GLN A CA 1
ATOM 4017 C C . GLN A 1 498 ? -36.206 10.527 -6.817 1.00 67.62 498 GLN A C 1
ATOM 4019 O O . GLN A 1 498 ? -36.244 10.727 -8.027 1.00 67.62 498 GLN A O 1
ATOM 4024 N N . ILE A 1 499 ? -36.880 11.265 -5.928 1.00 77.00 499 ILE A N 1
ATOM 4025 C CA . ILE A 1 499 ? -37.669 12.459 -6.250 1.00 77.00 499 ILE A CA 1
ATOM 4026 C C . ILE A 1 499 ? -36.763 13.550 -6.826 1.00 77.00 499 ILE A C 1
ATOM 4028 O O . ILE A 1 499 ? -36.974 13.961 -7.960 1.00 77.00 499 ILE A O 1
ATOM 4032 N N . LEU A 1 500 ? -35.685 13.922 -6.127 1.00 77.62 500 LEU A N 1
ATOM 4033 C CA . LEU A 1 500 ? -34.721 14.908 -6.619 1.00 77.62 500 LEU A CA 1
ATOM 4034 C C . LEU A 1 500 ? -34.093 14.480 -7.955 1.00 77.62 500 LEU A C 1
ATOM 4036 O O . LEU A 1 500 ? -33.997 15.288 -8.867 1.00 77.62 500 LEU A O 1
ATOM 4040 N N . LYS A 1 501 ? -33.747 13.195 -8.129 1.00 77.19 501 LYS A N 1
ATOM 4041 C CA . LYS A 1 501 ? -33.250 12.672 -9.417 1.00 77.19 501 LYS A CA 1
ATOM 4042 C C . LYS A 1 501 ? -34.247 12.824 -10.560 1.00 77.19 501 LYS A C 1
ATOM 4044 O O . LYS A 1 501 ? -33.817 12.958 -11.700 1.00 77.19 501 LYS A O 1
ATOM 4049 N N . LYS A 1 502 ? -35.548 12.713 -10.284 1.00 83.31 502 LYS A N 1
ATOM 4050 C CA . LYS A 1 502 ? -36.591 12.967 -11.282 1.00 83.31 502 LYS A CA 1
ATOM 4051 C C . LYS A 1 502 ? -36.689 14.464 -11.569 1.00 83.31 502 LYS A C 1
ATOM 4053 O O . LYS A 1 502 ? -36.651 14.827 -12.735 1.00 83.31 502 LYS A O 1
ATOM 4058 N N . MET A 1 503 ? -36.701 15.298 -10.527 1.00 84.75 503 MET A N 1
ATOM 4059 C CA . MET A 1 503 ? -36.777 16.759 -10.643 1.00 84.75 503 MET A CA 1
ATOM 4060 C C . MET A 1 503 ? -35.628 17.325 -11.487 1.00 84.75 503 MET A C 1
ATOM 4062 O O . MET A 1 503 ? -35.887 17.990 -12.479 1.00 84.75 503 MET A O 1
ATOM 4066 N N . ILE A 1 504 ? -34.367 16.993 -11.178 1.00 88.75 504 ILE A N 1
ATOM 4067 C CA . ILE A 1 504 ? -33.193 17.535 -11.898 1.00 88.75 504 ILE A CA 1
ATOM 4068 C C . ILE A 1 504 ? -33.053 17.035 -13.344 1.00 88.75 504 ILE A C 1
ATOM 4070 O O . ILE A 1 504 ? -32.191 17.514 -14.074 1.00 88.75 504 ILE A O 1
ATOM 4074 N N . ARG A 1 505 ? -33.834 16.026 -13.753 1.00 87.00 505 ARG A N 1
ATOM 4075 C CA . ARG A 1 505 ? -33.867 15.546 -15.144 1.00 87.00 505 ARG A CA 1
ATOM 4076 C C . ARG A 1 505 ? -34.813 16.361 -16.017 1.00 87.00 505 ARG A C 1
ATOM 4078 O O . ARG A 1 505 ? -34.741 16.228 -17.235 1.00 87.00 505 ARG A O 1
ATOM 4085 N N . GLU A 1 506 ? -35.698 17.159 -15.426 1.00 89.88 506 GLU A N 1
ATOM 4086 C CA . GLU A 1 506 ? -36.539 18.078 -16.183 1.00 89.88 506 GLU A CA 1
ATOM 4087 C C . GLU A 1 506 ? -35.673 19.228 -16.721 1.00 89.88 506 GLU A C 1
ATOM 4089 O O . GLU A 1 506 ? -35.052 19.930 -15.924 1.00 89.88 506 GLU A O 1
ATOM 4094 N N . PRO A 1 507 ? -35.640 19.486 -18.043 1.00 87.69 507 PRO A N 1
ATOM 4095 C CA . PRO A 1 507 ? -34.834 20.576 -18.605 1.00 87.69 507 PRO A CA 1
ATOM 4096 C C . PRO A 1 507 ? -35.175 21.956 -18.022 1.00 87.69 507 PRO A C 1
ATOM 4098 O O . PRO A 1 507 ? -34.308 22.814 -17.900 1.00 87.69 507 PRO A O 1
ATOM 4101 N N . ALA A 1 508 ? -36.432 22.155 -17.614 1.00 90.50 508 ALA A N 1
ATOM 4102 C CA . ALA A 1 508 ? -36.914 23.386 -16.990 1.00 90.50 508 ALA A CA 1
ATOM 4103 C C . ALA A 1 508 ? -36.650 23.468 -15.472 1.00 90.50 508 ALA A C 1
ATOM 4105 O O . ALA A 1 508 ? -37.085 24.434 -14.848 1.00 90.50 508 ALA A O 1
ATOM 4106 N N . PHE A 1 509 ? -35.974 22.484 -14.862 1.00 91.00 509 PHE A N 1
ATOM 4107 C CA . PHE A 1 509 ? -35.737 22.436 -13.415 1.00 91.00 509 PHE A CA 1
ATOM 4108 C C . PHE A 1 509 ? -35.127 23.729 -12.848 1.00 91.00 509 PHE A C 1
ATOM 4110 O O . PHE A 1 509 ? -35.693 24.237 -11.881 1.00 91.00 509 PHE A O 1
ATOM 4117 N N . PRO A 1 510 ? -34.066 24.326 -13.438 1.00 88.12 510 PRO A N 1
ATOM 4118 C CA . PRO A 1 510 ? -33.505 25.572 -12.914 1.00 88.12 510 PRO A CA 1
ATOM 4119 C C . PRO A 1 510 ? -34.502 26.734 -12.941 1.00 88.12 510 PRO A C 1
ATOM 4121 O O . PRO A 1 510 ? -34.564 27.493 -11.983 1.00 88.12 510 PRO A O 1
ATOM 4124 N N . ARG A 1 511 ? -35.325 26.837 -13.997 1.00 89.00 511 ARG A N 1
ATOM 4125 C CA . ARG A 1 511 ? -36.333 27.899 -14.138 1.00 89.00 511 ARG A CA 1
ATOM 4126 C C . ARG A 1 511 ? -37.466 27.742 -13.126 1.00 89.00 511 ARG A C 1
ATOM 4128 O O . ARG A 1 511 ? -37.771 28.683 -12.414 1.00 89.00 511 ARG A O 1
ATOM 4135 N N . LYS A 1 512 ? -38.033 26.536 -13.005 1.00 89.31 512 LYS A N 1
ATOM 4136 C CA . LYS A 1 512 ? -39.076 26.234 -12.006 1.00 89.31 512 LYS A CA 1
ATOM 4137 C C . LYS A 1 512 ? -38.581 26.441 -10.574 1.00 89.31 512 LYS A C 1
ATOM 4139 O O . LYS A 1 512 ? -39.357 26.796 -9.697 1.00 89.31 512 LYS A O 1
ATOM 4144 N N . LEU A 1 513 ? -37.297 26.173 -10.327 1.00 89.62 513 LEU A N 1
ATOM 4145 C CA . LEU A 1 513 ? -36.680 26.439 -9.035 1.00 89.62 513 LEU A CA 1
ATOM 4146 C C . LEU A 1 513 ? -36.499 27.949 -8.816 1.00 89.62 513 LEU A C 1
ATOM 4148 O O . LEU A 1 513 ? -36.783 28.413 -7.722 1.00 89.62 513 LEU A O 1
ATOM 4152 N N . GLY A 1 514 ? -36.100 28.705 -9.844 1.00 84.12 514 GLY A N 1
ATOM 4153 C CA . GLY A 1 514 ? -36.042 30.172 -9.821 1.00 84.12 514 GLY A CA 1
ATOM 4154 C C . GLY A 1 514 ? -37.394 30.814 -9.508 1.00 84.12 514 GLY A C 1
ATOM 4155 O O . GLY A 1 514 ? -37.476 31.618 -8.585 1.00 84.12 514 GLY A O 1
ATOM 4156 N N . GLU A 1 515 ? -38.468 30.342 -10.148 1.00 91.00 515 GLU A N 1
ATOM 4157 C CA . GLU A 1 515 ? -39.846 30.801 -9.911 1.00 91.00 515 GLU A CA 1
ATOM 4158 C C . GLU A 1 515 ? -40.256 30.674 -8.425 1.00 91.00 515 GLU A C 1
ATOM 4160 O O . GLU A 1 515 ? -40.955 31.541 -7.901 1.00 91.00 515 GLU A O 1
ATOM 4165 N N . LEU A 1 516 ? -39.774 29.648 -7.705 1.00 85.44 516 LEU A N 1
ATOM 4166 C CA . LEU A 1 516 ? -40.019 29.480 -6.260 1.00 85.44 516 LEU A CA 1
ATOM 4167 C C . LEU A 1 516 ? -39.291 30.512 -5.387 1.00 85.44 516 LEU A C 1
ATOM 4169 O O . LEU A 1 516 ? -39.731 30.783 -4.272 1.00 85.44 516 LEU A O 1
ATOM 4173 N N . PHE A 1 517 ? -38.186 31.070 -5.876 1.00 84.69 517 PHE A N 1
ATOM 4174 C CA . PHE A 1 517 ? -37.396 32.100 -5.200 1.00 84.69 517 PHE A CA 1
ATOM 4175 C C . PHE A 1 517 ? -37.598 33.493 -5.820 1.00 84.69 517 PHE A C 1
ATOM 4177 O O . PHE A 1 517 ? -36.833 34.407 -5.522 1.00 84.69 517 PHE A O 1
ATOM 4184 N N . GLY A 1 518 ? -38.616 33.666 -6.673 1.00 75.88 518 GLY A N 1
ATOM 4185 C CA . GLY A 1 518 ? -38.925 34.939 -7.330 1.00 75.88 518 GLY A CA 1
ATOM 4186 C C . GLY A 1 518 ? -37.883 35.393 -8.360 1.00 75.88 518 GLY A C 1
ATOM 4187 O O . GLY A 1 518 ? -37.744 36.595 -8.574 1.00 75.88 518 GLY A O 1
ATOM 4188 N N . CYS A 1 519 ? -37.139 34.449 -8.947 1.00 56.56 519 CYS A N 1
ATOM 4189 C CA . CYS A 1 519 ? -36.069 34.670 -9.925 1.00 56.56 519 CYS A CA 1
ATOM 4190 C C . CYS A 1 519 ? -36.466 34.229 -11.338 1.00 56.56 519 CYS A C 1
ATOM 4192 O O . CYS A 1 519 ? -37.066 33.133 -11.464 1.00 56.56 519 CYS A O 1
#

Nearest PDB structures (foldseek):
  8snb-assembly1_8K  TM=1.318E-01  e=1.166E+00  Strongylocentrotus purpuratus
  9cpc-assembly1_3K  TM=1.030E-01  e=1.595E+00  Sus scrofa
  6iv2-assembly1_D  TM=1.544E-01  e=6.114E+00  Klebsiella pneumoniae IS53

Solvent-accessible surface area (backbone atoms only — not comparable to full-atom values): 28133 Å² total; per-residue (Å²): 132,86,62,75,76,64,52,30,50,80,98,49,95,56,34,34,61,56,27,49,50,44,28,44,36,48,72,72,68,36,42,34,51,66,55,50,36,55,56,35,43,77,70,76,42,88,66,50,55,67,52,49,56,48,34,34,53,49,31,39,43,46,50,47,50,38,48,61,73,28,37,67,60,53,34,52,57,28,49,50,68,39,39,38,33,40,31,45,54,70,49,66,41,88,92,23,34,28,47,31,39,37,26,28,64,75,81,67,35,62,72,52,51,42,70,35,83,59,74,44,26,84,67,43,35,63,55,50,49,52,47,36,74,66,62,45,80,50,68,28,36,32,22,60,90,48,67,22,54,55,53,20,43,56,71,71,47,68,90,46,51,59,33,43,15,48,66,56,53,50,41,51,50,34,36,75,63,37,44,68,36,50,50,49,39,47,50,50,50,56,74,67,39,46,70,61,54,51,51,54,48,38,62,69,31,40,64,75,36,62,72,40,63,64,60,51,52,48,51,52,48,21,72,76,70,68,53,83,75,85,45,48,66,51,25,36,34,48,42,32,52,54,51,52,55,39,68,60,52,63,90,79,45,39,68,57,43,76,53,80,28,55,68,64,56,54,38,49,51,40,47,50,56,54,41,55,54,35,46,54,49,54,72,37,93,57,52,80,41,75,43,41,50,50,37,55,51,51,33,64,64,44,47,67,62,72,64,32,63,68,46,53,52,28,47,57,52,38,53,56,48,46,52,57,50,44,52,50,24,56,24,64,42,32,72,38,91,88,44,71,53,29,84,70,50,66,43,65,91,71,56,50,66,62,30,51,51,38,43,50,52,49,49,52,53,47,58,68,37,69,87,47,43,76,36,67,63,52,44,50,49,51,52,52,49,62,75,40,46,82,27,68,55,66,70,66,42,81,28,62,31,87,90,43,80,45,74,47,68,72,68,52,38,44,48,71,55,53,50,50,52,50,49,52,53,52,44,49,31,66,34,69,72,38,92,72,53,33,71,51,56,40,66,53,61,53,52,50,65,49,63,62,32,67,77,38,66,70,57,39,57,51,44,22,69,90,39,96,40,67,40,57,32,52,55,71,47,62,47,67,58,44,52,53,51,51,53,52,54,55,61,70,46,70,61,70,52,72,66,57,56,54,50,72,66,41,91,58,37,68,56,60,52,26,56,77,71,78,88

Secondary structure (DSSP, 8-state):
---GGGTS-TT-SS-HHHHHHHHIIIIIS---HHHHHHHHHTTT----HHHHHHHHHHHHHHHHHHHHHTHHHHHHHHHHTT--EEEEEEE--TTSPEEEEEEETTTTEEEEEEEESS--HHHHHHHHHHHHHHH---SEEEE---HHHHHHHHHHSTTS-EEE-HHHHHHHHHHHHHHHHHHHHHHHHHHTTHHHHHHHHHHHHHHHHHS-HHHHHHHHHHHHH------HHHHHHHHHHHHHHHH-GGGG--S--TTT--HHHHHHHHHHHHHHHHHHHHHSGGGG-GGGHHHHHHHHHHHHHHT-HHHHHHHHHHHHHHHHHHHHHHHHTSS-TT---GGG----S--HHHHHHHHHHHHHHHHH-HHHHTSHHHHHHHHHHHHTHHHH--PPEEEEETTEEEEEPPPS--HHHHHHHHHHHHHHHHHH--S--HHHHHHS-TTGGGGGGGG-HHHHHHHHTT-SSHHHHHHHS-HHHHHHHHHHHHHHTT---HHHHHHTTSTTHHHHHHHHTT-

Foldseek 3Di:
DPPPLLQCFDPDPHGLVLLVVLQCVVQVVLAALVRSCVVVVVVVHHDDSVVSVVSNLLSLLLLVLLLLVLLVVVLVVQVQVQHFEWEKDWDAFDQFFTWIWIAGPVLLATNFTDTHSDLALVVCLVVLQVSCVRRNAGQEYEYAPPPSVVNSCCVRPPPRHYAYAVLNLLQVLLCLLQVVLLVLLVVLCVVLVLLVVLVVLLVVLCCLQPVDPVLVVVLVCCVVPVPDDQFLSVLSNVLNVLSVVLQPCVVQDQQQDPPLGRNSLSSVVSLVVLLVVLVVCCPDPCVPPPSNVSSVVSNVSSVVVVVDPSSVVSSVSNVVSNVLSQQLCVLLQWSHSPHNCHLNTQGDPDALVSSLVSNVVSLVVQCPPPVRVPDPSSVVSSVSCVVCVSNQGDDFDWGQHPVGIDTHTDGSRSSSVVVLVVVSLVSVCSRPVDPDCNLVSLLDQSSSSSSVCCVRPVSVVSSCVPPPDSSSSSSPDNSVVSVVVSVVSVVVSPPDPVVVVVLVPPPCNVVVVCVVVVD

Mean predicted aligned error: 7.66 Å